Protein AF-A0A0F3NAL7-F1 (afdb_monomer)

Nearest PDB structures (foldseek):
  7xug-assembly1_I  TM=9.329E-01  e=1.693E-39  Escherichia coli K-12
  6vjs-assembly2_H  TM=9.136E-01  e=1.919E-34  Escherichia coli
  7xl3-assembly1_C  TM=8.396E-01  e=5.148E-30  Pseudomonas aeruginosa PAO1
  7ye1-assembly1_C  TM=8.470E-01  e=1.249E-29  Caulobacter vibrioides NA1000
  7xl4-assembly1_C  TM=8.533E-01  e=8.692E-29  Pseudomonas aeruginosa PAO1

Organism: NCBI:txid1359152

Sequence (429 aa):
MSSAGDSGPGYVLNDFDAVPRLSYARSIDIRDSLSDLIRIQRDSYDAFIGIDEGSSGGIQSIFQSMFPIRDPLGRAVLEFVSCNIGEPQYDEYECIKRGITFSVPMRITLRFVVWKVQEVSFKEVKYVVDEGTLERSVKYMKEQEVSIGDLPMMTSYGTFIINGIERVIVSQMHRSPGVFFDSDKGKTYSSGKLIYSARIIPYRGSWLDFEFDIKDIIYFRIDKKRKLPVTYLLKALGMSNNDILDTFYDKVLYVRSDKGWKVPFVVDRFKGVRLSYDLMDVDGNVLIKANTRITLRIAKKLYADGLREYLVPFAGISGLFVATDLVDPASGAVIVSAGEAIASEHIVKLELFDISEIAFLNIDFLTVGPYVLNTLFLDRHITQEDALFEIYRVLRSGESPNLEAVKSFFKGSFLSQIDMICQLLEELS

Solvent-accessible surface area (backbone atoms only — not comparable to full-atom values): 25205 Å² total; per-residue (Å²): 134,85,79,87,88,88,87,73,89,72,81,73,74,74,89,62,82,78,77,82,80,86,74,89,72,88,65,86,78,69,59,83,79,64,78,62,90,51,46,71,55,45,58,55,48,46,48,33,67,32,78,54,94,88,54,83,14,44,56,51,47,54,51,56,73,64,38,66,45,63,42,96,79,67,47,34,37,39,36,74,76,51,74,47,76,54,69,58,88,61,55,71,68,57,17,39,76,70,43,34,57,30,36,20,49,31,34,36,33,35,35,40,39,29,50,33,67,73,47,82,54,102,88,52,68,43,61,39,57,39,95,87,72,78,42,74,34,71,67,43,76,48,75,47,78,41,79,79,50,69,46,75,44,73,46,99,81,51,32,33,36,55,56,28,38,79,42,71,86,76,88,80,89,73,85,72,60,46,80,47,78,49,62,56,80,21,68,87,42,95,83,51,61,72,36,50,33,40,36,39,37,55,89,76,74,70,36,44,36,36,36,48,47,96,85,48,33,40,30,29,26,51,70,86,44,70,74,41,53,44,57,39,59,46,18,50,75,68,44,49,77,60,53,50,48,62,73,77,36,59,75,43,60,32,35,62,51,99,83,22,28,40,30,75,56,55,51,78,80,36,57,70,39,61,44,92,50,54,43,18,37,83,88,65,53,75,78,42,64,47,67,46,74,33,39,54,69,55,34,49,47,45,45,72,76,65,51,52,46,29,36,39,52,76,76,67,52,54,69,43,26,28,54,50,68,40,56,40,89,86,80,65,48,76,77,45,53,53,66,41,59,36,48,76,73,50,54,58,50,46,63,74,66,66,63,54,68,48,47,26,43,62,63,71,75,78,87,34,63,62,34,68,58,58,32,38,68,77,48,70,87,61,48,42,66,56,26,39,51,53,55,44,46,64,76,46,76,89,68,88,76,55,71,68,58,44,53,50,50,51,39,63,68,68,36,60,71,46,54,56,50,51,51,53,52,62,76,74,105

Mean predicted aligned error: 12.28 Å

Secondary structure (DSSP, 8-state):
--------------------------S--GGGG---SSHHHHHHHHHHHT-STTS--HHHHHHHHHPPEE-TTSSEEEEEEEEEE---SS-HHHHHHHT---EEEEEEEEEEEEE-EEEE-SS-EEEPBPTTT-SBPEEEEEEEEEEEEEEEPBPTTS-EEETTEEE-PPPPP-PPSEEEEEE-TT-SSTT----EEEEEE-SSS--EEEEE-TTS-EEEEETT---EEHHHHHHHTT--HHHHHHHH--EEEEEEETTEEEEE--GGGGTT-B-SS-EE-TT--EEE-TTPBPPHHHHHHHHHTT--EEEE-GGGGTTPBBSS-EE-TTT--EEE-TT-B--HHHHHHHHHTT--EEEEE---SSSS-SHHHHHHHHSTT--HHHHHHHHHHHHSTT----HHHHHHHHIIIIITTHHHHHHHHHH--

Foldseek 3Di:
DDDDDDDDDDPPPPPDPPDDDDDPDPDDDPCVVVPDPLCVLVVVVCQQVVPDDPDCGVVNVVQVVVDFDADPQRFKTKGWDDKDWADFPDDLVVQLVQQAWGWTWIKTKIKIWGFAFPDGDPVDTHADADPPPRDTHTPDIDIDIDTPGIGFDADPRSWTQHSSDTHHDDDDDDDDFDKDKDWPCQPPDPVSDIKIKIWGGHPDAWIKIWIADPVLFIWIDINPFDIDGVVLVVQLVPDAPLNLLVVQFDKWKWFDDPFATKTFQDLVLLAQDFAQQFWAAPVRHGPGGGRDGRHSVNSVVCVVVPGGITGDHLCRQAQFFFSAFDAQPPPRHGLDHGLDGDHPVSSVVCVVSVDGMTMTTSADCPPHHCNSSVSCVVCVPQHSQNSLVVNCCRVDPDDDDDSVVSSVVCCVRPVVVVVVVVVVVVVVD

Structure (mmCIF, N/CA/C/O backbone):
data_AF-A0A0F3NAL7-F1
#
_entry.id   AF-A0A0F3NAL7-F1
#
loop_
_atom_site.group_PDB
_atom_site.id
_atom_site.type_symbol
_atom_site.label_atom_id
_atom_site.label_alt_id
_atom_site.label_comp_id
_atom_site.label_asym_id
_atom_site.label_entity_id
_atom_site.label_seq_id
_atom_site.pdbx_PDB_ins_code
_atom_site.Cartn_x
_atom_site.Cartn_y
_atom_site.Cartn_z
_atom_site.occupancy
_atom_site.B_iso_or_equiv
_atom_site.auth_seq_id
_atom_site.auth_comp_id
_atom_site.auth_asym_id
_atom_site.auth_atom_id
_atom_site.pdbx_PDB_model_num
ATOM 1 N N . MET A 1 1 ? -71.965 -10.209 25.941 1.00 35.44 1 MET A N 1
ATOM 2 C CA . MET A 1 1 ? -71.185 -10.615 27.128 1.00 35.44 1 MET A CA 1
ATOM 3 C C . MET A 1 1 ? -69.907 -9.786 27.081 1.00 35.44 1 MET A C 1
ATOM 5 O O . MET A 1 1 ? -69.049 -10.102 26.278 1.00 35.44 1 MET A O 1
ATOM 9 N N . SER A 1 2 ? -69.888 -8.533 27.556 1.00 32.56 2 SER A N 1
ATOM 10 C CA . SER A 1 2 ? -69.683 -8.109 28.964 1.00 32.56 2 SER A CA 1
ATOM 11 C C . SER A 1 2 ? -68.588 -8.944 29.646 1.00 32.56 2 SER A C 1
ATOM 13 O O . SER A 1 2 ? -68.749 -10.156 29.720 1.00 32.56 2 SER A O 1
ATOM 15 N N . SER A 1 3 ? -67.486 -8.398 30.159 1.00 33.50 3 SER A N 1
ATOM 16 C CA . SER A 1 3 ? -67.299 -7.088 30.801 1.00 33.50 3 SER A CA 1
ATOM 17 C C . SER A 1 3 ? -65.809 -6.803 31.064 1.00 33.50 3 SER A C 1
ATOM 19 O O . SER A 1 3 ? -65.103 -7.751 31.382 1.00 33.50 3 SER A O 1
ATOM 21 N N . ALA A 1 4 ? -65.444 -5.508 31.015 1.00 35.88 4 ALA A N 1
ATOM 22 C CA . ALA A 1 4 ? -64.529 -4.738 31.895 1.00 35.88 4 ALA A CA 1
ATOM 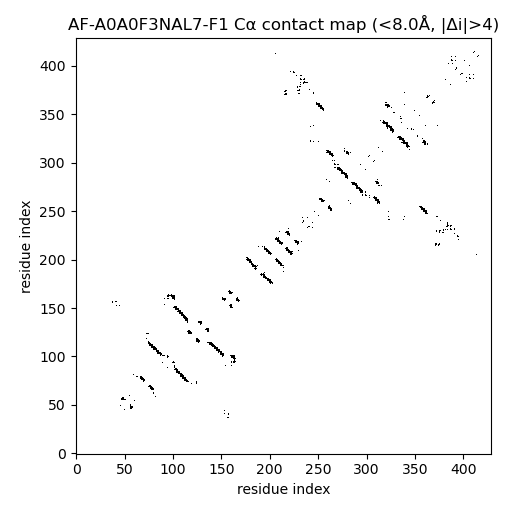23 C C . ALA A 1 4 ? -63.114 -5.294 32.207 1.00 35.88 4 ALA A C 1
ATOM 25 O O . ALA A 1 4 ? -62.968 -6.453 32.553 1.00 35.88 4 ALA A O 1
ATOM 26 N N . GLY A 1 5 ? -62.009 -4.542 32.184 1.00 31.39 5 GLY A N 1
ATOM 27 C CA . GLY A 1 5 ? -61.785 -3.094 32.258 1.00 31.39 5 GLY A CA 1
ATOM 28 C C . GLY A 1 5 ? -60.848 -2.785 33.438 1.00 31.39 5 GLY A C 1
ATOM 29 O O . GLY A 1 5 ? -61.205 -3.164 34.544 1.00 31.39 5 GLY A O 1
ATOM 30 N N . ASP A 1 6 ? -59.680 -2.175 33.174 1.00 37.03 6 ASP A N 1
ATOM 31 C CA . ASP A 1 6 ? -58.911 -1.183 33.978 1.00 37.03 6 ASP A CA 1
ATOM 32 C C . ASP A 1 6 ? -57.444 -1.138 33.486 1.00 37.03 6 ASP A C 1
ATOM 34 O O . ASP A 1 6 ? -56.920 -2.151 33.036 1.00 37.03 6 ASP A O 1
ATOM 38 N N . SER A 1 7 ? -56.647 -0.091 33.681 1.00 41.38 7 SER A N 1
ATOM 39 C CA . SER A 1 7 ? -56.703 1.314 33.261 1.00 41.38 7 SER A CA 1
ATOM 40 C C . SER A 1 7 ? -55.266 1.843 33.435 1.00 41.38 7 SER A C 1
ATOM 42 O O . SER A 1 7 ? -54.687 1.780 34.515 1.00 41.38 7 SER A O 1
ATOM 44 N N . GLY A 1 8 ? -54.645 2.317 32.356 1.00 35.06 8 GLY A N 1
ATOM 45 C CA . GLY A 1 8 ? -53.426 3.136 32.396 1.00 35.06 8 GLY A CA 1
ATOM 46 C C . GLY A 1 8 ? -53.751 4.463 31.715 1.00 35.06 8 GLY A C 1
ATOM 47 O O . GLY A 1 8 ? -54.592 4.447 30.812 1.00 35.06 8 GLY A O 1
ATOM 48 N N . PRO A 1 9 ? -53.195 5.610 32.146 1.00 38.44 9 PRO A N 1
ATOM 49 C CA . PRO A 1 9 ? -53.689 6.914 31.727 1.00 38.44 9 PRO A CA 1
ATOM 50 C C . PRO A 1 9 ? -53.477 7.069 30.223 1.00 38.44 9 PRO A C 1
ATOM 52 O O . PRO A 1 9 ? -52.369 7.300 29.745 1.00 38.44 9 PRO A O 1
ATOM 55 N N . GLY A 1 10 ? -54.565 6.906 29.471 1.00 38.06 10 GLY A N 1
ATOM 56 C CA . GLY A 1 10 ? -54.614 7.280 28.075 1.00 38.06 10 GLY A CA 1
ATOM 57 C C . GLY A 1 10 ? -54.334 8.769 28.011 1.00 38.06 10 GLY A C 1
ATOM 58 O O . GLY A 1 10 ? -55.076 9.568 28.585 1.00 38.06 10 GLY A O 1
ATOM 59 N N . TYR A 1 11 ? -53.247 9.138 27.345 1.00 42.75 11 TYR A N 1
ATOM 60 C CA . TYR A 1 11 ? -53.042 10.514 26.940 1.00 42.75 11 TYR A CA 1
ATOM 61 C C . TYR A 1 11 ? -54.185 10.868 25.990 1.00 42.75 11 TYR A C 1
ATOM 63 O O . TYR A 1 11 ? -54.159 10.536 24.807 1.00 42.75 11 TYR A O 1
ATOM 71 N N . VAL A 1 12 ? -55.221 11.506 26.531 1.00 43.75 12 VAL A N 1
ATOM 72 C CA . VAL A 1 12 ? -56.192 12.246 25.737 1.00 43.75 12 VAL A CA 1
ATOM 73 C C . VAL A 1 12 ? -55.399 13.399 25.139 1.00 43.75 12 VAL A C 1
ATOM 75 O O . VAL A 1 12 ? -55.133 14.403 25.802 1.00 43.75 12 VAL A O 1
ATOM 78 N N . LEU A 1 13 ? -54.937 13.220 23.902 1.00 48.69 13 LEU A N 1
ATOM 79 C CA . LEU A 1 13 ? -54.584 14.349 23.060 1.00 48.69 13 LEU A CA 1
ATOM 80 C C . LEU A 1 13 ? -55.853 15.191 22.990 1.00 48.69 13 LEU A C 1
ATOM 82 O O . LEU A 1 13 ? -56.856 14.742 22.447 1.00 48.69 13 LEU A O 1
ATOM 86 N N . ASN A 1 14 ? -55.831 16.350 23.649 1.00 45.44 14 ASN A N 1
ATOM 87 C CA . ASN A 1 14 ? -56.914 17.319 23.586 1.00 45.44 14 ASN A CA 1
ATOM 88 C C . ASN A 1 14 ? -57.364 17.463 22.125 1.00 45.44 14 ASN A C 1
ATOM 90 O O . ASN A 1 14 ? -56.528 17.755 21.266 1.00 45.44 14 ASN A O 1
ATOM 94 N N . ASP A 1 15 ? -58.662 17.268 21.880 1.00 45.88 15 ASP A N 1
ATOM 95 C CA . ASP A 1 15 ? -59.359 17.575 20.628 1.00 45.88 15 ASP A CA 1
ATOM 96 C C . ASP A 1 15 ? -59.280 19.088 20.354 1.00 45.88 15 ASP A C 1
ATOM 98 O O . ASP A 1 15 ? -60.239 19.841 20.517 1.00 45.88 15 ASP A O 1
ATOM 102 N N . PHE A 1 16 ? -58.099 19.574 19.981 1.00 56.09 16 PHE A N 1
ATOM 103 C CA . PHE A 1 16 ? -57.979 20.823 19.254 1.00 56.09 16 PHE A CA 1
ATOM 104 C C . PHE A 1 16 ? -58.320 20.509 17.802 1.00 56.09 16 PHE A C 1
ATOM 106 O O . PHE A 1 16 ? -57.648 19.679 17.188 1.00 56.09 16 PHE A O 1
ATOM 113 N N . ASP A 1 17 ? -59.342 21.177 17.258 1.00 57.91 17 ASP A N 1
ATOM 114 C CA . ASP A 1 17 ? -59.612 21.203 15.820 1.00 57.91 17 ASP A CA 1
ATOM 115 C C . ASP A 1 17 ? -58.285 21.398 15.077 1.00 57.91 17 ASP A C 1
ATOM 117 O O . ASP A 1 17 ? -57.631 22.440 15.198 1.00 57.91 17 ASP A O 1
ATOM 121 N N . ALA A 1 18 ? -57.840 20.362 14.365 1.00 64.44 18 ALA A N 1
ATOM 122 C CA . ALA A 1 18 ? -56.570 20.386 13.664 1.00 64.44 18 ALA A CA 1
ATOM 123 C C . ALA A 1 18 ? -56.617 21.511 12.627 1.00 64.44 18 ALA A C 1
ATOM 125 O O . ALA A 1 18 ? -57.304 21.400 11.613 1.00 64.44 18 ALA A O 1
ATOM 126 N N . VAL A 1 19 ? -55.910 22.614 12.885 1.00 77.94 19 VAL A N 1
ATOM 127 C CA . VAL A 1 19 ? -55.862 23.751 11.961 1.00 77.94 19 VAL A CA 1
ATOM 128 C C . VAL A 1 19 ? -55.214 23.270 10.658 1.00 77.94 19 VAL A C 1
ATOM 130 O O . VAL A 1 19 ? -54.024 22.933 10.663 1.00 77.94 19 VAL A O 1
ATOM 133 N N . PRO A 1 20 ? -55.950 23.217 9.530 1.00 75.75 20 PRO A N 1
ATOM 134 C CA . PRO A 1 20 ? -55.404 22.684 8.295 1.00 75.75 20 PRO A CA 1
ATOM 135 C C . PRO A 1 20 ? -54.324 23.631 7.768 1.00 75.75 20 PRO A C 1
ATOM 137 O O . PRO A 1 20 ? -54.569 24.805 7.479 1.00 75.75 20 PRO A O 1
ATOM 140 N N . ARG A 1 21 ? -53.099 23.120 7.627 1.00 75.69 21 ARG A N 1
ATOM 141 C CA . ARG A 1 21 ? -51.988 23.873 7.043 1.00 75.69 21 ARG A CA 1
ATOM 142 C C . ARG A 1 21 ? -52.154 23.931 5.526 1.00 75.69 21 ARG A C 1
ATOM 144 O O . ARG A 1 21 ? -51.938 22.935 4.840 1.00 75.69 21 ARG A O 1
ATOM 151 N N . LEU A 1 22 ? -52.468 25.109 4.989 1.00 81.81 22 LEU A N 1
ATOM 152 C CA . LEU A 1 22 ? -52.494 25.316 3.541 1.00 81.81 22 LEU A CA 1
ATOM 153 C C . LEU A 1 22 ? -51.056 25.354 2.988 1.00 81.81 22 LEU A C 1
ATOM 155 O O . LEU A 1 22 ? -50.251 26.198 3.387 1.00 81.81 22 LEU A O 1
ATOM 159 N N . SER A 1 23 ? -50.722 24.443 2.071 1.00 75.25 23 SER A N 1
ATOM 160 C CA . SER A 1 23 ? -49.445 24.434 1.345 1.00 75.25 23 SER A CA 1
ATOM 161 C C . SER A 1 23 ? -49.660 24.923 -0.086 1.00 75.25 23 SER A C 1
ATOM 163 O O . SER A 1 23 ? -50.504 24.395 -0.802 1.00 75.25 23 SER A O 1
ATOM 165 N N . TYR A 1 24 ? -48.883 25.917 -0.520 1.00 84.50 24 TYR A N 1
ATOM 166 C CA . TYR A 1 24 ? -48.918 26.446 -1.894 1.00 84.50 24 TYR A CA 1
ATOM 167 C C . TYR A 1 24 ? -47.908 25.750 -2.829 1.00 84.50 24 TYR A C 1
ATOM 169 O O . TYR A 1 24 ? -47.708 26.185 -3.966 1.00 84.50 24 TYR A O 1
ATOM 177 N N . ALA A 1 25 ? -47.230 24.699 -2.352 1.00 79.62 25 ALA A N 1
ATOM 178 C CA . ALA A 1 25 ? -46.260 23.948 -3.140 1.00 79.62 25 ALA A CA 1
ATOM 179 C C . ALA A 1 25 ? -46.965 23.162 -4.257 1.00 79.62 25 ALA A C 1
ATOM 181 O O . ALA A 1 25 ? -47.962 22.487 -4.023 1.00 79.62 25 ALA A O 1
ATOM 182 N N . ARG A 1 26 ? -46.440 23.257 -5.484 1.00 78.19 26 ARG A N 1
ATOM 183 C CA . ARG A 1 26 ? -46.984 22.560 -6.666 1.00 78.19 26 ARG A CA 1
ATOM 184 C C . ARG A 1 26 ? -46.339 21.193 -6.924 1.00 78.19 26 ARG A C 1
ATOM 186 O O . ARG A 1 26 ? -46.851 20.429 -7.732 1.00 78.19 26 ARG A O 1
ATOM 193 N N . SER A 1 27 ? -45.202 20.909 -6.291 1.00 77.69 27 SER A N 1
ATOM 194 C CA . SER A 1 27 ? -44.501 19.624 -6.362 1.00 77.69 27 SER A CA 1
ATOM 195 C C . SER A 1 27 ? -45.077 18.639 -5.346 1.00 77.69 27 SER A C 1
ATOM 197 O O . SER A 1 27 ? -45.415 19.048 -4.236 1.00 77.69 27 SER A O 1
ATOM 199 N N . ILE A 1 28 ? -45.135 17.352 -5.706 1.00 68.38 28 ILE A N 1
ATOM 200 C CA . ILE A 1 28 ? -45.500 16.267 -4.785 1.00 68.38 28 ILE A CA 1
ATOM 201 C C . ILE A 1 28 ? -44.546 16.309 -3.589 1.00 68.38 28 ILE A C 1
ATOM 203 O O . ILE A 1 28 ? -43.325 16.288 -3.755 1.00 68.38 28 ILE A O 1
ATOM 207 N N . ASP A 1 29 ? -45.114 16.415 -2.393 1.00 61.81 29 ASP A N 1
ATOM 208 C CA . ASP A 1 29 ? -44.366 16.454 -1.146 1.00 61.81 29 ASP A CA 1
ATOM 209 C C . ASP A 1 29 ? -43.948 15.013 -0.812 1.00 61.81 29 ASP A C 1
ATOM 211 O O . ASP A 1 29 ? -44.735 14.236 -0.290 1.00 61.81 29 ASP A O 1
ATOM 215 N N . ILE A 1 30 ? -42.710 14.623 -1.137 1.00 60.84 30 ILE A N 1
ATOM 216 C CA . ILE A 1 30 ? -42.153 13.292 -0.794 1.00 60.84 30 ILE A CA 1
ATOM 217 C C . ILE A 1 30 ? -41.869 13.194 0.729 1.00 60.84 30 ILE A C 1
ATOM 219 O O . ILE A 1 30 ? -41.269 12.242 1.210 1.00 60.84 30 ILE A O 1
ATOM 223 N N . ARG A 1 31 ? -42.302 14.182 1.529 1.00 56.06 31 ARG A N 1
ATOM 224 C CA . ARG A 1 31 ? -42.031 14.306 2.972 1.00 56.06 31 ARG A CA 1
ATOM 225 C C . ARG A 1 31 ? -42.422 13.093 3.809 1.00 56.06 31 ARG A C 1
ATOM 227 O O . ARG A 1 31 ? -41.792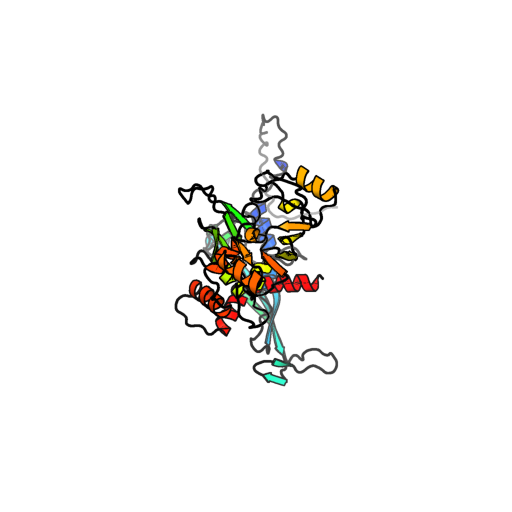 12.892 4.843 1.00 56.06 31 ARG A O 1
ATOM 234 N N . ASP A 1 32 ? -43.357 12.263 3.356 1.00 54.09 32 ASP A N 1
ATOM 235 C CA . ASP A 1 32 ? -43.712 11.022 4.056 1.00 54.09 32 ASP A CA 1
ATOM 236 C C . ASP A 1 32 ? -42.543 10.018 4.124 1.00 54.09 32 ASP A C 1
ATOM 238 O O . ASP A 1 32 ? -42.555 9.118 4.959 1.00 54.09 32 ASP A O 1
ATOM 242 N N . SER A 1 33 ? -41.481 10.196 3.323 1.00 55.25 33 SER A N 1
ATOM 243 C CA . SER A 1 33 ? -40.247 9.404 3.426 1.00 55.25 33 SER A CA 1
ATOM 244 C C . SER A 1 33 ? -39.227 9.940 4.448 1.00 55.25 33 SER A C 1
ATOM 246 O O . SER A 1 33 ? -38.177 9.328 4.627 1.00 55.25 33 SER A O 1
ATOM 248 N N . LEU A 1 34 ? -39.486 11.090 5.083 1.00 61.44 34 LEU A N 1
ATOM 249 C CA . LEU A 1 34 ? -38.613 11.774 6.057 1.00 61.44 34 LEU A CA 1
ATOM 250 C C . LEU A 1 34 ? -39.229 11.770 7.469 1.00 61.44 34 LEU A C 1
ATOM 252 O O . LEU A 1 34 ? -39.093 12.730 8.224 1.00 61.44 34 LEU A O 1
ATOM 256 N N . SER A 1 35 ? -39.938 10.697 7.823 1.00 67.69 35 SER A N 1
ATOM 257 C CA . SER A 1 35 ? -40.723 10.622 9.061 1.00 67.69 35 SER A CA 1
ATOM 258 C C . SER A 1 35 ? -39.883 10.501 10.337 1.00 67.69 35 SER A C 1
ATOM 260 O O . SER A 1 35 ? -40.364 10.858 11.408 1.00 67.69 35 SER A O 1
ATOM 262 N N . ASP A 1 36 ? -38.639 10.023 10.246 1.00 81.62 36 ASP A N 1
ATOM 263 C CA . ASP A 1 36 ? -37.782 9.807 11.411 1.00 81.62 36 ASP A CA 1
ATOM 264 C C . ASP A 1 36 ? -36.391 10.434 11.234 1.00 81.62 36 ASP A C 1
ATOM 266 O O . ASP A 1 36 ? -35.505 9.888 10.575 1.00 81.62 36 ASP A O 1
ATOM 270 N N . LEU A 1 37 ? -36.213 11.606 11.849 1.00 85.94 37 LEU A N 1
ATOM 271 C CA . LEU A 1 37 ? -34.971 12.384 11.811 1.00 85.94 37 LEU A CA 1
ATOM 272 C C . LEU A 1 37 ? -33.893 11.851 12.766 1.00 85.94 37 LEU A C 1
ATOM 274 O O . LEU A 1 37 ? -32.723 12.199 12.606 1.00 85.94 37 LEU A O 1
ATOM 278 N N . ILE A 1 38 ? -34.271 11.030 13.751 1.00 88.81 38 ILE A N 1
ATOM 279 C CA . ILE A 1 38 ? -33.350 10.448 14.742 1.00 88.81 38 ILE A CA 1
ATOM 280 C C . ILE A 1 38 ? -32.975 9.003 14.410 1.00 88.81 38 ILE A C 1
ATOM 282 O O . ILE A 1 38 ? -32.093 8.436 15.055 1.00 88.81 38 ILE A O 1
ATOM 286 N N . ARG A 1 39 ? -33.586 8.434 13.364 1.00 87.69 39 ARG A N 1
ATOM 287 C CA . ARG A 1 39 ? -33.345 7.077 12.872 1.00 87.69 39 ARG A CA 1
ATOM 288 C C . ARG A 1 39 ? -31.870 6.710 12.796 1.00 87.69 39 ARG A C 1
ATOM 290 O O . ARG A 1 39 ? -31.471 5.675 13.297 1.00 87.69 39 ARG A O 1
ATOM 297 N N . ILE A 1 40 ? -31.048 7.587 12.217 1.00 89.06 40 ILE A N 1
ATOM 298 C CA . ILE A 1 40 ? -29.612 7.338 12.020 1.00 89.06 40 ILE A CA 1
ATOM 299 C C . ILE A 1 40 ? -28.902 7.046 13.351 1.00 89.06 40 ILE A C 1
ATOM 301 O O . ILE A 1 40 ? -28.021 6.194 13.397 1.00 89.06 40 ILE A O 1
ATOM 305 N N . GLN A 1 41 ? -29.276 7.747 14.426 1.00 91.31 41 GLN A N 1
ATOM 306 C CA . GLN A 1 41 ? -28.679 7.543 15.747 1.00 91.31 41 GLN A CA 1
ATOM 307 C C . GLN A 1 41 ? -29.155 6.231 16.369 1.00 91.31 41 GLN A C 1
ATOM 309 O O . GLN A 1 41 ? -28.325 5.460 16.845 1.00 91.31 41 GLN A O 1
ATOM 314 N N . ARG A 1 42 ? -30.466 5.964 16.309 1.00 89.44 42 ARG A N 1
ATOM 315 C CA . ARG A 1 42 ? -31.071 4.746 16.866 1.00 89.44 42 ARG A CA 1
ATOM 316 C C . ARG A 1 42 ? -30.574 3.497 16.148 1.00 89.44 42 ARG A C 1
ATOM 318 O O . ARG A 1 42 ? -29.927 2.675 16.780 1.00 89.44 42 ARG A O 1
ATOM 325 N N . ASP A 1 43 ? -30.714 3.445 14.823 1.00 89.50 43 ASP A N 1
ATOM 326 C CA . ASP A 1 43 ? -30.264 2.322 13.994 1.00 89.50 43 ASP A CA 1
ATOM 327 C C . ASP A 1 43 ? -28.763 2.035 14.214 1.00 89.50 43 ASP A C 1
ATOM 329 O O . ASP A 1 43 ? -28.348 0.881 14.308 1.00 89.50 43 ASP A O 1
ATOM 333 N N . SER A 1 44 ? -27.927 3.077 14.342 1.00 91.06 44 SER A N 1
ATOM 334 C CA . SER A 1 44 ? -26.491 2.908 14.609 1.00 91.06 44 SER A CA 1
ATOM 335 C C . SER A 1 44 ? -26.201 2.334 15.998 1.00 91.06 44 SER A C 1
ATOM 337 O O . SER A 1 44 ? -25.213 1.614 16.154 1.00 91.06 44 SER A O 1
ATOM 339 N N . TYR A 1 45 ? -26.987 2.697 17.009 1.00 92.12 45 TYR A N 1
ATOM 340 C CA . TYR A 1 45 ? -26.795 2.237 18.381 1.00 92.12 45 TYR A CA 1
ATOM 341 C C . TYR A 1 45 ? -27.378 0.836 18.595 1.00 92.12 45 TYR A C 1
ATOM 343 O O . TYR A 1 45 ? -26.724 -0.010 19.204 1.00 92.12 45 TYR A O 1
ATOM 351 N N . ASP A 1 46 ? -28.530 0.551 17.993 1.00 89.38 46 ASP A N 1
ATOM 352 C CA . ASP A 1 46 ? -29.153 -0.773 17.978 1.00 89.38 46 ASP A CA 1
ATOM 353 C C . ASP A 1 46 ? -28.242 -1.794 17.283 1.00 89.38 46 ASP A C 1
ATOM 355 O O . ASP A 1 46 ? -28.024 -2.890 17.804 1.00 89.38 46 ASP A O 1
ATOM 359 N N . ALA A 1 47 ? -27.606 -1.408 16.168 1.00 88.75 47 ALA A N 1
ATOM 360 C CA . ALA A 1 47 ? -26.591 -2.224 15.500 1.00 88.75 47 ALA A CA 1
ATOM 361 C C . ALA A 1 47 ? -25.329 -2.434 16.361 1.00 88.75 47 ALA A C 1
ATOM 363 O O . ALA A 1 47 ? -24.686 -3.486 16.295 1.00 88.75 47 ALA A O 1
ATOM 364 N N . PHE A 1 48 ? -24.953 -1.444 17.178 1.00 89.81 48 PHE A N 1
ATOM 365 C CA . PHE A 1 48 ? -23.817 -1.559 18.091 1.00 89.81 48 PHE A CA 1
ATOM 366 C C . PHE A 1 48 ? -24.101 -2.544 19.235 1.00 89.81 48 PHE A C 1
ATOM 368 O O . PHE A 1 48 ? -23.255 -3.397 19.512 1.00 89.81 48 PHE A O 1
ATOM 375 N N . ILE A 1 49 ? -25.284 -2.465 19.853 1.00 87.88 49 ILE A N 1
ATOM 376 C CA . ILE A 1 49 ? -25.720 -3.376 20.922 1.00 87.88 49 ILE A CA 1
ATOM 377 C C . ILE A 1 49 ? -25.988 -4.787 20.384 1.00 87.88 49 ILE A C 1
ATOM 379 O O . ILE A 1 49 ? -25.561 -5.759 21.005 1.00 87.88 49 ILE A O 1
ATOM 383 N N . GLY A 1 50 ? -26.632 -4.901 19.220 1.00 77.44 50 GLY A N 1
ATOM 384 C CA . GLY A 1 50 ? -27.067 -6.177 18.649 1.00 77.44 50 GLY A CA 1
ATOM 385 C C . GLY A 1 50 ? -28.359 -6.688 19.275 1.00 77.44 50 GLY A C 1
ATOM 386 O O . GLY A 1 50 ? -28.371 -7.775 19.841 1.00 77.44 50 GLY A O 1
ATOM 387 N N . ILE A 1 51 ? -29.427 -5.891 19.203 1.00 61.12 51 ILE A N 1
ATOM 388 C CA . ILE A 1 51 ? -30.742 -6.231 19.780 1.00 61.12 51 ILE A CA 1
ATOM 389 C C . ILE A 1 51 ? -31.468 -7.317 18.953 1.00 61.12 51 ILE A C 1
ATOM 391 O O . ILE A 1 51 ? -32.291 -8.052 19.493 1.00 61.12 51 ILE A O 1
ATOM 395 N N . ASP A 1 52 ? -31.129 -7.477 17.669 1.00 57.81 52 ASP A N 1
ATOM 396 C CA . ASP A 1 52 ? -31.766 -8.460 16.787 1.00 57.81 52 ASP A CA 1
ATOM 397 C C . ASP A 1 52 ? -31.192 -9.877 16.963 1.00 57.81 52 ASP A C 1
ATOM 399 O O . ASP A 1 52 ? -30.030 -10.149 16.626 1.00 57.81 52 ASP A O 1
ATOM 403 N N . GLU A 1 53 ? -32.045 -10.802 17.420 1.00 49.31 53 GLU A N 1
ATOM 404 C CA . GLU A 1 53 ? -31.769 -12.239 17.515 1.00 49.31 53 GLU A CA 1
ATOM 405 C C . GLU A 1 53 ? -31.355 -12.811 16.145 1.00 49.31 53 GLU A C 1
ATOM 407 O O . GLU A 1 53 ? -32.180 -13.074 15.271 1.00 49.31 53 GLU A O 1
ATOM 412 N N . GLY A 1 54 ? -30.048 -13.002 15.946 1.00 52.97 54 GLY A N 1
ATOM 413 C CA . GLY A 1 54 ? -29.478 -13.626 14.746 1.00 52.97 54 GLY A CA 1
ATOM 414 C C . GLY A 1 54 ? -28.375 -12.819 14.064 1.00 52.97 54 GLY A C 1
ATOM 415 O O . GLY A 1 54 ? -27.637 -13.379 13.254 1.00 52.97 54 GLY A O 1
ATOM 416 N N . SER A 1 55 ? -28.205 -11.542 14.418 1.00 53.41 55 SER A N 1
ATOM 417 C CA . SER A 1 55 ? -27.056 -10.744 13.984 1.00 53.41 55 SER A CA 1
ATOM 418 C C . SER A 1 55 ? -26.019 -10.661 15.107 1.00 53.41 55 SER A C 1
ATOM 420 O O . SER A 1 55 ? -26.335 -10.334 16.247 1.00 53.41 55 SER A O 1
ATOM 422 N N . SER A 1 56 ? -24.759 -10.988 14.814 1.00 61.19 56 SER A N 1
ATOM 423 C CA . SER A 1 56 ? -23.655 -10.748 15.746 1.00 61.19 56 SER A CA 1
ATOM 424 C C . SER A 1 56 ? -23.472 -9.235 15.894 1.00 61.19 56 SER A C 1
ATOM 426 O O . SER A 1 56 ? -22.880 -8.604 15.017 1.00 61.19 56 SER A O 1
ATOM 428 N N . GLY A 1 57 ? -24.021 -8.660 16.967 1.00 74.94 57 GLY A N 1
ATOM 429 C CA . GLY A 1 57 ? -23.980 -7.223 17.249 1.00 74.94 57 GLY A CA 1
ATOM 430 C C . GLY A 1 57 ? -22.571 -6.631 17.239 1.00 74.94 57 GLY A C 1
ATOM 431 O O . GLY A 1 57 ? -21.574 -7.344 17.394 1.00 74.94 57 GLY A O 1
ATOM 432 N N . GLY A 1 58 ? -22.477 -5.305 17.110 1.00 85.19 58 GLY A N 1
ATOM 433 C CA . GLY A 1 58 ? -21.202 -4.582 17.090 1.00 85.19 58 GLY A CA 1
ATOM 434 C C . GLY A 1 58 ? -20.279 -4.959 18.254 1.00 85.19 58 GLY A C 1
ATOM 435 O O . GLY A 1 58 ? -19.135 -5.353 18.027 1.00 85.19 58 GLY A O 1
ATOM 436 N N . ILE A 1 59 ? -20.783 -4.937 19.491 1.00 88.38 59 ILE A N 1
ATOM 437 C CA . ILE A 1 59 ? -20.027 -5.321 20.697 1.00 88.38 59 ILE A CA 1
ATOM 438 C C . ILE A 1 59 ? -19.514 -6.766 20.610 1.00 88.38 59 ILE A C 1
ATOM 440 O O . ILE A 1 59 ? -18.348 -7.036 20.909 1.00 88.38 59 ILE A O 1
ATOM 444 N N . GLN A 1 60 ? -20.360 -7.697 20.170 1.00 87.00 60 GLN A N 1
ATOM 445 C CA . GLN A 1 60 ? -19.983 -9.101 20.038 1.00 87.00 60 GLN A CA 1
ATOM 446 C C . GLN A 1 60 ? -18.886 -9.290 18.985 1.00 87.00 60 GLN A C 1
ATOM 448 O O . GLN A 1 60 ? -17.907 -9.986 19.253 1.00 87.00 60 GLN A O 1
ATOM 453 N N . SER A 1 61 ? -19.002 -8.624 17.832 1.00 86.56 61 SER A N 1
ATOM 454 C CA . SER A 1 61 ? -17.990 -8.679 16.770 1.00 86.56 61 SER A CA 1
ATOM 455 C C . SER A 1 61 ? -16.642 -8.104 17.226 1.00 86.56 61 SER A C 1
ATOM 457 O O . SER A 1 61 ? -15.586 -8.654 16.911 1.00 86.56 61 SER A O 1
ATOM 459 N N . ILE A 1 62 ? -16.661 -7.052 18.055 1.00 88.88 62 ILE A N 1
ATOM 460 C CA . ILE A 1 62 ? -15.458 -6.473 18.662 1.00 88.88 62 ILE A CA 1
ATOM 461 C C . ILE A 1 62 ? -14.778 -7.497 19.575 1.00 88.88 62 ILE A C 1
ATOM 463 O O . ILE A 1 62 ? -13.573 -7.715 19.438 1.00 88.88 62 ILE A O 1
ATOM 467 N N . PHE A 1 63 ? -15.512 -8.167 20.469 1.00 89.50 63 PHE A N 1
ATOM 468 C CA . PHE A 1 63 ? -14.912 -9.199 21.318 1.00 89.50 63 PHE A CA 1
ATOM 469 C C . PHE A 1 63 ? -14.409 -10.394 20.507 1.00 89.50 63 PHE A C 1
ATOM 471 O O . PHE A 1 63 ? -13.278 -10.827 20.711 1.00 89.50 63 PHE A O 1
ATOM 478 N N . GLN A 1 64 ? -15.176 -10.870 19.528 1.00 88.19 64 GLN A N 1
ATOM 479 C CA . GLN A 1 64 ? -14.738 -11.943 18.631 1.00 88.19 64 GLN A CA 1
ATOM 480 C C . GLN A 1 64 ? -13.470 -11.583 17.843 1.00 88.19 64 GLN A C 1
ATOM 482 O O . GLN A 1 64 ? -12.673 -12.465 17.559 1.00 88.19 64 GLN A O 1
ATOM 487 N N . SER A 1 65 ? -13.246 -10.303 17.527 1.00 85.44 65 SER A N 1
ATOM 488 C CA . SER A 1 65 ? -12.019 -9.856 16.848 1.00 85.44 65 SER A CA 1
ATOM 489 C C . SER A 1 65 ? -10.781 -9.850 17.756 1.00 85.44 65 SER A C 1
ATOM 491 O O . SER A 1 65 ? -9.655 -9.915 17.267 1.00 85.44 65 SER A O 1
ATOM 493 N N . MET A 1 66 ? -10.971 -9.749 19.077 1.00 87.38 66 MET A N 1
ATOM 494 C CA . MET A 1 66 ? -9.878 -9.710 20.059 1.00 87.38 66 MET A CA 1
ATOM 495 C C . MET A 1 66 ? -9.549 -11.085 20.645 1.00 87.38 66 MET A C 1
ATOM 497 O O . MET A 1 66 ? -8.412 -11.324 21.050 1.00 87.38 66 MET A O 1
ATOM 501 N N . PHE A 1 67 ? -10.538 -11.971 20.723 1.00 89.06 67 PHE A N 1
ATOM 502 C CA . PHE A 1 67 ? -10.396 -13.322 21.248 1.00 89.06 67 PHE A CA 1
ATOM 503 C C . PHE A 1 67 ? -10.249 -14.338 20.103 1.00 89.06 67 PHE A C 1
ATOM 505 O O . PHE A 1 67 ? -10.780 -14.122 19.021 1.00 89.06 67 PHE A O 1
ATOM 512 N N . PRO A 1 68 ? -9.562 -15.473 20.313 1.00 90.19 68 PRO A N 1
ATOM 513 C CA . PRO A 1 68 ? -9.006 -15.948 21.577 1.00 90.19 68 PRO A CA 1
ATOM 514 C C . PRO A 1 68 ? -7.632 -15.349 21.912 1.00 90.19 68 PRO A C 1
ATOM 516 O O . PRO A 1 68 ? -6.747 -15.256 21.062 1.00 90.19 68 PRO A O 1
ATOM 519 N N . ILE A 1 69 ? -7.418 -15.032 23.191 1.00 90.12 69 ILE A N 1
ATOM 520 C CA . ILE A 1 69 ? -6.115 -14.588 23.700 1.00 90.12 69 ILE A CA 1
ATOM 521 C C . ILE A 1 69 ? -5.322 -15.826 24.115 1.00 90.12 69 ILE A C 1
ATOM 523 O O . ILE A 1 69 ? -5.771 -16.617 24.945 1.00 90.12 69 ILE A O 1
ATOM 527 N N . ARG A 1 70 ? -4.134 -16.002 23.537 1.00 87.25 70 ARG A N 1
ATOM 528 C CA . ARG A 1 70 ? -3.280 -17.174 23.768 1.00 87.25 70 ARG A CA 1
ATOM 529 C C . ARG A 1 70 ? -2.085 -16.806 24.645 1.00 87.25 70 ARG A C 1
ATOM 531 O O . ARG A 1 70 ? -1.476 -15.757 24.451 1.00 87.25 70 ARG A O 1
ATOM 538 N N . ASP A 1 71 ? -1.733 -17.687 25.582 1.00 86.56 71 ASP A N 1
ATOM 539 C CA . ASP A 1 71 ? -0.447 -17.630 26.289 1.00 86.56 71 ASP A CA 1
ATOM 540 C C . ASP A 1 71 ? 0.691 -17.684 25.250 1.00 86.56 71 ASP A C 1
ATOM 542 O O . ASP A 1 71 ? 0.621 -18.532 24.355 1.00 86.56 71 ASP A O 1
ATOM 546 N N . PRO A 1 72 ? 1.749 -16.852 25.339 1.00 79.31 72 PRO A N 1
ATOM 547 C CA . PRO A 1 72 ? 2.886 -16.916 24.415 1.00 79.31 72 PRO A CA 1
ATOM 548 C C . PRO A 1 72 ? 3.526 -18.306 24.311 1.00 79.31 72 PRO A C 1
ATOM 550 O O . PRO A 1 72 ? 4.060 -18.669 23.269 1.00 79.31 72 PRO A O 1
ATOM 553 N N . LEU A 1 73 ? 3.437 -19.101 25.383 1.00 79.00 73 LEU A N 1
ATOM 554 C CA . LEU A 1 73 ? 3.911 -20.485 25.430 1.00 79.00 73 LEU A CA 1
ATOM 555 C C . LEU A 1 73 ? 2.838 -21.516 25.040 1.00 79.00 73 LEU A C 1
ATOM 557 O O . LEU A 1 73 ? 3.040 -22.705 25.250 1.00 79.00 73 LEU A O 1
ATOM 561 N N . GLY A 1 74 ? 1.670 -21.099 24.545 1.00 78.19 74 GLY A N 1
ATOM 562 C CA . GLY A 1 74 ? 0.600 -21.979 24.060 1.00 78.19 74 GLY A CA 1
ATOM 563 C C . GLY A 1 74 ? -0.084 -22.856 25.118 1.00 78.19 74 GLY A C 1
ATOM 564 O O . GLY A 1 74 ? -0.896 -23.711 24.775 1.00 78.19 74 GLY A O 1
ATOM 565 N N . ARG A 1 75 ? 0.210 -22.675 26.410 1.00 83.31 75 ARG A N 1
ATOM 566 C CA . ARG A 1 75 ? -0.285 -23.567 27.478 1.00 83.31 75 ARG A CA 1
ATOM 567 C C . ARG A 1 75 ? -1.743 -23.315 27.840 1.00 83.31 75 ARG A C 1
ATOM 569 O O . ARG A 1 75 ? -2.425 -24.224 28.309 1.00 83.31 75 ARG A O 1
ATOM 576 N N . ALA A 1 76 ? -2.200 -22.084 27.657 1.00 87.50 76 ALA A N 1
ATOM 577 C CA . ALA A 1 76 ? -3.547 -21.669 27.993 1.00 87.50 76 ALA A CA 1
ATOM 578 C C . ALA A 1 76 ? -4.119 -20.732 26.931 1.00 87.50 76 ALA A C 1
ATOM 580 O O . ALA A 1 76 ? -3.386 -20.015 26.243 1.00 87.50 76 ALA A O 1
ATOM 581 N N . VAL A 1 77 ? -5.440 -20.754 26.817 1.00 91.31 77 VAL A N 1
ATOM 582 C CA . VAL A 1 77 ? -6.218 -19.921 25.909 1.00 91.31 77 VAL A CA 1
ATOM 583 C C . VAL A 1 77 ? -7.404 -19.359 26.679 1.00 91.31 77 VAL A C 1
ATOM 585 O O . VAL A 1 77 ? -8.058 -20.068 27.442 1.00 91.31 77 VAL A O 1
ATOM 588 N N . LEU A 1 78 ? -7.661 -18.072 26.491 1.00 93.12 78 LEU A N 1
ATOM 589 C CA . LEU A 1 78 ? -8.866 -17.404 26.950 1.00 93.12 78 LEU A CA 1
ATOM 590 C C . LEU A 1 78 ? -9.762 -17.172 25.733 1.00 93.12 78 LEU A C 1
ATOM 592 O O . LEU A 1 78 ? -9.346 -16.522 24.775 1.00 93.12 78 LEU A O 1
ATOM 596 N N . GLU A 1 79 ? -10.967 -17.724 25.764 1.00 92.19 79 GLU A N 1
ATOM 597 C CA . GLU A 1 79 ? -11.956 -17.656 24.690 1.00 92.19 79 GLU A CA 1
ATOM 598 C C . GLU A 1 79 ? -13.146 -16.800 25.124 1.00 92.19 79 GLU A C 1
ATOM 600 O O . GLU A 1 79 ? -13.543 -16.801 26.292 1.00 92.19 79 GLU A O 1
ATOM 605 N N . PHE A 1 80 ? -13.727 -16.082 24.168 1.00 93.06 80 PHE A N 1
ATOM 606 C CA . PHE A 1 80 ? -14.976 -15.359 24.358 1.00 93.06 80 PHE A CA 1
ATOM 607 C C . PHE A 1 80 ? -16.153 -16.254 23.968 1.00 93.06 80 PHE A C 1
ATOM 609 O O .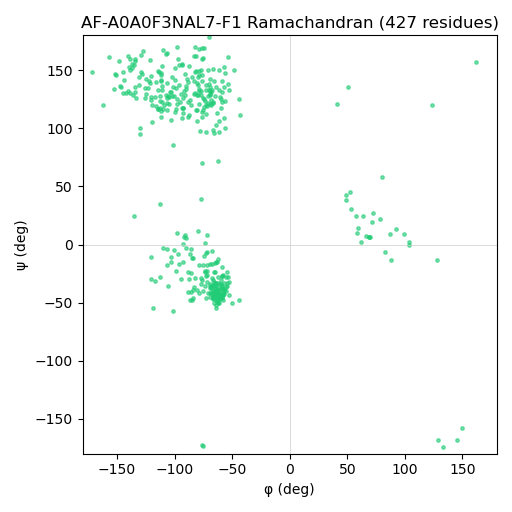 PHE A 1 80 ? -16.159 -16.813 22.873 1.00 93.06 80 PHE A O 1
ATOM 616 N N . VAL A 1 81 ? -17.136 -16.381 24.861 1.00 90.56 81 VAL A N 1
ATOM 617 C CA . VAL A 1 81 ? -18.337 -17.199 24.636 1.00 90.56 81 VAL A CA 1
ATOM 618 C C . VAL A 1 81 ? -19.515 -16.312 24.245 1.00 90.56 81 VAL A C 1
ATOM 620 O O . VAL A 1 81 ? -20.103 -16.495 23.182 1.00 90.56 81 VAL A O 1
ATOM 623 N N . SER A 1 82 ? -19.860 -15.341 25.090 1.00 89.12 82 SER A N 1
ATOM 624 C CA . SER A 1 82 ? -21.009 -14.461 24.870 1.00 89.12 82 SER A CA 1
ATOM 625 C C . SER A 1 82 ? -20.879 -13.137 25.622 1.00 89.12 82 SER A C 1
ATOM 627 O O . SER A 1 82 ? -20.104 -13.012 26.573 1.00 89.12 82 SER A O 1
ATOM 629 N N . CYS A 1 83 ? -21.651 -12.143 25.184 1.00 89.06 83 CYS A N 1
ATOM 630 C CA . CYS A 1 83 ? -21.837 -10.865 25.864 1.00 89.06 83 CYS A CA 1
ATOM 631 C C . CYS A 1 83 ? -23.296 -10.778 26.322 1.00 89.06 83 CYS A C 1
ATOM 633 O O . CYS A 1 83 ? -24.194 -11.083 25.541 1.00 89.06 83 CYS A O 1
ATOM 635 N N . ASN A 1 84 ? -23.519 -10.384 27.571 1.00 87.50 84 ASN A N 1
ATOM 636 C CA . ASN A 1 84 ? -24.835 -10.144 28.141 1.00 87.50 84 ASN A CA 1
ATOM 637 C C . ASN A 1 84 ? -24.915 -8.687 28.610 1.00 87.50 84 ASN A C 1
ATOM 639 O O . ASN A 1 84 ? -24.052 -8.201 29.349 1.00 87.50 84 ASN A O 1
ATOM 643 N N . ILE A 1 85 ? -25.949 -7.992 28.150 1.00 88.38 85 ILE A N 1
ATOM 644 C CA . ILE A 1 85 ? -26.231 -6.606 28.496 1.00 88.38 85 ILE A CA 1
ATOM 645 C C . ILE A 1 85 ? -27.433 -6.635 29.434 1.00 88.38 85 ILE A C 1
ATOM 647 O O . ILE A 1 85 ? -28.510 -7.088 29.055 1.00 88.38 85 ILE A O 1
ATOM 651 N N . GLY A 1 86 ? -27.216 -6.210 30.678 1.00 88.06 86 GLY A N 1
ATOM 652 C CA . GLY A 1 86 ? -28.261 -6.193 31.693 1.00 88.06 86 GLY A CA 1
ATOM 653 C C . GLY A 1 86 ? -29.253 -5.046 31.510 1.00 88.06 86 GLY A C 1
ATOM 654 O O . GLY A 1 86 ? -29.212 -4.292 30.542 1.00 88.06 86 GLY A O 1
ATOM 655 N N . GLU A 1 87 ? -30.128 -4.885 32.496 1.00 90.25 87 GLU A N 1
ATOM 656 C CA . GLU A 1 87 ? -31.125 -3.815 32.518 1.00 90.25 87 GLU A CA 1
ATOM 657 C C . GLU A 1 87 ? -30.628 -2.578 33.289 1.00 90.25 87 GLU A C 1
ATOM 659 O O . GLU A 1 87 ? -29.746 -2.696 34.154 1.00 90.25 87 GLU A O 1
ATOM 664 N N . PRO A 1 88 ? -31.164 -1.376 32.995 1.00 91.75 88 PRO A N 1
ATOM 665 C CA . PRO A 1 88 ? -30.788 -0.159 33.701 1.00 91.75 88 PRO A CA 1
ATOM 666 C C . PRO A 1 88 ? -31.190 -0.255 35.175 1.00 91.75 88 PRO A C 1
ATOM 668 O O . PRO A 1 88 ? -32.308 -0.647 35.498 1.00 91.75 88 PRO A O 1
ATOM 671 N N . GLN A 1 89 ? -30.296 0.139 36.084 1.00 90.56 89 GLN A N 1
ATOM 672 C CA . GLN A 1 89 ? -30.603 0.134 37.524 1.00 90.56 89 GLN A CA 1
ATOM 673 C C . GLN A 1 89 ? -31.578 1.247 37.936 1.00 90.56 89 GLN A C 1
ATOM 675 O O . GLN A 1 89 ? -32.265 1.116 38.946 1.00 90.56 89 GLN A O 1
ATOM 680 N N . TYR A 1 90 ? -31.592 2.345 37.181 1.00 93.44 90 TYR A N 1
ATOM 681 C CA . TYR A 1 90 ? -32.379 3.549 37.434 1.00 93.44 90 TYR A CA 1
ATOM 682 C C . TYR A 1 90 ? -33.023 4.008 36.130 1.00 93.44 90 TYR A C 1
ATOM 684 O O . TYR A 1 90 ? -32.493 3.735 35.050 1.00 93.44 90 TYR A O 1
ATOM 692 N N . ASP A 1 91 ? -34.142 4.720 36.232 1.00 94.19 91 ASP A N 1
ATOM 693 C CA . ASP A 1 91 ? -34.783 5.340 35.078 1.00 94.19 91 ASP A CA 1
ATOM 694 C C . ASP A 1 91 ? -34.084 6.651 34.659 1.00 94.19 91 ASP A C 1
ATOM 696 O O . ASP A 1 91 ? -33.231 7.203 35.363 1.00 94.19 91 ASP A O 1
ATOM 700 N N . GLU A 1 92 ? -34.444 7.158 33.479 1.00 94.75 92 GLU A N 1
ATOM 701 C CA . GLU A 1 92 ? -33.868 8.382 32.909 1.00 94.75 92 GLU A CA 1
ATOM 702 C C . GLU A 1 92 ? -34.035 9.598 33.848 1.00 94.75 92 GLU A C 1
ATOM 704 O O . GLU A 1 92 ? -33.098 10.376 34.057 1.00 94.75 92 GLU A O 1
ATOM 709 N N . TYR A 1 93 ? -35.210 9.747 34.468 1.00 94.56 93 TYR A N 1
ATOM 710 C CA . TYR A 1 93 ? -35.537 10.886 35.331 1.00 94.56 93 TYR A CA 1
ATOM 711 C C . TYR A 1 93 ? -34.728 10.882 36.634 1.00 94.56 93 TYR A C 1
ATOM 713 O O . TYR A 1 93 ? -34.228 11.920 37.086 1.00 94.56 93 TYR A O 1
ATOM 721 N N . GLU A 1 94 ? -34.570 9.714 37.244 1.00 94.88 94 GLU A N 1
ATOM 722 C CA . GLU A 1 94 ? -33.793 9.532 38.455 1.00 94.88 94 GLU A CA 1
ATOM 723 C C . GLU A 1 94 ? -32.300 9.737 38.192 1.00 94.88 94 GLU A C 1
ATOM 725 O O . GLU A 1 94 ? -31.629 10.382 39.005 1.00 94.88 94 GLU A O 1
ATOM 730 N N . CYS A 1 95 ? -31.796 9.303 37.030 1.00 96.19 95 CYS A N 1
ATOM 731 C CA . CYS A 1 95 ? -30.430 9.589 36.597 1.00 96.19 95 CYS A CA 1
ATOM 732 C C . CYS A 1 95 ? -30.149 11.096 36.506 1.00 96.19 95 CYS A C 1
ATOM 734 O O . CYS A 1 95 ? -29.138 11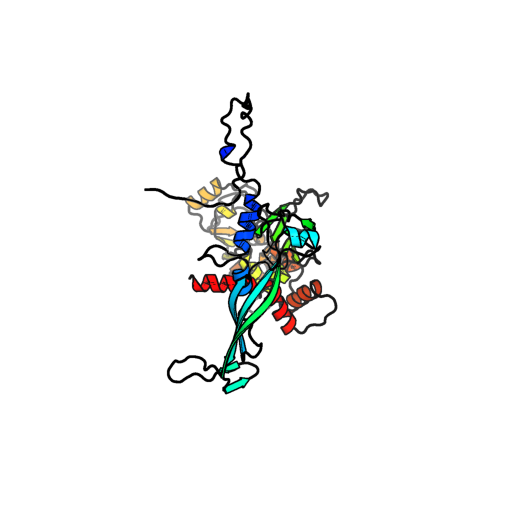.566 37.039 1.00 96.19 95 CYS A O 1
ATOM 736 N N . ILE A 1 96 ? -31.066 11.869 35.913 1.00 95.75 96 ILE A N 1
ATOM 737 C CA . ILE A 1 96 ? -30.967 13.335 35.824 1.00 95.75 96 ILE A CA 1
ATOM 738 C C . ILE A 1 96 ? -30.977 13.967 37.218 1.00 95.75 96 ILE A C 1
ATOM 740 O O . ILE A 1 96 ? -30.088 14.749 37.559 1.00 95.75 96 ILE A O 1
ATOM 744 N N . LYS A 1 97 ? -31.944 13.595 38.065 1.00 96.50 97 LYS A N 1
ATOM 745 C CA . LYS A 1 97 ? -32.099 14.183 39.404 1.00 96.50 97 LYS A CA 1
ATOM 746 C C . LYS A 1 97 ? -30.921 13.873 40.330 1.00 96.50 97 LYS A C 1
ATOM 748 O O . LYS A 1 97 ? -30.543 14.720 41.139 1.00 96.50 97 LYS A O 1
ATOM 753 N N . ARG A 1 98 ? -30.365 12.661 40.246 1.00 95.56 98 ARG A N 1
ATOM 754 C CA . ARG A 1 98 ? -29.231 12.213 41.071 1.00 95.56 98 ARG A CA 1
ATOM 755 C C . ARG A 1 98 ? -27.871 12.628 40.505 1.00 95.56 98 ARG A C 1
ATOM 757 O O . ARG A 1 98 ? -26.877 12.491 41.212 1.00 95.56 98 ARG A O 1
ATOM 764 N N . GLY A 1 99 ? -27.803 13.122 39.268 1.00 95.62 99 GLY A N 1
ATOM 765 C CA . GLY A 1 99 ? -26.531 13.479 38.641 1.00 95.62 99 GLY A CA 1
ATOM 766 C C . GLY A 1 99 ? -25.687 12.266 38.233 1.00 95.62 99 GLY A C 1
ATOM 767 O O . GLY A 1 99 ? -24.463 12.366 38.199 1.00 95.62 99 GLY A O 1
ATOM 768 N N . ILE A 1 100 ? -26.312 11.117 37.952 1.00 96.12 100 ILE A N 1
ATOM 769 C CA . ILE A 1 100 ? -25.628 9.870 37.567 1.00 96.12 100 ILE A CA 1
ATOM 770 C C . ILE A 1 100 ? -25.827 9.568 36.075 1.00 96.12 100 ILE A C 1
ATOM 772 O O . ILE A 1 100 ? -26.679 10.157 35.412 1.00 96.12 100 ILE A O 1
ATOM 776 N N . THR A 1 101 ? -25.008 8.679 35.522 1.00 97.12 101 THR A N 1
ATOM 777 C CA . THR A 1 101 ? -25.111 8.248 34.119 1.00 97.12 101 THR A CA 1
ATOM 778 C C . THR A 1 101 ? -26.214 7.202 33.963 1.00 97.12 101 THR A C 1
ATOM 780 O O . THR A 1 101 ? -26.330 6.306 34.796 1.00 97.12 101 THR A O 1
ATOM 783 N N . PHE A 1 102 ? -27.019 7.315 32.905 1.00 96.75 102 PHE A N 1
ATOM 784 C CA . PHE A 1 102 ? -27.990 6.288 32.528 1.00 96.75 102 PHE A CA 1
ATOM 785 C C . PHE A 1 102 ? -27.263 5.178 31.768 1.00 96.75 102 PHE A C 1
ATOM 787 O O . PHE A 1 102 ? -26.814 5.373 30.637 1.00 96.75 102 PHE A O 1
ATOM 794 N N . SER A 1 103 ? -27.069 4.034 32.421 1.00 95.62 103 SER A N 1
ATOM 795 C CA . SER A 1 103 ? -26.250 2.940 31.903 1.00 95.62 103 SER A CA 1
ATOM 796 C C . SER A 1 103 ? -26.747 1.569 32.343 1.00 95.62 103 SER A C 1
ATOM 798 O O . SER A 1 103 ? -27.416 1.430 33.368 1.00 95.62 103 SER A O 1
ATOM 800 N N . VAL A 1 104 ? -26.361 0.555 31.577 1.00 94.12 104 VAL A N 1
ATOM 801 C CA . VAL A 1 104 ? -26.632 -0.863 31.830 1.00 94.12 104 VAL A CA 1
ATOM 802 C C . VAL A 1 104 ? -25.340 -1.601 32.175 1.00 94.12 104 VAL A C 1
ATOM 804 O O . VAL A 1 104 ? -24.306 -1.320 31.565 1.00 94.12 104 VAL A O 1
ATOM 807 N N . PRO A 1 105 ? -25.356 -2.556 33.118 1.00 93.44 105 PRO A N 1
ATOM 808 C CA . PRO A 1 105 ? -24.180 -3.360 33.412 1.00 93.44 105 PRO A CA 1
ATOM 809 C C . PRO A 1 105 ? -23.897 -4.325 32.257 1.00 93.44 105 PRO A C 1
ATOM 811 O O . PRO A 1 105 ? -24.769 -5.094 31.849 1.00 93.44 105 PRO A O 1
ATOM 814 N N . MET A 1 106 ? -22.663 -4.320 31.757 1.00 91.50 106 MET A N 1
ATOM 815 C CA . MET A 1 106 ? -22.205 -5.227 30.708 1.00 91.50 106 MET A CA 1
ATOM 816 C C . MET A 1 106 ? -21.359 -6.349 31.308 1.00 91.50 106 MET A C 1
ATOM 818 O O . MET A 1 106 ? -20.376 -6.121 32.026 1.00 91.50 106 MET A O 1
ATOM 822 N N . ARG A 1 107 ? -21.729 -7.587 30.986 1.00 92.25 107 ARG A N 1
ATOM 823 C CA . ARG A 1 107 ? -21.037 -8.795 31.432 1.00 92.25 107 ARG A CA 1
ATOM 824 C C . ARG A 1 107 ? -20.641 -9.639 30.237 1.00 92.25 107 ARG A C 1
ATOM 826 O O . ARG A 1 107 ? -21.377 -9.746 29.263 1.00 92.25 107 ARG A O 1
ATOM 833 N N . ILE A 1 108 ? -19.470 -10.252 30.312 1.00 92.50 108 ILE A N 1
ATOM 834 C CA . ILE A 1 108 ? -18.984 -11.167 29.283 1.00 92.50 108 ILE A CA 1
ATOM 835 C C . ILE A 1 108 ? -18.710 -12.534 29.891 1.00 92.50 108 ILE A C 1
ATOM 837 O O . ILE A 1 108 ? -18.158 -12.642 30.987 1.00 92.50 108 ILE A O 1
ATOM 841 N N . THR A 1 109 ? -19.074 -13.583 29.165 1.00 93.50 109 THR A N 1
ATOM 842 C CA . THR A 1 109 ? -18.752 -14.960 29.532 1.00 93.50 109 THR A CA 1
ATOM 843 C C . THR A 1 109 ? -17.459 -15.349 28.842 1.00 93.50 109 THR A C 1
ATOM 845 O O . THR A 1 109 ? -17.376 -15.379 27.611 1.00 93.50 109 THR A O 1
ATOM 848 N N . LEU A 1 110 ? -16.440 -15.641 29.642 1.00 94.25 110 LEU A N 1
ATOM 849 C CA . LEU A 1 110 ? -15.134 -16.069 29.166 1.00 94.25 110 LEU A CA 1
ATOM 850 C C . LEU A 1 110 ? -14.897 -17.527 29.542 1.00 94.25 110 LEU A C 1
ATOM 852 O O . LEU A 1 110 ? -15.222 -17.957 30.651 1.00 94.25 110 LEU A O 1
ATOM 856 N N . ARG A 1 111 ? -14.278 -18.275 28.632 1.00 94.69 111 ARG A N 1
ATOM 857 C CA . ARG A 1 111 ? -13.819 -19.642 28.872 1.00 94.69 111 ARG A CA 1
ATOM 858 C C . ARG A 1 111 ? -12.302 -19.657 28.940 1.00 94.69 111 ARG A C 1
ATOM 860 O O . ARG A 1 111 ? -11.624 -19.303 27.983 1.00 94.69 111 ARG A O 1
ATOM 867 N N . PHE A 1 112 ? -11.762 -20.085 30.072 1.00 93.88 112 PHE A N 1
ATOM 868 C CA . PHE A 1 112 ? -10.332 -20.300 30.240 1.00 93.88 112 PHE A CA 1
ATOM 869 C C . PHE A 1 112 ? -10.010 -21.784 30.077 1.00 93.88 112 PHE A C 1
ATOM 871 O O . PHE A 1 112 ? -10.470 -22.613 30.867 1.00 93.88 112 PHE A O 1
ATOM 878 N N . VAL A 1 113 ? -9.219 -22.109 29.055 1.00 91.44 113 VAL A N 1
ATOM 879 C CA . VAL A 1 113 ? -8.805 -23.470 28.703 1.00 91.44 113 VAL A CA 1
ATOM 880 C C . VAL A 1 113 ? -7.306 -23.609 28.937 1.00 91.44 113 VAL A C 1
ATOM 882 O O . VAL A 1 113 ? -6.507 -22.866 28.372 1.00 91.44 113 VAL A O 1
ATOM 885 N N . VAL A 1 114 ? -6.906 -24.575 29.760 1.00 87.81 114 VAL A N 1
ATOM 886 C CA . VAL A 1 114 ? -5.506 -24.956 29.974 1.00 87.81 114 VAL A CA 1
ATOM 887 C C . VAL A 1 114 ? -5.289 -26.330 29.368 1.00 87.81 114 VAL A C 1
ATOM 889 O O . VAL A 1 114 ? -5.938 -27.302 29.760 1.00 87.81 114 VAL A O 1
ATOM 892 N N . TRP A 1 115 ? -4.341 -26.422 28.446 1.00 85.62 115 TRP A N 1
ATOM 893 C CA . TRP A 1 115 ? -3.997 -27.669 27.777 1.00 85.62 115 TRP A CA 1
ATOM 894 C C . TRP A 1 115 ? -3.048 -28.506 28.631 1.00 85.62 115 TRP A C 1
ATOM 896 O O . TRP A 1 115 ? -2.216 -27.982 29.381 1.00 85.62 115 TRP A O 1
ATOM 906 N N . LYS A 1 116 ? -3.148 -29.831 28.521 1.00 79.38 116 LYS A N 1
ATOM 907 C CA . LYS A 1 116 ? -2.165 -30.732 29.120 1.00 79.38 116 LYS A CA 1
ATOM 908 C C . LYS A 1 116 ? -0.952 -30.806 28.196 1.00 79.38 116 LYS A C 1
ATOM 910 O O . LYS A 1 116 ? -1.037 -31.268 27.061 1.00 79.38 116 LYS A O 1
ATOM 915 N N . VAL A 1 117 ? 0.182 -30.327 28.692 1.00 78.19 117 VAL A N 1
ATOM 916 C CA . VAL A 1 117 ? 1.433 -30.269 27.933 1.00 78.19 117 VAL A CA 1
ATOM 917 C C . VAL A 1 117 ? 2.369 -31.374 28.408 1.00 78.19 117 VAL A C 1
ATOM 919 O O . VAL A 1 117 ? 2.544 -31.562 29.611 1.00 78.19 117 VAL A O 1
ATOM 922 N N . GLN A 1 118 ? 2.929 -32.113 27.455 1.00 72.12 118 GLN A N 1
ATOM 923 C CA . GLN A 1 118 ? 3.881 -33.202 27.665 1.00 72.12 118 GLN A CA 1
ATOM 924 C C . GLN A 1 118 ? 5.306 -32.644 27.797 1.00 72.12 118 GLN A C 1
ATOM 926 O O . GLN A 1 118 ? 6.022 -32.985 28.733 1.00 72.12 118 GLN A O 1
ATOM 931 N N . GLU A 1 119 ? 5.682 -31.725 26.903 1.00 67.44 119 GLU A N 1
ATOM 932 C CA . GLU A 1 119 ? 6.993 -31.073 26.881 1.00 67.44 119 GLU A CA 1
ATOM 933 C C . GLU A 1 119 ? 6.852 -29.630 26.363 1.00 67.44 119 GLU A C 1
ATOM 935 O O . GLU A 1 119 ? 6.121 -29.375 25.401 1.00 67.44 119 GLU A O 1
ATOM 940 N N . VAL A 1 120 ? 7.531 -28.679 27.016 1.00 60.25 120 VAL A N 1
ATOM 941 C CA . VAL A 1 120 ? 7.603 -27.269 26.594 1.00 60.25 120 VAL A CA 1
ATOM 942 C C . VAL A 1 120 ? 9.037 -26.990 26.160 1.00 60.25 120 VAL A C 1
ATOM 944 O O . VAL A 1 120 ? 9.930 -26.923 27.003 1.00 60.25 120 VAL A O 1
ATOM 947 N N . SER A 1 121 ? 9.262 -26.801 24.862 1.00 61.78 121 SER A N 1
ATOM 948 C CA . SER A 1 121 ? 10.523 -26.267 24.344 1.00 61.78 121 SER A CA 1
ATOM 949 C C . SER A 1 121 ? 10.329 -24.821 23.875 1.00 61.78 121 SER A C 1
ATOM 951 O O . SER A 1 121 ? 9.205 -24.371 23.662 1.00 61.78 121 SER A O 1
ATOM 953 N N . PHE A 1 122 ? 11.421 -24.081 23.670 1.00 56.22 122 PHE A N 1
ATOM 954 C CA . PHE A 1 122 ? 11.366 -22.712 23.134 1.00 56.22 122 PHE A CA 1
ATOM 955 C C . PHE A 1 122 ? 10.818 -22.621 21.695 1.00 56.22 122 PHE A C 1
ATOM 957 O O . PHE A 1 122 ? 10.496 -21.524 21.250 1.00 56.22 122 PHE A O 1
ATOM 964 N N . LYS A 1 123 ? 10.734 -23.739 20.956 1.00 56.72 123 LYS A N 1
ATOM 965 C CA . LYS A 1 123 ? 10.300 -23.771 19.547 1.00 56.72 123 LYS A CA 1
ATOM 966 C C . LYS A 1 123 ? 8.964 -24.478 19.326 1.00 56.72 123 LYS A C 1
ATOM 968 O O . LYS A 1 123 ? 8.260 -24.142 18.383 1.00 56.72 123 LYS A O 1
ATOM 973 N N . GLU A 1 124 ? 8.611 -25.434 20.179 1.00 59.56 124 GLU A N 1
ATOM 974 C CA . GLU A 1 124 ? 7.397 -26.235 20.036 1.00 59.56 124 GLU A CA 1
ATOM 975 C C . GLU A 1 124 ? 6.849 -26.713 21.388 1.00 59.56 124 GLU A C 1
ATOM 977 O O . GLU A 1 124 ? 7.596 -27.012 22.326 1.00 59.56 124 GLU A O 1
ATOM 982 N N . VAL A 1 125 ? 5.521 -26.798 21.462 1.00 63.00 125 VAL A N 1
ATOM 983 C CA . VAL A 1 125 ? 4.763 -27.290 22.615 1.00 63.00 125 VAL A CA 1
ATOM 984 C C . VAL A 1 125 ? 4.128 -28.608 22.206 1.00 63.00 125 VAL A C 1
ATOM 986 O O . VAL A 1 125 ? 3.269 -28.633 21.323 1.00 63.00 125 VAL A O 1
ATOM 989 N N . LYS A 1 126 ? 4.540 -29.706 22.841 1.00 67.81 126 LYS A N 1
ATOM 990 C CA . LYS A 1 126 ? 3.930 -31.017 22.605 1.00 67.81 126 LYS A CA 1
ATOM 991 C C . LYS A 1 126 ? 2.752 -31.188 23.546 1.00 67.81 126 LYS A C 1
ATOM 993 O O . LYS A 1 126 ? 2.920 -31.312 24.760 1.00 67.81 126 LYS A O 1
ATOM 998 N N . TYR A 1 127 ? 1.553 -31.164 22.984 1.00 75.94 127 TYR A N 1
ATOM 999 C CA . TYR A 1 127 ? 0.324 -31.415 23.726 1.00 75.94 127 TYR A CA 1
ATOM 1000 C C . TYR A 1 127 ? 0.145 -32.916 23.941 1.00 75.94 127 TYR A C 1
ATOM 1002 O O . TYR A 1 127 ? 0.498 -33.719 23.080 1.00 75.94 127 TYR A O 1
ATOM 1010 N N . VAL A 1 128 ? -0.430 -33.295 25.080 1.00 73.25 128 VAL A N 1
ATOM 1011 C CA . VAL A 1 128 ? -0.942 -34.655 25.256 1.00 73.25 128 VAL A CA 1
ATOM 1012 C C . VAL A 1 128 ? -2.199 -34.763 24.402 1.00 73.25 128 VAL A C 1
ATOM 1014 O O . VAL A 1 128 ? -3.145 -34.001 24.608 1.00 73.25 128 VAL A O 1
ATOM 1017 N N . VAL A 1 129 ? -2.193 -35.670 23.435 1.00 71.31 129 VAL A N 1
ATOM 1018 C CA . VAL A 1 129 ? -3.338 -35.957 22.566 1.00 71.31 129 VAL A CA 1
ATOM 1019 C C . VAL A 1 129 ? -4.037 -37.196 23.110 1.00 71.31 129 VAL A C 1
ATOM 1021 O O . VAL A 1 129 ? -3.360 -38.157 23.476 1.00 71.31 129 VAL A O 1
ATOM 1024 N N . ASP A 1 130 ? -5.365 -37.169 23.197 1.00 70.69 130 ASP A N 1
ATOM 1025 C CA . ASP A 1 130 ? -6.125 -38.351 23.603 1.00 70.69 130 ASP A CA 1
ATOM 1026 C C . ASP A 1 130 ? -6.137 -39.370 22.453 1.00 70.69 130 ASP A C 1
ATOM 1028 O O . ASP A 1 130 ? -6.567 -39.072 21.335 1.00 70.69 130 ASP A O 1
ATOM 1032 N N . GLU A 1 131 ? -5.662 -40.590 22.727 1.00 63.91 131 GLU A N 1
ATOM 1033 C CA . GLU A 1 131 ? -5.428 -41.647 21.725 1.00 63.91 131 GLU A CA 1
ATOM 1034 C C . GLU A 1 131 ? -6.706 -42.105 20.988 1.00 63.91 131 GLU A C 1
ATOM 1036 O O . GLU A 1 131 ? -6.615 -42.782 19.967 1.00 63.91 131 GLU A O 1
ATOM 1041 N N . GLY A 1 132 ? -7.896 -41.717 21.469 1.00 63.72 132 GLY A N 1
ATOM 1042 C CA . GLY A 1 132 ? -9.192 -42.055 20.867 1.00 63.72 132 GLY A CA 1
ATOM 1043 C C . GLY A 1 132 ? -9.830 -40.976 19.980 1.00 63.72 132 GLY A C 1
ATOM 1044 O O . GLY A 1 132 ? -10.652 -41.320 19.136 1.00 63.72 132 GLY A O 1
ATOM 1045 N N . THR A 1 133 ? -9.485 -39.695 20.149 1.00 63.59 133 THR A N 1
ATOM 1046 C CA . THR A 1 133 ? -10.135 -38.569 19.437 1.00 63.59 133 THR A CA 1
ATOM 1047 C C . THR A 1 133 ? -9.176 -37.745 18.586 1.00 63.59 133 THR A C 1
ATOM 1049 O O . THR A 1 133 ? -9.639 -36.938 17.788 1.00 63.59 133 THR A O 1
ATOM 1052 N N . LEU A 1 134 ? -7.856 -37.946 18.723 1.00 62.44 134 LEU A N 1
ATOM 1053 C CA . LEU A 1 134 ? -6.819 -37.122 18.079 1.00 62.44 134 LEU A CA 1
ATOM 1054 C C . LEU A 1 134 ? -6.895 -35.625 18.466 1.00 62.44 134 LEU A C 1
ATOM 1056 O O . LEU A 1 134 ? -6.227 -34.789 17.855 1.00 62.44 134 LEU A O 1
ATOM 1060 N N . GLU A 1 135 ? -7.651 -35.280 19.513 1.00 68.31 135 GLU A N 1
ATOM 1061 C CA . GLU A 1 135 ? -7.808 -33.914 20.017 1.00 68.31 135 GLU A CA 1
ATOM 1062 C C . GLU A 1 135 ? -6.859 -33.621 21.191 1.00 68.31 135 GLU A C 1
ATOM 1064 O O . GLU A 1 135 ? -6.405 -34.513 21.915 1.00 68.31 135 GLU A O 1
ATOM 1069 N N . ARG A 1 136 ? -6.528 -32.335 21.381 1.00 76.00 136 ARG A N 1
ATOM 1070 C CA . ARG A 1 136 ? -5.662 -31.882 22.481 1.00 76.00 136 ARG A CA 1
ATOM 1071 C C . ARG A 1 136 ? -6.372 -32.112 23.814 1.00 76.00 136 ARG A C 1
ATOM 1073 O O . ARG A 1 136 ? -7.428 -31.535 24.054 1.00 76.00 136 ARG A O 1
ATOM 1080 N N . SER A 1 137 ? -5.755 -32.874 24.713 1.00 75.88 137 SER A N 1
ATOM 1081 C CA . SER A 1 137 ? -6.341 -33.126 26.030 1.00 75.88 137 SER A CA 1
ATOM 1082 C C . SER A 1 137 ? -6.330 -31.858 26.893 1.00 75.88 137 SER A C 1
ATOM 1084 O O . SER A 1 137 ? -5.317 -31.159 27.062 1.00 75.88 137 SER A O 1
ATOM 1086 N N . VAL A 1 138 ? -7.495 -31.543 27.450 1.00 80.38 138 VAL A N 1
ATOM 1087 C CA . VAL A 1 138 ? -7.705 -30.373 28.303 1.00 80.38 138 VAL A CA 1
ATOM 1088 C C . VAL A 1 138 ? -7.359 -30.740 29.743 1.00 80.38 138 VAL A C 1
ATOM 1090 O O . VAL A 1 138 ? -7.903 -31.682 30.312 1.00 80.38 138 VAL A O 1
ATOM 1093 N N . LYS A 1 139 ? -6.449 -29.984 30.365 1.00 83.75 139 LYS A N 1
ATOM 1094 C CA . LYS A 1 139 ? -6.111 -30.143 31.786 1.00 83.75 139 LYS A CA 1
ATOM 1095 C C . LYS A 1 139 ? -7.159 -29.489 32.681 1.00 83.75 139 LYS A C 1
ATOM 1097 O O . LYS A 1 139 ? -7.485 -30.017 33.740 1.00 83.75 139 LYS A O 1
ATOM 1102 N N . TYR A 1 140 ? -7.617 -28.303 32.294 1.00 83.75 140 TYR A N 1
ATOM 1103 C CA . TYR A 1 140 ? -8.559 -27.508 33.068 1.00 83.75 140 TYR A CA 1
ATOM 1104 C C . TYR A 1 140 ? -9.376 -26.627 32.134 1.00 83.75 140 TYR A C 1
ATOM 1106 O O . TYR A 1 140 ? -8.813 -25.963 31.267 1.00 83.75 140 TYR A O 1
ATOM 1114 N N . MET A 1 141 ? -10.687 -26.605 32.338 1.00 89.62 141 MET A N 1
ATOM 1115 C CA . MET A 1 141 ? -11.599 -25.716 31.636 1.00 89.62 141 MET A CA 1
ATOM 1116 C C . MET A 1 141 ? -12.536 -25.091 32.654 1.00 89.62 141 MET A C 1
ATOM 1118 O O . MET A 1 141 ? -13.175 -25.805 33.428 1.00 89.62 141 MET A O 1
ATOM 1122 N N . LYS A 1 142 ? -12.606 -23.762 32.664 1.00 92.75 142 LYS A N 1
ATOM 1123 C CA . LYS A 1 142 ? -13.561 -23.028 33.490 1.00 92.75 142 LYS A CA 1
ATOM 1124 C C . LYS A 1 142 ? -14.186 -21.906 32.686 1.00 92.75 142 LYS A C 1
ATOM 1126 O O . LYS A 1 142 ? -13.480 -21.087 32.104 1.00 92.75 142 LYS A O 1
ATOM 1131 N N . GLU A 1 143 ? -15.507 -21.865 32.712 1.00 94.94 143 GLU A N 1
ATOM 1132 C CA . GLU A 1 143 ? -16.288 -20.737 32.225 1.00 94.94 143 GLU A CA 1
ATOM 1133 C C . GLU A 1 143 ? -16.643 -19.829 33.396 1.00 94.94 143 GLU A C 1
ATOM 1135 O O . GLU A 1 143 ? -16.960 -20.297 34.495 1.00 94.94 143 GLU A O 1
ATOM 1140 N N . GLN A 1 144 ? -16.533 -18.525 33.180 1.00 94.25 144 GLN A N 1
ATOM 1141 C CA . GLN A 1 144 ? -16.885 -17.535 34.179 1.00 94.25 144 GLN A CA 1
ATOM 1142 C C . GLN A 1 144 ? -17.443 -16.281 33.515 1.00 94.25 144 GLN A C 1
ATOM 1144 O O . GLN A 1 144 ? -16.882 -15.762 32.551 1.00 94.25 144 GLN A O 1
ATOM 1149 N N . GLU A 1 145 ? -18.534 -15.782 34.085 1.00 93.62 145 GLU A N 1
ATOM 1150 C CA . GLU A 1 145 ? -19.083 -14.476 33.758 1.00 93.62 145 GLU A CA 1
ATOM 1151 C C . GLU A 1 145 ? -18.305 -13.387 34.513 1.00 93.62 145 GLU A C 1
ATOM 1153 O O . GLU A 1 145 ? -18.090 -13.472 35.728 1.00 93.62 145 GLU A O 1
ATOM 1158 N N . VAL A 1 146 ? -17.847 -12.374 33.781 1.00 93.38 146 VAL A N 1
ATOM 1159 C CA . VAL A 1 146 ? -17.041 -11.263 34.290 1.00 93.38 146 VAL A CA 1
ATOM 1160 C C . VAL A 1 146 ? -17.727 -9.949 33.929 1.00 93.38 146 VAL A C 1
ATOM 1162 O O . VAL A 1 146 ? -18.077 -9.722 32.773 1.00 93.38 146 VAL A O 1
ATOM 1165 N N . SER A 1 147 ? -17.899 -9.065 34.915 1.00 91.69 147 SER A N 1
ATOM 1166 C CA . SER A 1 147 ? -18.372 -7.697 34.674 1.00 91.69 147 SER A CA 1
ATOM 1167 C C . SER A 1 147 ? -17.243 -6.854 34.085 1.00 91.69 147 SER A C 1
ATOM 1169 O O . SER A 1 147 ? -16.161 -6.792 34.671 1.00 91.69 147 SER A O 1
ATOM 1171 N N . ILE A 1 148 ? -17.485 -6.217 32.938 1.00 90.44 148 ILE A N 1
ATOM 1172 C CA . ILE A 1 148 ? -16.482 -5.395 32.240 1.00 90.44 148 ILE A CA 1
ATOM 1173 C C . ILE A 1 148 ? -16.712 -3.887 32.438 1.00 90.44 148 ILE A C 1
ATOM 1175 O O . ILE A 1 148 ? -15.841 -3.080 32.115 1.00 90.44 148 ILE A O 1
ATOM 1179 N N . GLY A 1 149 ? -17.861 -3.509 33.003 1.00 91.19 149 GLY A N 1
ATOM 1180 C CA . GLY A 1 149 ? -18.246 -2.129 33.281 1.00 91.19 149 GLY A CA 1
ATOM 1181 C C . GLY A 1 149 ? -19.672 -1.831 32.833 1.00 91.19 149 GLY A C 1
ATOM 1182 O O . GLY A 1 149 ? -20.393 -2.724 32.391 1.00 91.19 149 GLY A O 1
ATOM 1183 N N . ASP A 1 150 ? -20.056 -0.563 32.934 1.00 93.12 150 ASP A N 1
ATOM 1184 C CA . ASP A 1 150 ? -21.390 -0.101 32.563 1.00 93.12 150 ASP A CA 1
ATOM 1185 C C . ASP A 1 150 ? -21.366 0.574 31.184 1.00 93.12 150 ASP A C 1
ATOM 1187 O O . ASP A 1 150 ? -20.486 1.386 30.883 1.00 93.12 150 ASP A O 1
ATOM 1191 N N . LEU A 1 151 ? -22.343 0.243 30.341 1.00 92.94 151 LEU A N 1
ATOM 1192 C CA . LEU A 1 151 ? -22.544 0.819 29.017 1.00 92.94 151 LEU A CA 1
ATOM 1193 C C . LEU A 1 151 ? -23.616 1.920 29.094 1.00 92.94 151 LEU A C 1
ATOM 1195 O O . LEU A 1 151 ? -24.745 1.620 29.482 1.00 92.94 151 LEU A O 1
ATOM 1199 N N . PRO A 1 152 ? -23.322 3.183 28.731 1.00 95.19 152 PRO A N 1
ATOM 1200 C CA . PRO A 1 152 ? -24.340 4.231 28.668 1.00 95.19 152 PRO A CA 1
ATOM 1201 C C . PRO A 1 152 ? -25.434 3.876 27.664 1.00 95.19 152 PRO A C 1
ATOM 1203 O O . PRO A 1 152 ? -25.106 3.600 26.510 1.00 95.19 152 PRO A O 1
ATOM 1206 N N . MET A 1 153 ? -26.698 3.917 28.093 1.00 93.44 153 MET A N 1
ATOM 1207 C CA . MET A 1 153 ? -27.860 3.605 27.257 1.00 93.44 153 MET A CA 1
ATOM 1208 C C . MET A 1 153 ? -28.386 4.836 26.528 1.00 93.44 153 MET A C 1
ATOM 1210 O O . MET A 1 153 ? -28.403 5.941 27.078 1.00 93.44 153 MET A O 1
ATOM 1214 N N . MET A 1 154 ? -28.823 4.628 25.286 1.00 94.88 154 MET A N 1
ATOM 1215 C CA . MET A 1 154 ? -29.518 5.644 24.503 1.00 94.88 154 MET A CA 1
ATOM 1216 C C . MET A 1 154 ? -30.983 5.736 24.953 1.00 94.88 154 MET A C 1
ATOM 1218 O O . MET A 1 154 ? -31.650 4.716 25.118 1.00 94.88 154 MET A O 1
ATOM 1222 N N . THR A 1 155 ? -31.478 6.957 25.145 1.00 93.06 155 THR A N 1
ATOM 1223 C CA . THR A 1 155 ? -32.893 7.237 25.441 1.00 93.06 155 THR A CA 1
ATOM 1224 C C . THR A 1 155 ? -33.755 7.083 24.186 1.00 93.06 155 THR A C 1
ATOM 1226 O O . THR A 1 155 ? -33.253 7.066 23.056 1.00 93.06 155 THR A O 1
ATOM 1229 N N . SER A 1 156 ? -35.082 7.087 24.338 1.00 89.00 156 SER A N 1
ATOM 1230 C CA . SER A 1 156 ? -36.012 7.051 23.194 1.00 89.00 156 SER A CA 1
ATOM 1231 C C . SER A 1 156 ? -35.844 8.217 22.206 1.00 89.00 156 SER A C 1
ATOM 1233 O O . SER A 1 156 ? -36.286 8.125 21.060 1.00 89.00 156 SER A O 1
ATOM 1235 N N . TYR A 1 157 ? -35.212 9.312 22.638 1.00 89.69 157 TYR A N 1
ATOM 1236 C CA . TYR A 1 157 ? -34.991 10.522 21.843 1.00 89.69 157 TYR A CA 1
ATOM 1237 C C . TYR A 1 157 ? -33.649 10.533 21.094 1.00 89.69 157 TYR A C 1
ATOM 1239 O O . TYR A 1 157 ? -33.347 11.505 20.402 1.00 89.69 157 TYR A O 1
ATOM 1247 N N . GLY A 1 158 ? -32.830 9.482 21.219 1.00 91.50 158 GLY A N 1
ATOM 1248 C CA . GLY A 1 158 ? -31.498 9.436 20.612 1.00 91.50 158 GLY A CA 1
ATOM 1249 C C . GLY A 1 158 ? -30.432 10.220 21.389 1.00 91.50 158 GLY A C 1
ATOM 1250 O O . GLY A 1 158 ? -29.422 10.630 20.812 1.00 91.50 158 GLY A O 1
ATOM 1251 N N . THR A 1 159 ? -30.661 10.467 22.682 1.00 95.25 159 THR A N 1
ATOM 1252 C CA . THR A 1 159 ? -29.736 11.175 23.582 1.00 95.25 159 THR A CA 1
ATOM 1253 C C . THR A 1 159 ? -29.128 10.211 24.606 1.00 95.25 159 THR A C 1
ATOM 1255 O O . THR A 1 159 ? -29.573 9.077 24.755 1.00 95.25 159 THR A O 1
ATOM 1258 N N . PHE A 1 160 ? -28.090 10.652 25.314 1.00 96.94 160 PHE A N 1
ATOM 1259 C CA . PHE A 1 160 ? -27.445 9.923 26.407 1.00 96.94 160 PHE A CA 1
ATOM 1260 C C . PHE A 1 160 ? -27.401 10.797 27.653 1.00 96.94 160 PHE A C 1
ATOM 1262 O O . PHE A 1 160 ? -26.987 11.952 27.575 1.00 96.94 160 PHE A O 1
ATOM 1269 N N . ILE A 1 161 ? -27.743 10.248 28.814 1.00 97.50 161 ILE A N 1
ATOM 1270 C CA . ILE A 1 161 ? -27.619 10.962 30.090 1.00 97.50 161 ILE A CA 1
ATOM 1271 C C . ILE A 1 161 ? -26.268 10.608 30.706 1.00 97.50 161 ILE A C 1
ATOM 1273 O O . ILE A 1 161 ? -26.070 9.492 31.178 1.00 97.50 161 ILE A O 1
ATOM 1277 N N . ILE A 1 162 ? -25.335 11.561 30.715 1.00 97.44 162 ILE A N 1
ATOM 1278 C CA . ILE A 1 162 ? -23.997 11.405 31.296 1.00 97.44 162 ILE A CA 1
ATOM 1279 C C . ILE A 1 162 ? -23.874 12.348 32.490 1.00 97.44 162 ILE A C 1
ATOM 1281 O O . ILE A 1 162 ? -23.917 13.568 32.320 1.00 97.44 162 ILE A O 1
ATOM 1285 N N . ASN A 1 163 ? -23.691 11.792 33.690 1.00 96.12 163 ASN A N 1
ATOM 1286 C CA . ASN A 1 163 ? -23.650 12.547 34.950 1.00 96.12 163 ASN A CA 1
ATOM 1287 C C . ASN A 1 163 ? -24.872 13.474 35.128 1.00 96.12 163 ASN A C 1
ATOM 1289 O O . ASN A 1 163 ? -24.734 14.656 35.442 1.00 96.12 163 ASN A O 1
ATOM 1293 N N . GLY A 1 164 ? -26.068 12.948 34.849 1.00 94.38 164 GLY A N 1
ATOM 1294 C CA . GLY A 1 164 ? -27.346 13.661 34.914 1.00 94.38 164 GLY A CA 1
ATOM 1295 C C . GLY A 1 164 ? -27.579 14.731 33.845 1.00 94.38 164 GLY A C 1
ATOM 1296 O O . GLY A 1 164 ? -28.576 15.444 33.915 1.00 94.38 164 GLY A O 1
ATOM 1297 N N . ILE A 1 165 ? -26.686 14.861 32.860 1.00 96.44 165 ILE A N 1
ATOM 1298 C CA . ILE A 1 165 ? -26.805 15.832 31.769 1.00 96.44 165 ILE A CA 1
ATOM 1299 C C . ILE A 1 165 ? -27.042 15.087 30.460 1.00 96.44 165 ILE A C 1
ATOM 1301 O O . ILE A 1 165 ? -26.256 14.211 30.092 1.00 96.44 165 ILE A O 1
ATOM 1305 N N . GLU A 1 166 ? -28.082 15.475 29.727 1.00 96.25 166 GLU A N 1
ATOM 1306 C CA . GLU A 1 166 ? -28.338 14.953 28.387 1.00 96.25 166 GLU A CA 1
ATOM 1307 C C . GLU A 1 166 ? -27.293 15.427 27.372 1.00 96.25 166 GLU A C 1
ATOM 1309 O O . GLU A 1 166 ? -26.908 16.598 27.311 1.00 96.25 166 GLU A O 1
ATOM 1314 N N . ARG A 1 167 ? -26.828 14.489 26.551 1.00 96.44 167 ARG A N 1
ATOM 1315 C CA . ARG A 1 167 ? -25.817 14.678 25.515 1.00 96.44 167 ARG A CA 1
ATOM 1316 C C . ARG A 1 167 ? -26.224 13.959 24.240 1.00 96.44 167 ARG A C 1
ATOM 1318 O O . ARG A 1 167 ? -26.938 12.964 24.270 1.00 96.44 167 ARG A O 1
ATOM 1325 N N . VAL A 1 168 ? -25.704 14.437 23.117 1.00 95.12 168 VAL A N 1
ATOM 1326 C CA . VAL A 1 168 ? -25.885 13.816 21.800 1.00 95.12 168 VAL A CA 1
ATOM 1327 C C . VAL A 1 168 ? -24.518 13.496 21.217 1.00 95.12 168 VAL A C 1
ATOM 1329 O O . VAL A 1 168 ? -23.580 14.287 21.347 1.00 95.12 168 VAL A O 1
ATOM 1332 N N . ILE A 1 169 ? -24.405 12.341 20.564 1.00 94.19 169 ILE A N 1
ATOM 1333 C CA . ILE A 1 169 ? -23.211 11.960 19.811 1.00 94.19 169 ILE A CA 1
ATOM 1334 C C . ILE A 1 169 ? -23.404 12.395 18.358 1.00 94.19 169 ILE A C 1
ATOM 1336 O O . ILE A 1 169 ? -24.313 11.949 17.665 1.00 94.19 169 ILE A O 1
ATOM 1340 N N . VAL A 1 170 ? -22.543 13.295 17.884 1.00 93.12 170 VAL A N 1
ATOM 1341 C CA . VAL A 1 170 ? -22.605 13.789 16.503 1.00 93.12 170 VAL A CA 1
ATOM 1342 C C . VAL A 1 170 ? -21.883 12.815 15.578 1.00 93.12 170 VAL A C 1
ATOM 1344 O O . VAL A 1 170 ? -20.725 12.465 15.821 1.00 93.12 170 VAL A O 1
ATOM 1347 N N . SER A 1 171 ? -22.546 12.411 14.495 1.00 91.06 171 SER A N 1
ATOM 1348 C CA . SER A 1 171 ? -21.942 11.574 13.458 1.00 91.06 171 SER A CA 1
ATOM 1349 C C . SER A 1 171 ? -20.737 12.283 12.838 1.00 91.06 171 SER A C 1
ATOM 1351 O O . SER A 1 171 ? -20.839 13.411 12.353 1.00 91.06 171 SER A O 1
ATOM 1353 N N . GLN A 1 172 ? -19.581 11.622 12.849 1.00 91.19 172 GLN A N 1
ATOM 1354 C CA . GLN A 1 172 ? -18.356 12.174 12.279 1.00 91.19 172 GLN A CA 1
ATOM 1355 C C . GLN A 1 172 ? -18.216 11.806 10.804 1.00 91.19 172 GLN A C 1
ATOM 1357 O O . GLN A 1 172 ? -18.332 10.640 10.426 1.00 91.19 172 GLN A O 1
ATOM 1362 N N . MET A 1 173 ? -17.873 12.792 9.975 1.00 90.56 173 MET A N 1
ATOM 1363 C CA . MET A 1 173 ? -17.462 12.554 8.596 1.00 90.56 173 MET A CA 1
ATOM 1364 C C . MET A 1 173 ? -15.941 12.422 8.538 1.00 90.56 173 MET A C 1
ATOM 1366 O O . MET A 1 173 ? -15.209 13.365 8.839 1.00 90.56 173 MET A O 1
ATOM 1370 N N . HIS A 1 174 ? -15.467 11.251 8.134 1.00 88.69 174 HIS A N 1
ATOM 1371 C CA . HIS A 1 174 ? -14.051 10.963 7.942 1.00 88.69 174 HIS A CA 1
ATOM 1372 C C . HIS A 1 174 ? -13.830 10.342 6.561 1.00 88.69 174 HIS A C 1
ATOM 1374 O O . HIS A 1 174 ? -14.774 9.916 5.894 1.00 88.69 174 HIS A O 1
ATOM 1380 N N . ARG A 1 175 ? -12.576 10.336 6.098 1.00 87.62 175 ARG A N 1
ATOM 1381 C CA . ARG A 1 175 ? -12.230 9.673 4.836 1.00 87.62 175 ARG A CA 1
ATOM 1382 C C . ARG A 1 175 ? -12.392 8.170 5.011 1.00 87.62 175 ARG A C 1
ATOM 1384 O O . ARG A 1 175 ? -11.897 7.625 5.994 1.00 87.62 175 ARG A O 1
ATOM 1391 N N . SER A 1 176 ? -13.047 7.529 4.049 1.00 91.81 176 SER A N 1
ATOM 1392 C CA . SER A 1 176 ? -13.146 6.076 4.023 1.00 91.81 176 SER A CA 1
ATOM 1393 C C . SER A 1 176 ? -11.750 5.451 3.914 1.00 91.81 176 SER A C 1
ATOM 1395 O O . SER A 1 176 ? -10.859 6.043 3.295 1.00 91.81 176 SER A O 1
ATOM 1397 N N . PRO A 1 177 ? -11.547 4.250 4.468 1.00 92.56 177 PRO A N 1
ATOM 1398 C CA . PRO A 1 177 ? -10.366 3.458 4.165 1.00 92.56 177 PRO A CA 1
ATOM 1399 C C . PRO A 1 177 ? -10.239 3.211 2.659 1.00 92.56 177 PRO A C 1
ATOM 1401 O O . PRO A 1 177 ? -11.246 3.099 1.956 1.00 92.56 177 PRO A O 1
ATOM 1404 N N . GLY A 1 178 ? -9.009 3.128 2.161 1.00 90.69 178 GLY A N 1
ATOM 1405 C CA . GLY A 1 178 ? -8.729 2.874 0.751 1.00 90.69 178 GLY A CA 1
ATOM 1406 C C . GLY A 1 178 ? -7.491 3.595 0.232 1.00 90.69 178 GLY A C 1
ATOM 1407 O O . GLY A 1 178 ? -6.691 4.139 0.998 1.00 90.69 178 GLY A O 1
ATOM 1408 N N . VAL A 1 179 ? -7.345 3.588 -1.094 1.00 93.44 179 VAL A N 1
ATOM 1409 C CA . VAL A 1 179 ? -6.230 4.222 -1.806 1.00 93.44 179 VAL A CA 1
ATOM 1410 C C . VAL A 1 179 ? -6.717 5.493 -2.491 1.00 93.44 179 VAL A C 1
ATOM 1412 O O . VAL A 1 179 ? -7.674 5.475 -3.262 1.00 93.44 179 VAL A O 1
ATOM 1415 N N . PHE A 1 180 ? -6.039 6.602 -2.217 1.00 94.19 180 PHE A N 1
ATOM 1416 C CA . PHE A 1 180 ? -6.349 7.917 -2.762 1.00 94.19 180 PHE A CA 1
ATOM 1417 C C . PHE A 1 180 ? -5.192 8.406 -3.616 1.00 94.19 180 PHE A C 1
ATOM 1419 O O . PHE A 1 180 ? -4.069 8.484 -3.127 1.00 94.19 180 PHE A O 1
ATOM 1426 N N . PHE A 1 181 ? -5.475 8.796 -4.854 1.00 96.00 181 PHE A N 1
ATOM 1427 C CA . PHE A 1 181 ? -4.512 9.449 -5.734 1.00 96.00 181 PHE A CA 1
ATOM 1428 C C . PHE A 1 181 ? -4.818 10.941 -5.791 1.00 96.00 181 PHE A C 1
ATOM 1430 O O . PHE A 1 181 ? -5.970 11.331 -5.986 1.00 96.00 181 PHE A O 1
ATOM 1437 N N . ASP A 1 182 ? -3.797 11.771 -5.613 1.00 94.25 182 ASP A N 1
ATOM 1438 C CA . ASP A 1 182 ? -3.931 13.226 -5.654 1.00 94.25 182 ASP A CA 1
ATOM 1439 C C . ASP A 1 182 ? -2.757 13.857 -6.404 1.00 94.25 182 ASP A C 1
ATOM 1441 O O . ASP A 1 182 ? -1.692 13.249 -6.548 1.00 94.25 182 ASP A O 1
ATOM 1445 N N . SER A 1 183 ? -2.949 15.088 -6.872 1.00 93.38 183 SER A N 1
ATOM 1446 C CA . SER A 1 183 ? -1.882 15.898 -7.449 1.00 93.38 183 SER A CA 1
ATOM 1447 C C . SER A 1 183 ? -1.825 17.275 -6.806 1.00 93.38 183 SER A C 1
ATOM 1449 O O . SER A 1 183 ? -2.843 17.877 -6.460 1.00 93.38 183 SER A O 1
ATOM 1451 N N . ASP A 1 184 ? -0.619 17.823 -6.692 1.00 90.56 184 ASP A N 1
ATOM 1452 C CA . ASP A 1 184 ? -0.403 19.172 -6.158 1.00 90.56 184 ASP A CA 1
ATOM 1453 C C . ASP A 1 184 ? -0.957 20.285 -7.074 1.00 90.56 184 ASP A C 1
ATOM 1455 O O . ASP A 1 184 ? -0.938 21.467 -6.717 1.00 90.56 184 ASP A O 1
ATOM 1459 N N . LYS A 1 185 ? -1.449 19.914 -8.266 1.00 88.69 185 LYS A N 1
ATOM 1460 C CA . LYS A 1 185 ? -1.907 20.811 -9.337 1.00 88.69 185 LYS A CA 1
ATOM 1461 C C . LYS A 1 185 ? -0.843 21.849 -9.725 1.00 88.69 185 LYS A C 1
ATOM 1463 O O . LYS A 1 185 ? -1.195 22.961 -10.114 1.00 88.69 185 LYS A O 1
ATOM 1468 N N . GLY A 1 186 ? 0.439 21.494 -9.589 1.00 84.75 186 GLY A N 1
ATOM 1469 C CA . GLY A 1 186 ? 1.592 22.331 -9.921 1.00 84.75 186 GLY A CA 1
ATOM 1470 C C . GLY A 1 186 ? 1.806 23.498 -8.958 1.00 84.75 186 GLY A C 1
ATOM 1471 O O . GLY A 1 186 ? 2.441 24.483 -9.327 1.00 84.75 186 GLY A 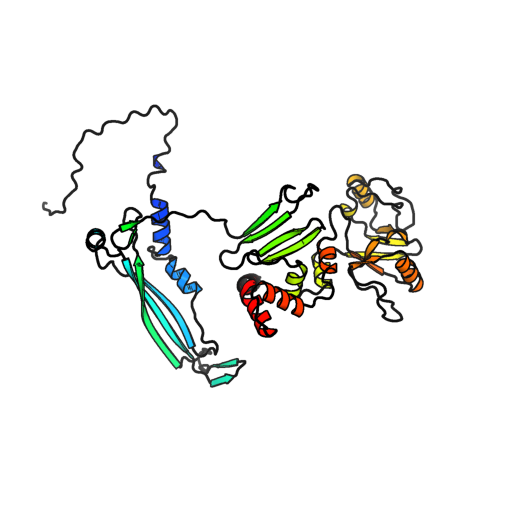O 1
ATOM 1472 N N . LYS A 1 187 ? 1.233 23.438 -7.749 1.00 84.25 187 LYS A N 1
ATOM 1473 C CA . LYS A 1 187 ? 1.321 24.522 -6.760 1.00 84.25 187 LYS A CA 1
ATOM 1474 C C . LYS A 1 187 ? 2.578 24.454 -5.905 1.00 84.25 187 LYS A C 1
ATOM 1476 O O . LYS A 1 187 ? 2.971 25.479 -5.354 1.00 84.25 187 LYS A O 1
ATOM 1481 N N . THR A 1 188 ? 3.178 23.276 -5.738 1.00 82.31 188 THR A N 1
ATOM 1482 C CA . THR A 1 188 ? 4.276 23.101 -4.782 1.00 82.31 188 THR A CA 1
ATOM 1483 C C . THR A 1 188 ? 5.591 23.672 -5.310 1.00 82.31 188 THR A C 1
ATOM 1485 O O . THR A 1 188 ? 6.394 24.164 -4.520 1.00 82.31 188 THR A O 1
ATOM 1488 N N . TYR A 1 189 ? 5.802 23.672 -6.629 1.00 81.38 189 TYR A N 1
ATOM 1489 C CA . TYR A 1 189 ? 7.053 24.126 -7.236 1.00 81.38 189 TYR A CA 1
ATOM 1490 C C . TYR A 1 189 ? 6.830 25.114 -8.379 1.00 81.38 189 TYR A C 1
ATOM 1492 O O . TYR A 1 189 ? 5.911 24.978 -9.182 1.00 81.38 189 TYR A O 1
ATOM 1500 N N . SER A 1 190 ? 7.737 26.087 -8.494 1.00 82.88 190 SER A N 1
ATOM 1501 C CA . SER A 1 190 ? 7.696 27.143 -9.517 1.00 82.88 190 SER A CA 1
ATOM 1502 C C . SER A 1 190 ? 7.852 26.633 -10.952 1.00 82.88 190 SER A C 1
ATOM 1504 O O . SER A 1 190 ? 7.524 27.356 -11.888 1.00 82.88 190 SER A O 1
ATOM 1506 N N . SER A 1 191 ? 8.321 25.394 -11.140 1.00 85.00 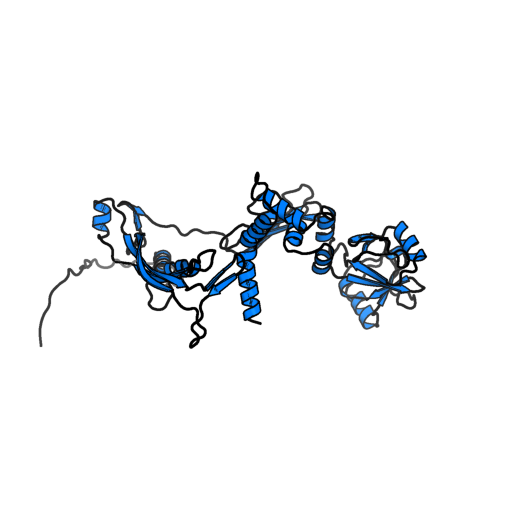191 SER A N 1
ATOM 1507 C CA . SER A 1 191 ? 8.392 24.745 -12.453 1.00 85.00 191 SER A CA 1
ATOM 1508 C C . SER A 1 191 ? 7.014 24.433 -13.044 1.00 85.00 191 SER A C 1
ATOM 1510 O O . SER A 1 191 ? 6.925 24.140 -14.233 1.00 85.00 191 SER A O 1
ATOM 1512 N N . GLY A 1 192 ? 5.950 24.447 -12.227 1.00 84.19 192 GLY A N 1
ATOM 1513 C CA . GLY A 1 192 ? 4.599 24.061 -12.638 1.00 84.19 192 GLY A CA 1
ATOM 1514 C C . GLY A 1 192 ? 4.444 22.565 -12.933 1.00 84.19 192 GLY A C 1
ATOM 1515 O O . GLY A 1 192 ? 3.389 22.139 -13.403 1.00 84.19 192 GLY A O 1
ATOM 1516 N N . LYS A 1 193 ? 5.481 21.757 -12.669 1.00 88.38 193 LYS A N 1
ATOM 1517 C CA . LYS A 1 193 ? 5.429 20.303 -12.819 1.00 88.38 193 LYS A CA 1
ATOM 1518 C C . LYS A 1 193 ? 4.436 19.726 -11.814 1.00 88.38 193 LYS A C 1
ATOM 1520 O O . LYS A 1 193 ? 4.538 19.998 -10.622 1.00 88.38 193 LYS A O 1
ATOM 1525 N N . LEU A 1 194 ? 3.506 18.914 -12.311 1.00 90.25 194 LEU A N 1
ATOM 1526 C CA . LEU A 1 194 ? 2.545 18.202 -11.477 1.00 90.25 194 LEU A CA 1
ATOM 1527 C C . LEU A 1 194 ? 3.261 17.121 -10.672 1.00 90.25 194 LEU A C 1
ATOM 1529 O O . LEU A 1 194 ? 3.966 16.287 -11.241 1.00 90.25 194 LEU A O 1
ATOM 1533 N N . ILE A 1 195 ? 3.035 17.119 -9.366 1.00 92.25 195 ILE A N 1
ATOM 1534 C CA . ILE A 1 195 ? 3.505 16.069 -8.474 1.00 92.25 195 ILE A CA 1
ATOM 1535 C C . ILE A 1 195 ? 2.325 15.222 -8.060 1.00 92.25 195 ILE A C 1
ATOM 1537 O O . ILE A 1 195 ? 1.354 15.717 -7.486 1.00 92.25 195 ILE A O 1
ATOM 1541 N N . TYR A 1 196 ? 2.438 13.934 -8.354 1.00 94.19 196 TYR A N 1
ATOM 1542 C CA . TYR A 1 196 ? 1.457 12.938 -7.975 1.00 94.19 196 TYR A CA 1
ATOM 1543 C C . TYR A 1 196 ? 1.809 12.332 -6.621 1.00 94.19 196 TYR A C 1
ATOM 1545 O O . TYR A 1 196 ? 2.978 12.165 -6.263 1.00 94.19 196 TYR A O 1
ATOM 1553 N N . SER A 1 197 ? 0.772 11.983 -5.875 1.00 95.12 197 SER A N 1
ATOM 1554 C CA . SER A 1 197 ? 0.879 11.261 -4.618 1.00 95.12 197 SER A CA 1
ATOM 1555 C C . SER A 1 197 ? -0.203 10.195 -4.528 1.00 95.12 197 SER A C 1
ATOM 1557 O O . SER A 1 197 ? -1.288 10.347 -5.093 1.00 95.12 197 SER A O 1
ATOM 1559 N N . ALA A 1 198 ? 0.101 9.116 -3.819 1.00 95.56 198 ALA A N 1
ATOM 1560 C CA . ALA A 1 198 ? -0.845 8.074 -3.464 1.00 95.56 198 ALA A CA 1
ATOM 1561 C C . ALA A 1 198 ? -0.859 7.923 -1.942 1.00 95.56 198 ALA A C 1
ATOM 1563 O O . ALA A 1 198 ? 0.190 7.898 -1.310 1.00 95.56 198 ALA A O 1
ATOM 1564 N N . ARG A 1 199 ? -2.037 7.828 -1.334 1.00 94.50 199 ARG A N 1
ATOM 1565 C CA . ARG A 1 199 ? -2.204 7.648 0.110 1.00 94.50 199 ARG A CA 1
ATOM 1566 C C . ARG A 1 199 ? -3.062 6.429 0.376 1.00 94.50 199 ARG A C 1
ATOM 1568 O O . ARG A 1 199 ? -4.193 6.363 -0.095 1.00 94.50 199 ARG A O 1
ATOM 1575 N N . ILE A 1 200 ? -2.543 5.518 1.183 1.00 92.81 200 ILE A N 1
ATOM 1576 C CA . ILE A 1 200 ? -3.253 4.349 1.684 1.00 92.81 200 ILE A CA 1
ATOM 1577 C C . ILE A 1 200 ? -3.721 4.662 3.105 1.00 92.81 200 ILE A C 1
ATOM 1579 O O . ILE A 1 200 ? -2.909 4.861 4.012 1.00 92.81 200 ILE A O 1
ATOM 1583 N N . ILE A 1 201 ? -5.040 4.735 3.277 1.00 90.81 201 ILE A N 1
ATOM 1584 C CA . ILE A 1 201 ? -5.703 4.935 4.568 1.00 90.81 201 ILE A CA 1
ATOM 1585 C C . ILE A 1 201 ? -6.256 3.578 5.011 1.00 90.81 201 ILE A C 1
ATOM 1587 O O . ILE A 1 201 ? -7.231 3.113 4.416 1.00 90.81 201 ILE A O 1
ATOM 1591 N N . PRO A 1 202 ? -5.664 2.917 6.019 1.00 89.00 202 PRO A N 1
ATOM 1592 C CA . PRO A 1 202 ? -6.239 1.698 6.568 1.00 89.00 202 PRO A CA 1
ATOM 1593 C C . PRO A 1 202 ? -7.453 2.022 7.446 1.00 89.00 202 PRO A C 1
ATOM 1595 O O . PRO A 1 202 ? -7.594 3.136 7.952 1.00 89.00 202 PRO A O 1
ATOM 1598 N N . TYR A 1 203 ? -8.301 1.022 7.690 1.00 83.62 203 TYR A N 1
ATOM 1599 C CA . TYR A 1 203 ? -9.360 1.131 8.701 1.00 83.62 203 TYR A CA 1
ATOM 1600 C C . TYR A 1 203 ? -8.775 1.288 10.112 1.00 83.62 203 TYR A C 1
ATOM 1602 O O . TYR A 1 203 ? -9.252 2.087 10.914 1.00 83.62 203 TYR A O 1
ATOM 1610 N N . ARG A 1 204 ? -7.685 0.566 10.396 1.00 81.50 204 ARG A N 1
ATOM 1611 C CA . ARG A 1 204 ? -6.913 0.676 11.634 1.00 81.50 204 ARG A CA 1
ATOM 1612 C C . ARG A 1 204 ? -5.437 0.460 11.332 1.00 81.50 204 ARG A C 1
ATOM 1614 O O . ARG A 1 204 ? -5.093 -0.545 10.722 1.00 81.50 204 ARG A O 1
ATOM 1621 N N . GLY A 1 205 ? -4.580 1.358 11.806 1.00 83.19 205 GLY A N 1
ATOM 1622 C CA . GLY A 1 205 ? -3.129 1.240 11.662 1.00 83.19 205 GLY A CA 1
ATOM 1623 C C . GLY A 1 205 ? -2.486 2.500 11.095 1.00 83.19 205 GLY A C 1
ATOM 1624 O O . GLY A 1 205 ? -3.116 3.557 11.020 1.00 83.19 205 GLY A O 1
ATOM 1625 N N . SER A 1 206 ? -1.218 2.364 10.718 1.00 84.12 206 SER A N 1
ATOM 1626 C CA . SER A 1 206 ? -0.405 3.457 10.191 1.00 84.12 206 SER A CA 1
ATOM 1627 C C . SER A 1 206 ? -0.753 3.792 8.745 1.00 84.12 206 SER A C 1
ATOM 1629 O O . SER A 1 206 ? -0.986 2.911 7.920 1.00 84.12 206 SER A O 1
ATOM 1631 N N . TRP A 1 207 ? -0.758 5.081 8.422 1.00 90.00 207 TRP A N 1
ATOM 1632 C CA . TRP A 1 207 ? -1.009 5.554 7.062 1.00 90.00 207 TRP A CA 1
ATOM 1633 C C . TRP A 1 207 ? 0.262 5.447 6.229 1.00 90.00 207 TRP A C 1
ATOM 1635 O O . TRP A 1 207 ? 1.343 5.810 6.705 1.00 90.00 207 TRP A O 1
ATOM 1645 N N . LEU A 1 208 ? 0.121 5.018 4.975 1.00 92.19 208 LEU A N 1
ATOM 1646 C CA . LEU A 1 208 ? 1.229 4.914 4.031 1.00 92.19 208 LEU A CA 1
ATOM 1647 C C . LEU A 1 208 ? 1.023 5.898 2.882 1.00 92.19 208 LEU A C 1
ATOM 1649 O O . LEU A 1 208 ? 0.065 5.794 2.120 1.00 92.19 208 LEU A O 1
ATOM 1653 N N . ASP A 1 209 ? 1.929 6.859 2.763 1.00 94.31 209 ASP A N 1
ATOM 1654 C CA . ASP A 1 209 ? 1.905 7.865 1.707 1.00 94.31 209 ASP A CA 1
ATOM 1655 C C . ASP A 1 209 ? 3.076 7.631 0.753 1.00 94.31 209 ASP A C 1
ATOM 1657 O O . ASP A 1 209 ? 4.208 7.472 1.204 1.00 94.31 209 ASP A O 1
ATOM 1661 N N . PHE A 1 210 ? 2.812 7.717 -0.544 1.00 96.06 210 PHE A N 1
ATOM 1662 C CA . PHE A 1 210 ? 3.781 7.741 -1.630 1.00 96.06 210 PHE A CA 1
ATOM 1663 C C . PHE A 1 210 ? 3.691 9.077 -2.354 1.00 96.06 210 PHE A C 1
ATOM 1665 O O . PHE A 1 210 ? 2.598 9.596 -2.580 1.00 96.06 210 PHE A O 1
ATOM 1672 N N . GLU A 1 211 ? 4.823 9.643 -2.742 1.00 94.69 211 GLU A N 1
ATOM 1673 C CA . GLU A 1 211 ? 4.854 10.900 -3.482 1.00 94.69 211 GLU A CA 1
ATOM 1674 C C . GLU A 1 211 ? 6.085 10.995 -4.373 1.00 94.69 211 GLU A C 1
ATOM 1676 O O . GLU A 1 211 ? 7.163 10.500 -4.036 1.00 94.69 211 GLU A O 1
ATOM 1681 N N . PHE A 1 212 ? 5.910 11.658 -5.510 1.00 94.44 212 PHE A N 1
ATOM 1682 C CA . PHE A 1 212 ? 7.013 12.027 -6.384 1.00 94.44 212 PHE A CA 1
ATOM 1683 C C . PHE A 1 212 ? 7.701 13.302 -5.888 1.00 94.44 212 PHE A C 1
ATOM 1685 O O . PHE A 1 212 ? 7.077 14.190 -5.308 1.00 94.44 212 PHE A O 1
ATOM 1692 N N . ASP A 1 213 ? 8.996 13.412 -6.152 1.00 91.44 213 ASP A N 1
ATOM 1693 C CA . ASP A 1 213 ? 9.730 14.675 -6.085 1.00 91.44 213 ASP A CA 1
ATOM 1694 C C . ASP A 1 213 ? 9.873 15.309 -7.483 1.00 91.44 213 ASP A C 1
ATOM 1696 O O . ASP A 1 213 ? 9.624 14.673 -8.508 1.00 91.44 213 ASP A O 1
ATOM 1700 N N . ILE A 1 214 ? 10.332 16.563 -7.554 1.00 90.44 214 ILE A N 1
ATOM 1701 C CA . ILE A 1 214 ? 10.601 17.273 -8.818 1.00 90.44 214 ILE A CA 1
ATOM 1702 C C . ILE A 1 214 ? 11.551 16.471 -9.716 1.00 90.44 214 ILE A C 1
ATOM 1704 O O . ILE A 1 214 ? 11.413 16.490 -10.941 1.00 90.44 214 ILE A O 1
ATOM 1708 N N . LYS A 1 215 ? 12.508 15.769 -9.100 1.00 90.69 215 LYS A N 1
ATOM 1709 C CA . LYS A 1 215 ? 13.515 14.939 -9.767 1.00 90.69 215 LYS A CA 1
ATOM 1710 C C . LYS A 1 215 ? 13.004 13.559 -10.190 1.00 90.69 215 LYS A C 1
ATOM 1712 O O . LYS A 1 215 ? 13.821 12.718 -10.544 1.00 90.69 215 LYS A O 1
ATOM 1717 N N . ASP A 1 216 ? 11.691 13.315 -10.143 1.00 91.31 216 ASP A N 1
ATOM 1718 C CA . ASP A 1 216 ? 11.094 12.034 -10.545 1.00 91.31 216 ASP A CA 1
ATOM 1719 C C . ASP A 1 216 ? 11.536 10.840 -9.681 1.00 91.31 216 ASP A C 1
ATOM 1721 O O . ASP A 1 216 ? 11.478 9.686 -10.103 1.00 91.31 216 ASP A O 1
ATOM 1725 N N . ILE A 1 217 ? 11.949 11.128 -8.444 1.00 94.75 217 ILE A N 1
ATOM 1726 C CA . ILE A 1 217 ? 12.264 10.136 -7.415 1.00 94.75 217 ILE A CA 1
ATOM 1727 C C . ILE A 1 217 ? 10.994 9.850 -6.616 1.00 94.75 217 ILE A C 1
ATOM 1729 O O . ILE A 1 217 ? 10.273 10.779 -6.240 1.00 94.75 217 ILE A O 1
ATOM 1733 N N . ILE A 1 218 ? 10.743 8.573 -6.336 1.00 95.81 218 ILE A N 1
ATOM 1734 C CA . ILE A 1 218 ? 9.575 8.128 -5.580 1.00 95.81 218 ILE A CA 1
ATOM 1735 C C . ILE A 1 218 ? 9.961 7.960 -4.115 1.00 95.81 218 ILE A C 1
ATOM 1737 O O . ILE A 1 218 ? 10.840 7.169 -3.762 1.00 95.81 218 ILE A O 1
ATOM 1741 N N . TYR A 1 219 ? 9.255 8.671 -3.247 1.00 96.12 219 TYR A N 1
ATOM 1742 C CA . TYR A 1 219 ? 9.389 8.553 -1.805 1.00 96.12 219 TYR A CA 1
ATOM 1743 C C . TYR A 1 219 ? 8.148 7.914 -1.199 1.00 96.12 219 TYR A C 1
ATOM 1745 O O . TYR A 1 219 ? 7.042 8.064 -1.714 1.00 96.12 219 TYR A O 1
ATOM 1753 N N . PHE A 1 220 ? 8.331 7.263 -0.055 1.00 95.19 220 PHE A N 1
ATOM 1754 C CA . PHE A 1 220 ? 7.251 6.909 0.848 1.00 95.19 220 PHE A CA 1
ATOM 1755 C C . PHE A 1 220 ? 7.472 7.522 2.232 1.00 95.19 220 PHE A C 1
ATOM 1757 O O . PHE A 1 220 ? 8.590 7.881 2.619 1.00 95.19 220 PHE A O 1
ATOM 1764 N N . ARG A 1 221 ? 6.390 7.648 2.994 1.00 93.75 221 ARG A N 1
ATOM 1765 C CA . ARG A 1 221 ? 6.406 8.029 4.408 1.00 93.75 221 ARG A CA 1
ATOM 1766 C C . ARG A 1 221 ? 5.300 7.294 5.150 1.00 93.75 221 ARG A C 1
ATOM 1768 O O . ARG A 1 221 ? 4.228 7.047 4.602 1.00 93.75 221 ARG A O 1
ATOM 1775 N N . ILE A 1 222 ? 5.560 7.007 6.416 1.00 91.19 222 ILE A N 1
ATOM 1776 C CA . ILE A 1 222 ? 4.604 6.367 7.318 1.00 91.19 222 ILE A CA 1
ATOM 1777 C C . ILE A 1 222 ? 4.183 7.396 8.365 1.00 91.19 222 ILE A C 1
ATOM 1779 O O . ILE A 1 222 ? 5.042 8.099 8.895 1.00 91.19 222 ILE A O 1
ATOM 1783 N N . ASP A 1 223 ? 2.883 7.538 8.630 1.00 89.00 223 ASP A N 1
ATOM 1784 C CA . ASP A 1 223 ? 2.327 8.447 9.653 1.00 89.00 223 ASP A CA 1
ATOM 1785 C C . ASP A 1 223 ? 2.882 9.883 9.598 1.00 89.00 223 ASP A C 1
ATOM 1787 O O . ASP A 1 223 ? 3.146 10.525 10.618 1.00 89.00 223 ASP A O 1
ATOM 1791 N N . LYS A 1 224 ? 3.088 10.400 8.378 1.00 88.56 224 LYS A N 1
ATOM 1792 C CA . LYS A 1 224 ? 3.673 11.731 8.113 1.00 88.56 224 LYS A CA 1
ATOM 1793 C C . LYS A 1 224 ? 5.071 11.942 8.731 1.00 88.56 224 LYS A C 1
ATOM 1795 O O . LYS A 1 224 ? 5.475 13.081 8.965 1.00 88.56 224 LYS A O 1
ATOM 1800 N N . LYS A 1 225 ? 5.818 10.865 8.987 1.00 91.50 225 LYS A N 1
ATOM 1801 C CA . LYS A 1 225 ? 7.225 10.901 9.414 1.00 91.50 225 LYS A CA 1
ATOM 1802 C C . LYS A 1 225 ? 8.157 11.233 8.236 1.00 91.50 225 LYS A C 1
ATOM 1804 O O . LYS A 1 225 ? 7.714 11.588 7.142 1.00 91.50 225 LYS A O 1
ATOM 1809 N N . ARG A 1 226 ? 9.471 11.149 8.480 1.00 93.62 226 ARG A N 1
ATOM 1810 C CA . ARG A 1 226 ? 10.530 11.411 7.491 1.00 93.62 226 ARG A CA 1
ATOM 1811 C C . ARG A 1 226 ? 10.322 10.561 6.230 1.00 93.62 226 ARG A C 1
ATOM 1813 O O . ARG A 1 226 ? 10.022 9.375 6.332 1.00 93.62 226 ARG A O 1
ATOM 1820 N N . LYS A 1 227 ? 10.532 11.170 5.061 1.00 94.81 227 LYS A N 1
ATOM 1821 C CA . LYS A 1 227 ? 10.485 10.490 3.760 1.00 94.81 227 LYS A CA 1
ATOM 1822 C C . LYS A 1 227 ? 11.666 9.527 3.603 1.00 94.81 227 LYS A C 1
ATOM 1824 O O . LYS A 1 227 ? 12.784 9.859 4.002 1.00 94.81 227 LYS A O 1
ATOM 1829 N N . LEU A 1 228 ? 11.420 8.381 2.984 1.00 94.69 228 LEU A N 1
ATOM 1830 C CA . LEU A 1 228 ? 12.420 7.398 2.565 1.00 94.69 228 LEU A CA 1
ATOM 1831 C C . LEU A 1 228 ? 12.183 7.036 1.087 1.00 94.69 228 LEU A C 1
ATOM 1833 O O . LEU A 1 228 ? 11.037 7.098 0.644 1.00 94.69 228 LEU A O 1
ATOM 1837 N N . PRO A 1 229 ? 13.216 6.698 0.297 1.00 96.31 229 PRO A N 1
ATOM 1838 C CA . PRO A 1 229 ? 13.027 6.211 -1.073 1.00 96.31 229 PRO A CA 1
ATOM 1839 C C . PRO A 1 229 ? 12.165 4.943 -1.101 1.00 96.31 229 PRO A C 1
ATOM 1841 O O . PRO A 1 229 ? 12.324 4.084 -0.237 1.00 96.31 229 PRO A O 1
ATOM 1844 N N . VAL A 1 230 ? 11.267 4.796 -2.082 1.00 95.12 230 VAL A N 1
ATOM 1845 C CA . VAL A 1 230 ? 10.321 3.656 -2.140 1.00 95.12 230 VAL A CA 1
ATOM 1846 C C . VAL A 1 230 ? 11.012 2.289 -2.160 1.00 95.12 230 VAL A C 1
ATOM 1848 O O . VAL A 1 230 ? 10.475 1.301 -1.666 1.00 95.12 230 VAL A O 1
ATOM 1851 N N . THR A 1 231 ? 12.242 2.243 -2.659 1.00 94.19 231 THR A N 1
ATOM 1852 C CA . THR A 1 231 ? 13.097 1.057 -2.723 1.00 94.19 231 THR A CA 1
ATOM 1853 C C . THR A 1 231 ? 13.439 0.480 -1.351 1.00 94.19 231 THR A C 1
ATOM 1855 O O . THR A 1 231 ? 13.546 -0.737 -1.234 1.00 94.19 231 THR A O 1
ATOM 1858 N N . TYR A 1 232 ? 13.479 1.290 -0.288 1.00 94.12 232 TYR A N 1
ATOM 1859 C CA . TYR A 1 232 ? 13.620 0.785 1.084 1.00 94.12 232 TYR A CA 1
ATOM 1860 C C . TYR A 1 232 ? 12.432 -0.093 1.486 1.00 94.12 232 TYR A C 1
ATOM 1862 O O . TYR A 1 232 ? 12.618 -1.137 2.106 1.00 94.12 232 TYR A O 1
ATOM 1870 N N . LEU A 1 233 ? 11.209 0.304 1.123 1.00 92.06 233 LEU A N 1
ATOM 1871 C CA . LEU A 1 233 ? 10.020 -0.491 1.422 1.00 92.06 233 LEU A CA 1
ATOM 1872 C C . LEU A 1 233 ? 10.043 -1.815 0.646 1.00 92.06 233 LEU A C 1
ATOM 1874 O O . LEU A 1 233 ? 9.820 -2.867 1.234 1.00 92.06 233 LEU A O 1
ATOM 1878 N N . LEU A 1 234 ? 10.369 -1.770 -0.650 1.00 91.69 234 LEU A N 1
ATOM 1879 C CA . LEU A 1 234 ? 10.444 -2.960 -1.509 1.00 91.69 234 LEU A CA 1
ATOM 1880 C C . LEU A 1 234 ? 11.518 -3.949 -1.031 1.00 91.69 234 LEU A C 1
ATOM 1882 O O . LEU A 1 234 ? 11.270 -5.150 -0.941 1.00 91.69 234 LEU A O 1
ATOM 1886 N N . LYS A 1 235 ? 12.690 -3.445 -0.634 1.00 91.69 235 LYS A N 1
ATOM 1887 C CA . LYS A 1 235 ? 13.759 -4.266 -0.053 1.00 91.69 235 LYS A CA 1
ATOM 1888 C C . LYS A 1 235 ? 13.376 -4.835 1.304 1.00 91.69 235 LYS A C 1
ATOM 1890 O O . LYS A 1 235 ? 13.652 -6.001 1.562 1.00 91.69 235 LYS A O 1
ATOM 1895 N N . ALA A 1 236 ? 12.705 -4.059 2.158 1.00 90.69 236 ALA A N 1
ATOM 1896 C CA . ALA A 1 236 ? 12.198 -4.553 3.438 1.00 90.69 236 ALA A CA 1
ATOM 1897 C C . ALA A 1 236 ? 11.202 -5.714 3.254 1.00 90.69 236 ALA A C 1
ATOM 1899 O O . ALA A 1 236 ? 11.229 -6.661 4.042 1.00 90.69 236 ALA A O 1
ATOM 1900 N N . LEU A 1 237 ? 10.405 -5.687 2.177 1.00 89.69 237 LEU A N 1
ATOM 1901 C CA . LEU A 1 237 ? 9.521 -6.783 1.753 1.00 89.69 237 LEU A CA 1
ATOM 1902 C C . LEU A 1 237 ? 10.264 -8.002 1.171 1.00 89.69 237 LEU A C 1
ATOM 1904 O O . LEU A 1 237 ? 9.639 -9.031 0.944 1.00 89.69 237 LEU A O 1
ATOM 1908 N N . GLY A 1 238 ? 11.583 -7.921 0.977 1.00 88.69 238 GLY A N 1
ATOM 1909 C CA . GLY A 1 238 ? 12.421 -9.030 0.515 1.00 88.69 238 GLY A CA 1
ATOM 1910 C C . GLY A 1 238 ? 12.756 -9.016 -0.973 1.00 88.69 238 GLY A C 1
ATOM 1911 O O . GLY A 1 238 ? 13.329 -9.987 -1.454 1.00 88.69 238 GLY A O 1
ATOM 1912 N N . MET A 1 239 ? 12.440 -7.941 -1.700 1.00 89.75 239 MET A N 1
ATOM 1913 C CA . MET A 1 239 ? 12.802 -7.828 -3.115 1.00 89.75 239 MET A CA 1
ATOM 1914 C C . MET A 1 239 ? 14.275 -7.437 -3.278 1.00 89.75 239 MET A C 1
ATOM 1916 O O . MET A 1 239 ? 14.744 -6.473 -2.663 1.00 89.75 239 MET A O 1
ATOM 1920 N N . SER A 1 240 ? 15.002 -8.147 -4.142 1.00 90.44 240 SER A N 1
ATOM 1921 C CA . SER A 1 240 ? 16.336 -7.740 -4.587 1.00 90.44 240 SER A CA 1
ATOM 1922 C C . SER A 1 240 ? 16.262 -6.605 -5.618 1.00 90.44 240 SER A C 1
ATOM 1924 O O . SER A 1 240 ? 15.200 -6.291 -6.155 1.00 90.44 240 SER A O 1
ATOM 1926 N N . ASN A 1 241 ? 17.403 -5.989 -5.940 1.00 89.81 241 ASN A N 1
ATOM 1927 C CA . ASN A 1 241 ? 17.464 -4.949 -6.974 1.00 89.81 241 ASN A CA 1
ATOM 1928 C C . ASN A 1 241 ? 16.944 -5.457 -8.333 1.00 89.81 241 ASN A C 1
ATOM 1930 O O . ASN A 1 241 ? 16.244 -4.719 -9.022 1.00 89.81 241 ASN A O 1
ATOM 1934 N N . ASN A 1 242 ? 17.243 -6.710 -8.691 1.00 87.69 242 ASN A N 1
ATOM 1935 C CA . ASN A 1 242 ? 16.775 -7.314 -9.939 1.00 87.69 242 ASN A CA 1
ATOM 1936 C C . ASN A 1 242 ? 15.269 -7.590 -9.890 1.00 87.69 242 ASN A C 1
ATOM 1938 O O . ASN A 1 242 ? 14.573 -7.245 -10.836 1.00 87.69 242 ASN A O 1
ATOM 1942 N N . ASP A 1 243 ? 14.746 -8.096 -8.767 1.00 89.56 243 ASP A N 1
ATOM 1943 C CA . ASP A 1 243 ? 13.301 -8.335 -8.615 1.00 89.56 243 ASP A CA 1
ATOM 1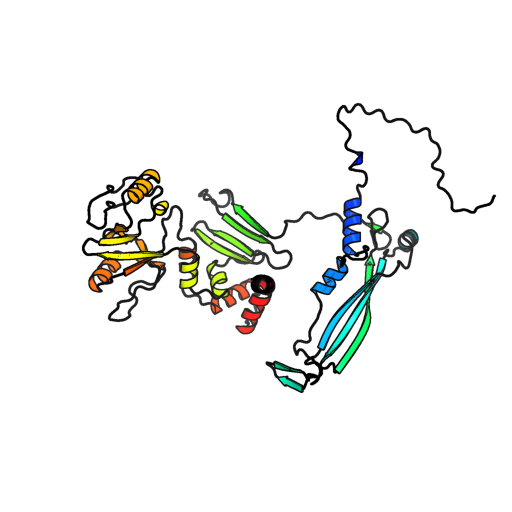944 C C . ASP A 1 243 ? 12.503 -7.035 -8.746 1.00 89.56 243 ASP A C 1
ATOM 1946 O O . ASP A 1 243 ? 11.433 -7.007 -9.352 1.00 89.56 243 ASP A O 1
ATOM 1950 N N . ILE A 1 244 ? 13.034 -5.932 -8.203 1.00 91.25 244 ILE A N 1
ATOM 1951 C CA . ILE A 1 244 ? 12.433 -4.604 -8.350 1.00 91.25 244 ILE A CA 1
ATOM 1952 C C . ILE A 1 244 ? 12.398 -4.211 -9.830 1.00 91.25 244 ILE A C 1
ATOM 1954 O O . ILE A 1 244 ? 11.344 -3.822 -10.327 1.00 91.25 244 ILE A O 1
ATOM 1958 N N . LEU A 1 245 ? 13.514 -4.316 -10.554 1.00 91.38 245 LEU A N 1
ATOM 1959 C CA . LEU A 1 245 ? 13.540 -3.958 -11.975 1.00 91.38 245 LEU A CA 1
ATOM 1960 C C . LEU A 1 245 ? 12.585 -4.828 -12.801 1.00 91.38 245 LEU A C 1
ATOM 1962 O O . LEU A 1 245 ? 11.830 -4.286 -13.604 1.00 91.38 245 LEU A O 1
ATOM 1966 N N . ASP A 1 246 ? 12.552 -6.131 -12.538 1.00 90.75 246 ASP A N 1
ATOM 1967 C CA . ASP A 1 246 ? 11.712 -7.105 -13.240 1.00 90.75 246 ASP A CA 1
ATOM 1968 C C . ASP A 1 246 ? 10.217 -6.897 -12.976 1.00 90.75 246 ASP A C 1
ATOM 1970 O O . ASP A 1 246 ? 9.389 -7.157 -13.843 1.00 90.75 246 ASP A O 1
ATOM 1974 N N . THR A 1 247 ? 9.866 -6.393 -11.791 1.00 92.06 247 THR A N 1
ATOM 1975 C CA . THR A 1 247 ? 8.473 -6.097 -11.427 1.00 92.06 247 THR A CA 1
ATOM 1976 C C . THR A 1 247 ? 7.948 -4.844 -12.130 1.00 92.06 247 THR A C 1
ATOM 1978 O O . THR A 1 247 ? 6.765 -4.773 -12.462 1.00 92.06 247 THR A O 1
ATOM 1981 N N . PHE A 1 248 ? 8.799 -3.831 -12.328 1.00 91.94 248 PHE A N 1
ATOM 1982 C CA . PHE A 1 248 ? 8.371 -2.514 -12.817 1.00 91.94 248 PHE A CA 1
ATOM 1983 C C . PHE A 1 248 ? 8.683 -2.248 -14.293 1.00 91.94 248 PHE A C 1
ATOM 1985 O O . PHE A 1 248 ? 8.118 -1.307 -14.854 1.00 91.94 248 PHE A O 1
ATOM 1992 N N . TYR A 1 249 ? 9.556 -3.036 -14.925 1.00 93.62 249 TYR A N 1
ATOM 1993 C CA . TYR A 1 249 ? 9.964 -2.826 -16.311 1.00 93.62 249 TYR A CA 1
ATOM 1994 C C . TYR A 1 249 ? 9.966 -4.124 -17.112 1.00 93.62 249 TYR A C 1
ATOM 1996 O O . TYR A 1 249 ? 10.603 -5.109 -16.742 1.00 93.62 249 TYR A O 1
ATOM 2004 N N . ASP A 1 250 ? 9.349 -4.073 -18.291 1.00 92.25 250 ASP A N 1
ATOM 2005 C CA . ASP A 1 250 ? 9.526 -5.116 -19.293 1.00 92.25 250 ASP A CA 1
ATOM 2006 C C . ASP A 1 250 ? 10.963 -5.118 -19.823 1.00 92.25 250 ASP A C 1
ATOM 2008 O O . ASP A 1 250 ? 11.623 -4.075 -19.918 1.00 92.25 250 ASP A O 1
ATOM 2012 N N . LYS A 1 251 ? 11.431 -6.292 -20.246 1.00 93.06 251 LYS A N 1
ATOM 2013 C CA . LYS A 1 251 ? 12.745 -6.467 -20.868 1.00 93.06 251 LYS A CA 1
ATOM 2014 C C . LYS A 1 251 ? 12.612 -6.610 -22.375 1.00 93.06 251 LYS A C 1
ATOM 2016 O O . LYS A 1 251 ? 11.694 -7.253 -22.881 1.00 93.06 251 LYS A O 1
ATOM 2021 N N . VAL A 1 252 ? 13.573 -6.055 -23.098 1.00 93.12 252 VAL A N 1
ATOM 2022 C CA . VAL A 1 252 ? 13.695 -6.208 -24.546 1.00 93.12 252 VAL A CA 1
ATOM 2023 C C . VAL A 1 252 ? 15.026 -6.873 -24.844 1.00 93.12 252 VAL A C 1
ATOM 2025 O O . VAL A 1 252 ? 16.076 -6.333 -24.500 1.00 93.12 252 VAL A O 1
ATOM 2028 N N . LEU A 1 253 ? 14.976 -8.036 -25.489 1.00 94.56 253 LEU A N 1
ATOM 2029 C CA . LEU A 1 253 ? 16.167 -8.759 -25.918 1.00 94.56 253 LEU A CA 1
ATOM 2030 C C . LEU A 1 253 ? 16.682 -8.196 -27.246 1.00 94.56 253 LEU A C 1
ATOM 2032 O O . LEU A 1 253 ? 15.919 -8.031 -28.199 1.00 94.56 253 LEU A O 1
ATOM 2036 N N . TYR A 1 254 ? 17.976 -7.910 -27.285 1.00 94.38 254 TYR A N 1
ATOM 2037 C CA . TYR A 1 254 ? 18.717 -7.475 -28.459 1.00 94.38 254 TYR A CA 1
ATOM 2038 C C . TYR A 1 254 ? 19.690 -8.592 -28.818 1.00 94.38 254 TYR A C 1
ATOM 2040 O O . TYR A 1 254 ? 20.575 -8.914 -28.029 1.00 94.38 254 TYR A O 1
ATOM 2048 N N . VAL A 1 255 ? 19.528 -9.178 -30.003 1.00 94.19 255 VAL A N 1
ATOM 2049 C CA . VAL A 1 255 ? 20.365 -10.287 -30.485 1.00 94.19 255 VAL A CA 1
ATOM 2050 C C . VAL A 1 255 ? 21.325 -9.770 -31.547 1.00 94.19 255 VAL A C 1
ATOM 2052 O O . VAL A 1 255 ? 20.912 -9.115 -32.504 1.00 94.19 255 VAL A O 1
ATOM 2055 N N . ARG A 1 256 ? 22.617 -10.042 -31.391 1.00 91.62 256 ARG A N 1
ATOM 2056 C CA . ARG A 1 256 ? 23.661 -9.584 -32.306 1.00 91.62 256 ARG A CA 1
ATOM 2057 C C . ARG A 1 256 ? 23.513 -10.233 -33.683 1.00 91.62 256 ARG A C 1
ATOM 2059 O O . ARG A 1 256 ? 23.203 -11.413 -33.818 1.00 91.62 256 ARG A O 1
ATOM 2066 N N . SER A 1 257 ? 23.756 -9.440 -34.719 1.00 90.25 257 SER A N 1
ATOM 2067 C CA . SER A 1 257 ? 23.775 -9.827 -36.129 1.00 90.25 257 SER A CA 1
ATOM 2068 C C . SER A 1 257 ? 24.911 -9.097 -36.839 1.00 90.25 257 SER A C 1
ATOM 2070 O O . SER A 1 257 ? 25.352 -8.047 -36.384 1.00 90.25 257 SER A O 1
ATOM 2072 N N . ASP A 1 258 ? 25.311 -9.575 -38.018 1.00 86.25 258 ASP A N 1
ATOM 2073 C CA . ASP A 1 258 ? 26.382 -8.962 -38.824 1.00 86.25 258 ASP A CA 1
ATOM 2074 C C . ASP A 1 258 ? 26.162 -7.472 -39.151 1.00 86.25 258 ASP A C 1
ATOM 2076 O O . ASP A 1 258 ? 27.114 -6.724 -39.357 1.00 86.25 258 ASP A O 1
ATOM 2080 N N . LYS A 1 259 ? 24.898 -7.032 -39.213 1.00 85.81 259 LYS A N 1
ATOM 2081 C CA . LYS A 1 259 ? 24.497 -5.672 -39.611 1.00 85.81 259 LYS A CA 1
ATOM 2082 C C . LYS A 1 259 ? 24.023 -4.793 -38.442 1.00 85.81 259 LYS A C 1
ATOM 2084 O O . LYS A 1 259 ? 23.716 -3.623 -38.661 1.00 85.81 259 LYS A O 1
ATOM 2089 N N . GLY A 1 260 ? 23.932 -5.331 -37.224 1.00 90.06 260 GLY A N 1
ATOM 2090 C CA . GLY A 1 260 ? 23.413 -4.621 -36.051 1.00 90.06 260 GLY A CA 1
ATOM 2091 C C . GLY A 1 260 ? 22.733 -5.546 -35.043 1.00 90.06 260 GLY A C 1
ATOM 2092 O O . GLY A 1 260 ? 22.968 -6.750 -35.026 1.00 90.06 260 GLY A O 1
ATOM 2093 N N . TRP A 1 261 ? 21.860 -4.990 -34.212 1.00 92.75 261 TRP A N 1
ATOM 2094 C CA . TRP A 1 261 ? 21.075 -5.728 -33.224 1.00 92.75 261 TRP A CA 1
ATOM 2095 C C . TRP A 1 261 ? 19.673 -6.020 -33.752 1.00 92.75 261 TRP A C 1
ATOM 2097 O O . TRP A 1 261 ? 18.950 -5.099 -34.130 1.00 92.75 261 TRP A O 1
ATOM 2107 N N . LYS A 1 262 ? 19.268 -7.288 -33.750 1.00 94.38 262 LYS A N 1
ATOM 2108 C CA . LYS A 1 262 ? 17.893 -7.714 -34.018 1.00 94.38 262 LYS A CA 1
ATOM 2109 C C . LYS A 1 262 ? 17.053 -7.513 -32.767 1.00 94.38 262 LYS A C 1
ATOM 2111 O O . LYS A 1 262 ? 17.427 -7.969 -31.686 1.00 94.38 262 LYS A O 1
ATOM 2116 N N . VAL A 1 263 ? 15.922 -6.836 -32.927 1.00 94.12 263 VAL A N 1
ATOM 2117 C CA . VAL A 1 263 ? 15.013 -6.495 -31.831 1.00 94.12 263 VAL A CA 1
ATOM 2118 C C . VAL A 1 263 ? 13.582 -6.869 -32.216 1.00 94.12 263 VAL A C 1
ATOM 2120 O O . VAL A 1 263 ? 13.160 -6.560 -33.335 1.00 94.12 263 VAL A O 1
ATOM 2123 N N . PRO A 1 264 ? 12.789 -7.472 -31.310 1.00 92.94 264 PRO A N 1
ATOM 2124 C CA . PRO A 1 264 ? 11.378 -7.738 -31.562 1.00 92.94 264 PRO A CA 1
ATOM 2125 C C . PRO A 1 264 ? 10.602 -6.451 -31.857 1.00 92.94 264 PRO A C 1
ATOM 2127 O O . PRO A 1 264 ? 10.676 -5.477 -31.104 1.00 92.94 264 PRO A O 1
ATOM 2130 N N . PHE A 1 265 ? 9.808 -6.450 -32.923 1.00 91.75 265 PHE A N 1
ATOM 2131 C CA . PHE A 1 265 ? 8.941 -5.344 -33.312 1.00 91.75 265 PHE A CA 1
ATOM 2132 C C . PHE A 1 265 ? 7.578 -5.467 -32.620 1.00 91.75 265 PHE A C 1
ATOM 2134 O O . PHE A 1 265 ? 6.776 -6.348 -32.932 1.00 91.75 265 PHE A O 1
ATOM 2141 N N . VAL A 1 266 ? 7.291 -4.555 -31.689 1.00 89.94 266 VAL A N 1
ATOM 2142 C CA . VAL A 1 266 ? 5.998 -4.483 -30.987 1.00 89.94 266 VAL A CA 1
ATOM 2143 C C . VAL A 1 266 ? 5.325 -3.166 -31.331 1.00 89.94 266 VAL A C 1
ATOM 2145 O O . VAL A 1 266 ? 5.850 -2.100 -31.024 1.00 89.94 266 VAL A O 1
ATOM 2148 N N . VAL A 1 267 ? 4.145 -3.246 -31.945 1.00 88.62 267 VAL A N 1
ATOM 2149 C CA . VAL A 1 267 ? 3.417 -2.098 -32.511 1.00 88.62 267 VAL A CA 1
ATOM 2150 C C . VAL A 1 267 ? 3.234 -0.956 -31.508 1.00 88.62 267 VAL A C 1
ATOM 2152 O O . VAL A 1 267 ? 3.445 0.206 -31.863 1.00 88.62 267 VAL A O 1
ATOM 2155 N N . ASP A 1 268 ? 2.873 -1.273 -30.264 1.00 85.62 268 ASP A N 1
ATOM 2156 C CA . ASP A 1 268 ? 2.566 -0.264 -29.247 1.00 85.62 268 ASP A CA 1
ATOM 2157 C C . ASP A 1 268 ? 3.793 0.558 -28.827 1.00 85.62 268 ASP A C 1
ATOM 2159 O O . ASP A 1 268 ? 3.656 1.753 -28.562 1.00 85.62 268 ASP A O 1
ATOM 2163 N N . ARG A 1 269 ? 5.002 -0.021 -28.903 1.00 84.38 269 ARG A N 1
ATOM 2164 C CA . ARG A 1 269 ? 6.267 0.679 -28.607 1.00 84.38 269 ARG A CA 1
ATOM 2165 C C . ARG A 1 269 ? 6.627 1.743 -29.645 1.00 84.38 269 ARG A C 1
ATOM 2167 O O . ARG A 1 269 ? 7.425 2.626 -29.369 1.00 84.38 269 ARG A O 1
ATOM 2174 N N . PHE A 1 270 ? 6.019 1.709 -30.831 1.00 85.00 270 PHE A N 1
ATOM 2175 C CA . PHE A 1 270 ? 6.284 2.674 -31.905 1.00 85.00 270 PHE A CA 1
ATOM 2176 C C . PHE A 1 270 ? 5.251 3.807 -31.978 1.00 85.00 270 PHE A C 1
ATOM 2178 O O . PHE A 1 270 ? 5.241 4.595 -32.931 1.00 85.00 270 PHE A O 1
ATOM 2185 N N . LYS A 1 271 ? 4.361 3.930 -30.986 1.00 83.06 271 LYS A N 1
ATOM 2186 C CA . LYS A 1 271 ? 3.310 4.951 -30.974 1.00 83.06 271 LYS A CA 1
ATOM 2187 C C . LYS A 1 271 ? 3.884 6.345 -30.692 1.00 83.06 271 LYS A C 1
ATOM 2189 O O . LYS A 1 271 ? 4.011 6.769 -29.552 1.00 83.06 271 LYS A O 1
ATOM 2194 N N . GLY A 1 272 ? 4.129 7.116 -31.752 1.00 79.94 272 GLY A N 1
ATOM 2195 C CA . GLY A 1 272 ? 4.548 8.518 -31.648 1.00 79.94 272 GLY A CA 1
ATOM 2196 C C . GLY A 1 272 ? 6.057 8.721 -31.505 1.00 79.94 272 GLY A C 1
ATOM 2197 O O . GLY A 1 272 ? 6.479 9.860 -31.301 1.00 79.94 272 GLY A O 1
ATOM 2198 N N . VAL A 1 273 ? 6.840 7.655 -31.668 1.00 84.81 273 VAL A N 1
ATOM 2199 C CA . VAL A 1 273 ? 8.301 7.648 -31.551 1.00 84.81 273 VAL A CA 1
ATOM 2200 C C . VAL A 1 273 ? 8.962 8.240 -32.801 1.00 84.81 273 VAL A C 1
ATOM 2202 O O . VAL A 1 273 ? 8.432 8.161 -33.916 1.00 84.81 273 VAL A O 1
ATOM 2205 N N . ARG A 1 274 ? 10.134 8.854 -32.609 1.00 87.50 274 ARG A N 1
ATOM 2206 C CA . ARG A 1 274 ? 11.076 9.232 -33.669 1.00 87.50 274 ARG A CA 1
ATOM 2207 C C . ARG A 1 274 ? 12.399 8.531 -33.406 1.00 87.50 274 ARG A C 1
ATOM 2209 O O . ARG A 1 274 ? 12.962 8.695 -32.331 1.00 87.50 274 ARG A O 1
ATOM 2216 N N . LEU A 1 275 ? 12.879 7.778 -34.385 1.00 86.38 275 LEU A N 1
ATOM 2217 C CA . LEU A 1 275 ? 14.185 7.133 -34.310 1.00 86.38 275 LEU A CA 1
ATOM 2218 C C . LEU A 1 275 ? 15.252 8.091 -34.839 1.00 86.38 275 LEU A C 1
ATOM 2220 O O . LEU A 1 275 ? 15.025 8.774 -35.837 1.00 86.38 275 LEU A O 1
ATOM 2224 N N . SER A 1 276 ? 16.415 8.126 -34.193 1.00 86.38 276 SER A N 1
ATOM 2225 C CA . SER A 1 276 ? 17.591 8.864 -34.677 1.00 86.38 276 SER A CA 1
ATOM 2226 C C . SER A 1 276 ? 18.289 8.168 -35.853 1.00 86.38 276 SER A C 1
ATOM 2228 O O . SER A 1 276 ? 19.153 8.763 -36.492 1.00 86.38 276 SER A O 1
ATOM 2230 N N . TYR A 1 277 ? 17.896 6.930 -36.149 1.00 89.00 277 TYR A N 1
ATOM 2231 C CA . TYR A 1 277 ? 18.417 6.077 -37.210 1.00 89.00 277 TYR A CA 1
ATOM 2232 C C . TYR A 1 277 ? 17.287 5.544 -38.101 1.00 89.00 277 TYR A C 1
ATOM 2234 O O . TYR A 1 277 ? 16.104 5.646 -37.764 1.00 89.00 277 TYR A O 1
ATOM 2242 N N . ASP A 1 278 ? 17.661 4.989 -39.252 1.00 91.62 278 ASP A N 1
ATOM 2243 C CA . ASP A 1 278 ? 16.735 4.360 -40.193 1.00 91.62 278 ASP A CA 1
ATOM 2244 C C . ASP A 1 278 ? 16.161 3.061 -39.603 1.00 91.62 278 ASP A C 1
ATOM 2246 O O . ASP A 1 278 ? 16.903 2.207 -39.121 1.00 91.62 278 ASP A O 1
ATOM 2250 N N . LEU A 1 279 ? 14.836 2.891 -39.657 1.00 91.38 279 LEU A N 1
ATOM 2251 C CA . LEU A 1 279 ? 14.186 1.630 -39.303 1.00 91.38 279 LEU A CA 1
ATOM 2252 C C . LEU A 1 279 ? 14.382 0.641 -40.452 1.00 91.38 279 LEU A C 1
ATOM 2254 O O . LEU A 1 279 ? 13.827 0.848 -41.535 1.00 91.38 279 LEU A O 1
ATOM 2258 N N . MET A 1 280 ? 15.138 -0.423 -40.204 1.00 91.75 280 MET A N 1
ATOM 2259 C CA . MET A 1 280 ? 15.467 -1.444 -41.198 1.00 91.75 280 MET A CA 1
ATOM 2260 C C . MET A 1 280 ? 14.833 -2.793 -40.853 1.00 91.75 280 MET A C 1
ATOM 2262 O O . MET A 1 280 ? 14.667 -3.119 -39.675 1.00 91.75 280 MET A O 1
ATOM 2266 N N . ASP A 1 281 ? 14.491 -3.579 -41.875 1.00 89.75 281 ASP A N 1
ATOM 2267 C CA . ASP A 1 281 ? 14.178 -5.002 -41.699 1.00 89.75 281 ASP A CA 1
ATOM 2268 C C . ASP A 1 281 ? 15.442 -5.815 -41.345 1.00 89.75 281 ASP A C 1
ATOM 2270 O O . ASP A 1 281 ? 16.548 -5.276 -41.260 1.00 89.75 281 ASP A O 1
ATOM 2274 N N . VAL A 1 282 ? 15.285 -7.123 -41.126 1.00 85.69 282 VAL A N 1
ATOM 2275 C CA . VAL A 1 282 ? 16.398 -8.031 -40.786 1.00 85.69 282 VAL A CA 1
ATOM 2276 C C . VAL A 1 282 ? 17.422 -8.161 -41.928 1.00 85.69 282 VAL A C 1
ATOM 2278 O O . VAL A 1 282 ? 18.595 -8.441 -41.677 1.00 85.69 282 VAL A O 1
ATOM 2281 N N . ASP A 1 283 ? 17.011 -7.898 -43.169 1.00 83.06 283 ASP A N 1
ATOM 2282 C CA . ASP A 1 283 ? 17.867 -7.959 -44.356 1.00 83.06 283 ASP A CA 1
ATOM 2283 C C . ASP A 1 283 ? 18.650 -6.652 -44.589 1.00 83.06 283 ASP A C 1
ATOM 2285 O O . ASP A 1 283 ? 19.628 -6.628 -45.348 1.00 83.06 283 ASP A O 1
ATOM 2289 N N . GLY A 1 284 ? 18.298 -5.577 -43.879 1.00 81.00 284 GLY A N 1
ATOM 2290 C CA . GLY A 1 284 ? 18.917 -4.256 -43.971 1.00 81.00 284 GLY A CA 1
ATOM 2291 C C . GLY A 1 284 ? 18.232 -3.310 -44.961 1.00 81.00 284 GLY A C 1
ATOM 2292 O O . GLY A 1 284 ? 18.800 -2.270 -45.295 1.00 81.00 284 GLY A O 1
ATOM 2293 N N . ASN A 1 285 ? 17.028 -3.632 -45.438 1.00 88.44 285 ASN A N 1
ATOM 2294 C CA . ASN A 1 285 ? 16.238 -2.722 -46.259 1.00 88.44 285 ASN A CA 1
ATOM 2295 C C . ASN A 1 285 ? 15.594 -1.648 -45.378 1.00 88.44 285 ASN A C 1
ATOM 2297 O O . ASN A 1 285 ? 14.967 -1.940 -44.359 1.00 88.44 285 ASN A O 1
ATOM 2301 N N . VAL A 1 286 ? 15.708 -0.386 -45.795 1.00 91.94 286 VAL A N 1
ATOM 2302 C CA . VAL A 1 286 ? 15.143 0.752 -45.060 1.00 91.94 286 VAL A CA 1
ATOM 2303 C C . VAL A 1 286 ? 13.627 0.811 -45.257 1.00 91.94 286 VAL A C 1
ATOM 2305 O O . VAL A 1 286 ? 13.141 1.075 -46.356 1.00 91.94 286 VAL A O 1
ATOM 2308 N N . LEU A 1 287 ? 12.879 0.630 -44.169 1.00 91.25 287 LEU A N 1
ATOM 2309 C CA . LEU A 1 287 ? 11.418 0.731 -44.135 1.00 91.25 287 LEU A CA 1
ATOM 2310 C C . LEU A 1 287 ? 10.959 2.165 -43.851 1.00 91.25 287 LEU A C 1
ATOM 2312 O O . LEU A 1 287 ? 9.998 2.652 -44.447 1.00 91.25 287 LEU A O 1
ATOM 2316 N N . ILE A 1 288 ? 11.640 2.851 -42.927 1.00 91.31 288 ILE A N 1
ATOM 2317 C CA . ILE A 1 288 ? 11.353 4.239 -42.543 1.00 91.31 288 ILE A CA 1
ATOM 2318 C C . ILE A 1 288 ? 12.674 4.976 -42.327 1.00 91.31 288 ILE A C 1
ATOM 2320 O O . ILE A 1 288 ? 13.542 4.498 -41.605 1.00 91.31 288 ILE A O 1
ATOM 2324 N N . LYS A 1 289 ? 12.801 6.174 -42.904 1.00 92.38 289 LYS A N 1
ATOM 2325 C CA . LYS A 1 289 ? 13.977 7.033 -42.710 1.00 92.38 289 LYS A CA 1
ATOM 2326 C C . LYS A 1 289 ? 14.040 7.625 -41.300 1.00 92.38 289 LYS A C 1
ATOM 2328 O O . LYS A 1 289 ? 13.000 7.943 -40.711 1.00 92.38 289 LYS A O 1
ATOM 2333 N N . ALA A 1 290 ? 15.250 7.870 -40.816 1.00 92.00 290 ALA A N 1
ATOM 2334 C CA . ALA A 1 290 ? 15.542 8.544 -39.559 1.00 92.00 290 ALA A CA 1
ATOM 2335 C C . ALA A 1 290 ? 14.756 9.857 -39.400 1.00 92.00 290 ALA A C 1
ATOM 2337 O O . ALA A 1 290 ? 14.428 10.545 -40.370 1.00 92.00 290 ALA A O 1
ATOM 2338 N N . ASN A 1 291 ? 14.450 10.212 -38.152 1.00 88.75 291 ASN A N 1
ATOM 2339 C CA . ASN A 1 291 ? 13.686 11.392 -37.732 1.00 88.75 291 ASN A CA 1
ATOM 2340 C C . ASN A 1 291 ? 12.232 11.470 -38.232 1.00 88.75 291 ASN A C 1
ATOM 2342 O O . ASN A 1 291 ? 11.504 12.414 -37.900 1.00 88.75 291 ASN A O 1
ATOM 2346 N N . THR A 1 292 ? 11.755 10.461 -38.962 1.00 91.00 292 THR A N 1
ATOM 2347 C CA . THR A 1 292 ? 10.344 10.354 -39.336 1.00 91.00 292 THR A CA 1
ATOM 2348 C C . THR A 1 292 ? 9.511 9.959 -38.118 1.00 91.00 292 THR A C 1
ATOM 2350 O O . THR A 1 292 ? 9.854 9.037 -37.379 1.00 91.00 292 THR A O 1
ATOM 2353 N N . ARG A 1 293 ? 8.388 10.651 -37.890 1.00 89.62 293 ARG A N 1
ATOM 2354 C CA . ARG A 1 293 ? 7.465 10.313 -36.799 1.00 89.62 293 ARG A CA 1
ATOM 2355 C C . ARG A 1 293 ? 6.670 9.063 -37.156 1.00 89.62 293 ARG A C 1
ATOM 2357 O O . ARG A 1 293 ? 5.874 9.086 -38.095 1.00 89.62 293 ARG A O 1
ATOM 2364 N N . ILE A 1 294 ? 6.821 8.012 -36.360 1.00 90.12 294 ILE A N 1
ATOM 2365 C CA . ILE A 1 294 ? 6.079 6.767 -36.541 1.00 90.12 294 ILE A CA 1
ATOM 2366 C C . ILE A 1 294 ? 4.734 6.907 -35.820 1.00 90.12 294 ILE A C 1
ATOM 2368 O O . ILE A 1 294 ? 4.655 7.196 -34.626 1.00 90.12 294 ILE A O 1
ATOM 2372 N N . THR A 1 295 ? 3.643 6.782 -36.573 1.00 90.44 295 THR A N 1
ATOM 2373 C CA . THR A 1 295 ? 2.280 6.780 -36.021 1.00 90.44 295 THR A CA 1
ATOM 2374 C C . THR A 1 295 ? 1.797 5.348 -35.843 1.00 90.44 295 THR A C 1
ATOM 2376 O O . THR A 1 295 ? 2.264 4.443 -36.534 1.00 90.44 295 THR A O 1
ATOM 2379 N N . LEU A 1 296 ? 0.790 5.141 -34.989 1.00 90.25 296 LEU A N 1
ATOM 2380 C CA . LEU A 1 296 ? 0.192 3.817 -34.786 1.00 90.25 296 LEU A CA 1
ATOM 2381 C C . LEU A 1 296 ? -0.291 3.181 -36.104 1.00 90.25 296 LEU A C 1
ATOM 2383 O O . LEU A 1 296 ? -0.198 1.972 -36.277 1.00 90.25 296 LEU A O 1
ATOM 2387 N N . ARG A 1 297 ? -0.764 3.992 -37.062 1.00 91.75 297 ARG A N 1
ATOM 2388 C CA . ARG A 1 297 ? -1.176 3.524 -38.395 1.00 91.75 297 ARG A CA 1
ATOM 2389 C C . ARG A 1 297 ? -0.004 2.946 -39.188 1.00 91.75 297 ARG A C 1
ATOM 2391 O O . ARG A 1 297 ? -0.159 1.899 -39.805 1.00 91.75 297 ARG A O 1
ATOM 2398 N N . ILE A 1 298 ? 1.142 3.625 -39.170 1.00 91.56 298 ILE A N 1
ATOM 2399 C CA . ILE A 1 298 ? 2.354 3.167 -39.860 1.00 91.56 298 ILE A CA 1
ATOM 2400 C C . ILE A 1 298 ? 2.873 1.890 -39.193 1.00 91.56 298 ILE A C 1
ATOM 2402 O O . ILE A 1 298 ? 3.122 0.912 -39.887 1.00 91.56 298 ILE A O 1
ATOM 2406 N N . ALA A 1 299 ? 2.943 1.858 -37.859 1.00 91.81 299 ALA A N 1
ATOM 2407 C CA . ALA A 1 299 ? 3.394 0.680 -37.118 1.00 91.81 299 ALA A CA 1
ATOM 2408 C C . ALA A 1 299 ? 2.498 -0.552 -37.362 1.00 91.81 299 ALA A C 1
ATOM 2410 O O . ALA A 1 299 ? 3.003 -1.641 -37.620 1.00 91.81 299 ALA A O 1
ATOM 2411 N N . LYS A 1 300 ? 1.166 -0.377 -37.367 1.00 93.75 300 LYS A N 1
ATOM 2412 C CA . LYS A 1 300 ? 0.216 -1.451 -37.713 1.00 93.75 300 LYS A CA 1
ATOM 2413 C C . LYS A 1 300 ? 0.379 -1.936 -39.149 1.00 93.75 300 LYS A C 1
ATOM 2415 O O . LYS A 1 300 ? 0.275 -3.133 -39.385 1.00 93.75 300 LYS A O 1
ATOM 2420 N N . LYS A 1 301 ? 0.635 -1.022 -40.093 1.00 93.75 301 LYS A N 1
ATOM 2421 C CA . LYS A 1 301 ? 0.898 -1.384 -41.488 1.00 93.75 301 LYS A CA 1
ATOM 2422 C C . LYS A 1 301 ? 2.162 -2.240 -41.594 1.00 93.75 301 LYS A C 1
ATOM 2424 O O . LYS A 1 301 ? 2.084 -3.323 -42.144 1.00 93.75 301 LYS A O 1
ATOM 2429 N N . LEU A 1 302 ? 3.271 -1.816 -40.986 1.00 92.19 302 LEU A N 1
ATOM 2430 C CA . LEU A 1 302 ? 4.519 -2.590 -40.985 1.00 92.19 302 LEU A CA 1
ATOM 2431 C C . LEU A 1 302 ? 4.340 -3.992 -40.390 1.00 92.19 302 LEU A C 1
ATOM 2433 O O . LEU A 1 302 ? 4.843 -4.969 -40.935 1.00 92.19 302 LEU A O 1
ATOM 2437 N N . TYR A 1 303 ? 3.580 -4.106 -39.300 1.00 93.00 303 TYR A N 1
ATOM 2438 C CA . TYR A 1 303 ? 3.272 -5.406 -38.710 1.00 93.00 303 TYR A CA 1
ATOM 2439 C C . TYR A 1 303 ? 2.407 -6.282 -39.631 1.00 93.00 303 TYR A C 1
ATOM 2441 O O . TYR A 1 303 ? 2.636 -7.490 -39.729 1.00 93.00 303 TYR A O 1
ATOM 2449 N N . ALA A 1 304 ? 1.421 -5.690 -40.313 1.00 92.31 304 ALA A N 1
ATOM 2450 C CA . ALA A 1 304 ? 0.585 -6.386 -41.292 1.00 92.31 304 ALA A CA 1
ATOM 2451 C C . ALA A 1 304 ? 1.383 -6.824 -42.531 1.00 92.31 304 ALA A C 1
ATOM 2453 O O . ALA A 1 304 ? 1.151 -7.915 -43.041 1.00 92.31 304 ALA A O 1
ATOM 2454 N N . ASP A 1 305 ? 2.369 -6.024 -42.939 1.00 91.56 305 ASP A N 1
ATOM 2455 C CA . ASP A 1 305 ? 3.303 -6.308 -44.034 1.00 91.56 305 ASP A CA 1
ATOM 2456 C C . ASP A 1 305 ? 4.349 -7.388 -43.654 1.00 91.56 305 ASP A C 1
ATOM 2458 O O . ASP A 1 305 ? 5.195 -7.747 -44.467 1.00 91.56 305 ASP A O 1
ATOM 2462 N N . GLY A 1 306 ? 4.281 -7.938 -42.432 1.00 90.94 306 GLY A N 1
ATOM 2463 C CA . GLY A 1 306 ? 5.076 -9.088 -41.990 1.00 90.94 306 GLY A CA 1
ATOM 2464 C C . GLY A 1 306 ? 6.249 -8.758 -41.066 1.00 90.94 306 GLY A C 1
ATOM 2465 O O . GLY A 1 306 ? 6.948 -9.677 -40.643 1.00 90.94 306 GLY A O 1
ATOM 2466 N N . LEU A 1 307 ? 6.456 -7.491 -40.686 1.00 91.94 307 LEU A N 1
ATOM 2467 C CA . LEU A 1 307 ? 7.552 -7.118 -39.790 1.00 91.94 307 LEU A CA 1
ATOM 2468 C C . LEU A 1 307 ? 7.335 -7.714 -38.390 1.00 91.94 307 LEU A C 1
ATOM 2470 O O . LEU A 1 307 ? 6.317 -7.463 -37.733 1.00 91.94 307 LEU A O 1
ATOM 2474 N N . ARG A 1 308 ? 8.296 -8.521 -37.938 1.00 92.44 308 ARG A N 1
ATOM 2475 C CA . ARG A 1 308 ? 8.328 -9.129 -36.595 1.00 92.44 308 ARG A CA 1
ATOM 2476 C C . ARG A 1 308 ? 9.567 -8.740 -35.809 1.00 92.44 308 ARG A C 1
ATOM 2478 O O . ARG A 1 308 ? 9.489 -8.626 -34.594 1.00 92.44 308 ARG A O 1
ATOM 2485 N N . GLU A 1 309 ? 10.663 -8.478 -36.503 1.00 93.88 309 GLU A N 1
ATOM 2486 C CA . GLU A 1 309 ? 11.931 -8.029 -35.945 1.00 93.88 309 GLU A CA 1
ATOM 2487 C C . GLU A 1 309 ? 12.485 -6.909 -36.822 1.00 93.88 309 GLU A C 1
ATOM 2489 O O . GLU A 1 309 ? 12.197 -6.853 -38.019 1.00 93.88 309 GLU A O 1
ATOM 2494 N N . TYR A 1 310 ? 13.261 -6.011 -36.228 1.00 93.12 310 TYR A N 1
ATOM 2495 C CA . TYR A 1 310 ? 13.914 -4.910 -36.930 1.00 93.12 310 TYR A CA 1
ATOM 2496 C C . TYR A 1 310 ? 15.371 -4.786 -36.488 1.00 93.12 310 TYR A C 1
ATOM 2498 O O . TYR A 1 310 ? 15.738 -5.248 -35.404 1.00 93.12 310 TYR A O 1
ATOM 2506 N N . LEU A 1 311 ? 16.196 -4.164 -37.332 1.00 93.31 311 LEU A N 1
ATOM 2507 C CA . LEU A 1 311 ? 17.600 -3.911 -37.024 1.00 93.31 311 LEU A CA 1
ATOM 2508 C C . LEU A 1 311 ? 17.797 -2.547 -36.361 1.00 93.31 311 LEU A C 1
ATOM 2510 O O . LEU A 1 311 ? 17.327 -1.516 -36.846 1.00 93.31 311 LEU A O 1
ATOM 2514 N N . VAL A 1 312 ? 18.561 -2.556 -35.272 1.00 92.06 312 VAL A N 1
ATOM 2515 C CA . VAL A 1 312 ? 19.097 -1.378 -34.591 1.00 92.06 312 VAL A CA 1
ATOM 2516 C C . VAL A 1 312 ? 20.602 -1.302 -34.864 1.00 92.06 312 VAL A C 1
ATOM 2518 O O . VAL A 1 312 ? 21.304 -2.289 -34.640 1.00 92.06 312 VAL A O 1
ATOM 2521 N N . PRO A 1 313 ? 21.145 -0.160 -35.324 1.00 91.44 313 PRO A N 1
ATOM 2522 C CA . PRO A 1 313 ? 22.589 -0.004 -35.505 1.00 91.44 313 PRO A CA 1
ATOM 2523 C C . PRO A 1 313 ? 23.362 -0.249 -34.202 1.00 91.44 313 PRO A C 1
ATOM 2525 O O . PRO A 1 313 ? 22.847 0.040 -33.124 1.00 91.44 313 PRO A O 1
ATOM 2528 N N . PHE A 1 314 ? 24.623 -0.686 -34.278 1.00 89.19 314 PHE A N 1
ATOM 2529 C CA . PHE A 1 314 ? 25.443 -0.938 -33.080 1.00 89.19 314 PHE A CA 1
ATOM 2530 C C . PHE A 1 314 ? 25.553 0.272 -32.144 1.00 89.19 314 PHE A C 1
ATOM 2532 O O . PHE A 1 314 ? 25.486 0.112 -30.934 1.00 89.19 314 PHE A O 1
ATOM 2539 N N . ALA A 1 315 ? 25.625 1.491 -32.682 1.00 88.06 315 ALA A N 1
ATOM 2540 C CA . ALA A 1 315 ? 25.630 2.718 -31.880 1.00 88.06 315 ALA A CA 1
ATOM 2541 C C . ALA A 1 315 ? 24.261 3.054 -31.246 1.00 88.06 315 ALA A C 1
ATOM 2543 O O . ALA A 1 315 ? 24.185 3.848 -30.310 1.00 88.06 315 ALA A O 1
ATOM 2544 N N . GLY A 1 316 ? 23.174 2.459 -31.746 1.00 86.62 316 GLY A N 1
ATOM 2545 C CA . GLY A 1 316 ? 21.795 2.748 -31.345 1.00 86.62 316 GLY A CA 1
ATOM 2546 C C . GLY A 1 316 ? 21.401 2.220 -29.965 1.00 86.62 316 GLY A C 1
ATOM 2547 O O . GLY A 1 316 ? 20.318 2.555 -29.493 1.00 86.62 316 GLY A O 1
ATOM 2548 N N . ILE A 1 317 ? 22.260 1.425 -29.316 1.00 90.19 317 ILE A N 1
ATOM 2549 C CA . ILE A 1 317 ? 22.062 0.967 -27.931 1.00 90.19 317 ILE A CA 1
ATOM 2550 C C . ILE A 1 317 ? 22.611 1.952 -26.889 1.00 90.19 317 ILE A C 1
ATOM 2552 O O . ILE A 1 317 ? 22.388 1.767 -25.695 1.00 90.19 317 ILE A O 1
ATOM 2556 N N . SER A 1 318 ? 23.340 2.992 -27.312 1.00 91.00 318 SER A N 1
ATOM 2557 C CA . SER A 1 318 ? 23.881 3.983 -26.381 1.00 91.00 318 SER A CA 1
ATOM 2558 C C . SER A 1 318 ? 22.755 4.703 -25.636 1.00 91.00 318 SER A C 1
ATOM 2560 O O . SER A 1 318 ? 21.778 5.146 -26.238 1.00 91.00 318 SER A O 1
ATOM 2562 N N . GLY A 1 319 ? 22.895 4.813 -24.315 1.00 89.19 319 GLY A N 1
ATOM 2563 C CA . GLY A 1 319 ? 21.892 5.410 -23.434 1.00 89.19 319 GLY A CA 1
ATOM 2564 C C . GLY A 1 319 ? 20.758 4.472 -23.009 1.00 89.19 319 GLY A C 1
ATOM 2565 O O . GLY A 1 319 ? 19.977 4.860 -22.144 1.00 89.19 319 GLY A O 1
ATOM 2566 N N . LEU A 1 320 ? 20.669 3.250 -23.550 1.00 91.56 320 LEU A N 1
ATOM 2567 C CA . LEU A 1 320 ? 19.738 2.234 -23.049 1.00 91.56 320 LEU A CA 1
ATOM 2568 C C . LEU A 1 320 ? 20.255 1.624 -21.742 1.00 91.56 320 LEU A C 1
ATOM 2570 O O . LEU A 1 320 ? 21.463 1.456 -21.567 1.00 91.56 320 LEU A O 1
ATOM 2574 N N . PHE A 1 321 ? 19.333 1.272 -20.845 1.00 94.06 321 PHE A N 1
ATOM 2575 C CA . PHE A 1 321 ? 19.646 0.697 -19.535 1.00 94.06 321 PHE A CA 1
ATOM 2576 C C . PHE A 1 321 ? 19.640 -0.826 -19.586 1.00 94.06 321 PHE A C 1
ATOM 2578 O O . PHE A 1 321 ? 18.650 -1.424 -20.010 1.00 94.06 321 PHE A O 1
ATOM 2585 N N . VAL A 1 322 ? 20.727 -1.459 -19.151 1.00 93.25 322 VAL A N 1
ATOM 2586 C CA . VAL A 1 322 ? 20.849 -2.923 -19.162 1.00 93.25 322 VAL A CA 1
ATOM 2587 C C . VAL A 1 322 ? 19.908 -3.529 -18.115 1.00 93.25 322 VAL A C 1
ATOM 2589 O O . VAL A 1 322 ? 19.794 -3.006 -17.013 1.00 93.25 322 VAL A O 1
ATOM 2592 N N . ALA A 1 323 ? 19.213 -4.617 -18.436 1.00 91.50 323 ALA A N 1
ATOM 2593 C CA . ALA A 1 323 ? 18.270 -5.259 -17.519 1.00 91.50 323 ALA A CA 1
ATOM 2594 C C . ALA A 1 323 ? 18.944 -6.199 -16.505 1.00 91.50 323 ALA A C 1
ATOM 2596 O O . ALA A 1 323 ? 18.430 -6.386 -15.408 1.00 91.50 323 ALA A O 1
ATOM 2597 N N . THR A 1 324 ? 20.081 -6.791 -16.865 1.00 88.44 324 THR A N 1
ATOM 2598 C CA . THR A 1 324 ? 20.841 -7.750 -16.046 1.00 88.44 324 THR A CA 1
ATOM 2599 C C . THR A 1 324 ? 22.323 -7.400 -16.063 1.00 88.44 324 THR A C 1
ATOM 2601 O O . THR A 1 324 ? 22.774 -6.704 -16.967 1.00 88.44 324 THR A O 1
ATOM 2604 N N . ASP A 1 325 ? 23.097 -7.882 -15.089 1.00 89.00 325 ASP A N 1
ATOM 2605 C CA . ASP A 1 325 ? 24.547 -7.677 -15.102 1.00 89.00 325 ASP A CA 1
ATOM 2606 C C . ASP A 1 325 ? 25.144 -8.277 -16.378 1.00 89.00 325 ASP A C 1
ATOM 2608 O O . ASP A 1 325 ? 24.968 -9.458 -16.680 1.00 89.00 325 ASP A O 1
ATOM 2612 N N . LEU A 1 326 ? 25.835 -7.438 -17.140 1.00 88.19 326 LEU A N 1
ATOM 2613 C CA . LEU A 1 326 ? 26.511 -7.836 -18.356 1.00 88.19 326 LEU A CA 1
ATOM 2614 C C . LEU A 1 326 ? 27.951 -8.183 -17.997 1.00 88.19 326 LEU A C 1
ATOM 2616 O O . LEU A 1 326 ? 28.726 -7.323 -17.574 1.00 88.19 326 LEU A O 1
ATOM 2620 N N . VAL A 1 327 ? 28.284 -9.461 -18.137 1.00 89.19 327 VAL A N 1
ATOM 2621 C CA . VAL A 1 327 ? 29.564 -10.045 -17.728 1.00 89.19 327 VAL A CA 1
ATOM 2622 C C . VAL A 1 327 ? 30.380 -10.466 -18.940 1.00 89.19 327 VAL A C 1
ATOM 2624 O O . VAL A 1 327 ? 29.828 -10.874 -19.959 1.00 89.19 327 VAL A O 1
ATOM 2627 N N . ASP A 1 328 ? 31.700 -10.378 -18.822 1.00 86.69 328 ASP A N 1
ATOM 2628 C CA . ASP A 1 328 ? 32.615 -10.983 -19.784 1.00 86.69 328 ASP A CA 1
ATOM 2629 C C . ASP A 1 328 ? 32.547 -12.518 -19.657 1.00 86.69 328 ASP A C 1
ATOM 2631 O O . ASP A 1 328 ? 32.857 -13.043 -18.581 1.00 86.69 328 ASP A O 1
ATOM 2635 N N . PRO A 1 329 ? 32.189 -13.258 -20.724 1.00 82.75 329 PRO A N 1
ATOM 2636 C CA . PRO A 1 329 ? 32.143 -14.718 -20.694 1.00 82.75 329 PRO A CA 1
ATOM 2637 C C . PRO A 1 329 ? 33.483 -15.379 -20.339 1.00 82.75 329 PRO A C 1
ATOM 2639 O O . PRO A 1 329 ? 33.488 -16.493 -19.816 1.00 82.75 329 PRO A O 1
ATOM 2642 N N . ALA A 1 330 ? 34.615 -14.724 -20.624 1.00 83.50 330 ALA A N 1
ATOM 2643 C CA . ALA A 1 330 ? 35.942 -15.291 -20.400 1.00 83.50 330 ALA A CA 1
ATOM 2644 C C . ALA A 1 330 ? 36.450 -15.075 -18.966 1.00 83.50 330 ALA A C 1
ATOM 2646 O O . ALA A 1 330 ? 36.947 -16.012 -18.340 1.00 83.50 330 ALA A O 1
ATOM 2647 N N . SER A 1 331 ? 36.353 -13.849 -18.443 1.00 85.31 331 SER A N 1
ATOM 2648 C CA . SER A 1 331 ? 36.857 -13.508 -17.102 1.00 85.31 331 SER A CA 1
ATOM 2649 C C . SER A 1 331 ? 35.803 -13.557 -15.994 1.00 85.31 331 SER A C 1
ATOM 2651 O O . SER A 1 331 ? 36.163 -13.570 -14.817 1.00 85.31 331 SER A O 1
ATOM 2653 N N . GLY A 1 332 ? 34.513 -13.548 -16.341 1.00 84.19 332 GLY A N 1
ATOM 2654 C CA . GLY A 1 332 ? 33.412 -13.374 -15.390 1.00 84.19 332 GLY A CA 1
ATOM 2655 C C . GLY A 1 332 ? 33.330 -11.966 -14.787 1.00 84.19 332 GLY A C 1
ATOM 2656 O O . GLY A 1 332 ? 32.530 -11.735 -13.881 1.00 84.19 332 GLY A O 1
ATOM 2657 N N . ALA A 1 333 ? 34.150 -11.017 -15.253 1.00 86.00 333 ALA A N 1
ATOM 2658 C CA . ALA A 1 333 ? 34.128 -9.647 -14.764 1.00 86.00 333 ALA A CA 1
ATOM 2659 C C . ALA A 1 333 ? 32.878 -8.909 -15.262 1.00 86.00 333 ALA A C 1
ATOM 2661 O O . ALA A 1 333 ? 32.510 -9.000 -16.434 1.00 86.00 333 ALA A O 1
ATOM 2662 N N . VAL A 1 334 ? 32.244 -8.138 -14.378 1.00 88.12 334 VAL A N 1
ATOM 2663 C CA . VAL A 1 334 ? 31.099 -7.295 -14.737 1.00 88.12 334 VAL A CA 1
ATOM 2664 C C . VAL A 1 334 ? 31.586 -6.127 -15.596 1.00 88.12 334 VAL A C 1
ATOM 2666 O O . VAL A 1 334 ? 32.436 -5.344 -15.174 1.00 88.12 334 VAL A O 1
ATOM 2669 N N . ILE A 1 335 ? 31.048 -6.014 -16.808 1.00 88.31 335 ILE A N 1
ATOM 2670 C CA . ILE A 1 335 ? 31.325 -4.921 -17.747 1.00 88.31 335 ILE A CA 1
ATOM 2671 C C . ILE A 1 335 ? 30.380 -3.754 -17.452 1.00 88.31 335 ILE A C 1
ATOM 2673 O O . ILE A 1 335 ? 30.833 -2.614 -17.379 1.00 88.31 335 ILE A O 1
ATOM 2677 N N . VAL A 1 336 ? 29.083 -4.045 -17.295 1.00 90.31 336 VAL A N 1
ATOM 2678 C CA . VAL A 1 336 ? 28.025 -3.074 -16.973 1.00 90.31 336 VAL A CA 1
ATOM 2679 C C . VAL A 1 336 ? 27.044 -3.733 -16.020 1.00 90.31 336 VAL A C 1
ATOM 2681 O O . VAL A 1 336 ? 26.585 -4.844 -16.280 1.00 90.31 336 VAL A O 1
ATOM 2684 N N . SER A 1 337 ? 26.712 -3.066 -14.922 1.00 89.12 337 SER A N 1
ATOM 2685 C CA . SER A 1 337 ? 25.793 -3.633 -13.939 1.00 89.12 337 SER A CA 1
ATOM 2686 C C . SER A 1 337 ? 24.328 -3.318 -14.283 1.00 89.12 337 SER A C 1
ATOM 2688 O O . SER A 1 337 ? 24.026 -2.291 -14.890 1.00 89.12 337 SER A O 1
ATOM 2690 N N . ALA A 1 338 ? 23.392 -4.160 -13.846 1.00 88.69 338 ALA A N 1
ATOM 2691 C CA . ALA A 1 338 ? 21.961 -4.027 -14.109 1.00 88.69 338 ALA A CA 1
ATOM 2692 C C . ALA A 1 338 ? 21.424 -2.641 -13.716 1.00 88.69 338 ALA A C 1
ATOM 2694 O O . ALA A 1 338 ? 21.694 -2.129 -12.627 1.00 88.69 338 ALA A O 1
ATOM 2695 N N . GLY A 1 339 ? 20.653 -2.035 -14.611 1.00 88.31 339 GLY A N 1
ATOM 2696 C CA . GLY A 1 339 ? 20.101 -0.693 -14.496 1.00 88.31 339 GLY A CA 1
ATOM 2697 C C . GLY A 1 339 ? 21.013 0.417 -15.019 1.00 88.31 339 GLY A C 1
ATOM 2698 O O . GLY A 1 339 ? 20.535 1.534 -15.195 1.00 88.31 339 GLY A O 1
ATOM 2699 N N . GLU A 1 340 ? 22.297 0.166 -15.287 1.00 91.31 340 GLU A N 1
ATOM 2700 C CA . GLU A 1 340 ? 23.202 1.189 -15.827 1.00 91.31 340 GLU A CA 1
ATOM 2701 C C . GLU A 1 340 ? 23.011 1.403 -17.326 1.00 91.31 340 GLU A C 1
ATOM 2703 O O . GLU A 1 340 ? 22.654 0.491 -18.074 1.00 91.31 340 GLU A O 1
ATOM 2708 N N . ALA A 1 341 ? 23.260 2.635 -17.768 1.00 92.44 341 ALA A N 1
ATOM 2709 C CA . ALA A 1 341 ? 23.186 2.997 -19.174 1.00 92.44 341 ALA A CA 1
ATOM 2710 C C . ALA A 1 341 ? 24.446 2.561 -19.939 1.00 92.44 341 ALA A C 1
ATOM 2712 O O . ALA A 1 341 ? 25.572 2.674 -19.445 1.00 92.44 341 ALA A O 1
ATOM 2713 N N . ILE A 1 342 ? 24.276 2.141 -21.192 1.00 92.94 342 ILE A N 1
ATOM 2714 C CA . ILE A 1 342 ? 25.399 1.867 -22.095 1.00 92.94 342 ILE A CA 1
ATOM 2715 C C . ILE A 1 342 ? 26.052 3.177 -22.550 1.00 92.94 342 ILE A C 1
ATOM 2717 O O . ILE A 1 342 ? 25.479 3.949 -23.326 1.00 92.94 342 ILE A O 1
ATOM 2721 N N . ALA A 1 343 ? 27.286 3.404 -22.100 1.00 91.44 343 ALA A N 1
ATOM 2722 C CA . ALA A 1 343 ? 28.164 4.451 -22.608 1.00 91.44 343 ALA A CA 1
ATOM 2723 C C . ALA A 1 343 ? 28.894 3.996 -23.883 1.00 91.44 343 ALA A C 1
ATOM 2725 O O . ALA A 1 343 ? 29.029 2.800 -24.146 1.00 91.44 343 ALA A O 1
ATOM 2726 N N . SER A 1 344 ? 29.432 4.942 -24.655 1.00 87.50 344 SER A N 1
ATOM 2727 C CA . SER A 1 344 ? 30.186 4.645 -25.885 1.00 87.50 344 SER A CA 1
ATOM 2728 C C . SER A 1 344 ? 31.388 3.722 -25.645 1.00 87.50 344 SER A C 1
ATOM 2730 O O . SER A 1 344 ? 31.699 2.880 -26.481 1.00 87.50 344 SER A O 1
ATOM 2732 N N . GLU A 1 345 ? 32.033 3.833 -24.482 1.00 87.50 345 GLU A N 1
ATOM 2733 C CA . GLU A 1 345 ? 33.153 2.974 -24.076 1.00 87.50 345 GLU A CA 1
ATOM 2734 C C . GLU A 1 345 ? 32.733 1.513 -23.879 1.00 87.50 345 GLU A C 1
ATOM 2736 O O . GLU A 1 345 ? 33.513 0.595 -24.136 1.00 87.50 345 GLU A O 1
ATOM 2741 N N . HIS A 1 346 ? 31.492 1.283 -23.439 1.00 89.38 346 HIS A N 1
ATOM 2742 C CA . HIS A 1 346 ? 30.957 -0.062 -23.260 1.00 89.38 346 HIS A CA 1
ATOM 2743 C C . HIS A 1 346 ? 30.745 -0.736 -24.615 1.00 89.38 346 HIS A C 1
ATOM 2745 O O . HIS A 1 346 ? 31.059 -1.911 -24.741 1.00 89.38 346 HIS A O 1
ATOM 2751 N N . ILE A 1 347 ? 30.315 -0.001 -25.647 1.00 86.62 347 ILE A N 1
ATOM 2752 C CA . ILE A 1 347 ? 30.087 -0.550 -26.996 1.00 86.62 347 ILE A CA 1
ATOM 2753 C C . ILE A 1 347 ? 31.363 -1.192 -27.555 1.00 86.62 347 ILE A C 1
ATOM 2755 O O . ILE A 1 347 ? 31.317 -2.321 -28.034 1.00 86.62 347 ILE A O 1
ATOM 2759 N N . VAL A 1 348 ? 32.514 -0.534 -27.394 1.00 85.50 348 VAL A N 1
ATOM 2760 C CA . VAL A 1 348 ? 33.812 -1.081 -27.827 1.00 85.50 348 VAL A CA 1
ATOM 2761 C C . VAL A 1 348 ? 34.139 -2.386 -27.091 1.00 85.50 348 VAL A C 1
ATOM 2763 O O . VAL A 1 348 ? 34.614 -3.344 -27.694 1.00 85.50 348 VAL A O 1
ATOM 2766 N N . LYS A 1 349 ? 33.849 -2.462 -25.786 1.00 85.44 349 LYS A N 1
ATOM 2767 C CA . LYS A 1 349 ? 34.037 -3.691 -24.999 1.00 85.44 349 LYS A CA 1
ATOM 2768 C C . LYS A 1 349 ? 33.094 -4.809 -25.457 1.00 85.44 349 LYS A C 1
ATOM 2770 O O . LYS A 1 349 ? 33.535 -5.944 -25.594 1.00 85.44 349 LYS A O 1
ATOM 2775 N N . LEU A 1 350 ? 31.828 -4.496 -25.739 1.00 85.44 350 LEU A N 1
ATOM 2776 C CA . LEU A 1 350 ? 30.849 -5.460 -26.264 1.00 85.44 350 LEU A CA 1
ATOM 2777 C C . LEU A 1 350 ? 31.294 -6.050 -27.611 1.00 85.44 350 LEU A C 1
ATOM 2779 O O . LEU A 1 350 ? 31.083 -7.235 -27.877 1.00 85.44 350 LEU A O 1
ATOM 2783 N N . GLU A 1 351 ? 31.923 -5.235 -28.460 1.00 81.56 351 GLU A N 1
ATOM 2784 C CA . GLU A 1 351 ? 32.493 -5.688 -29.729 1.00 81.56 351 GLU A CA 1
ATOM 2785 C C . GLU A 1 351 ? 33.669 -6.647 -29.518 1.00 81.56 351 GLU A C 1
ATOM 2787 O O . GLU A 1 351 ? 33.710 -7.685 -30.177 1.00 81.56 351 GLU A O 1
ATOM 2792 N N . LEU A 1 352 ? 34.568 -6.336 -28.577 1.00 84.19 352 LEU A N 1
ATOM 2793 C CA . LEU A 1 352 ? 35.753 -7.142 -28.257 1.00 84.19 352 LEU A CA 1
ATOM 2794 C C . LEU A 1 352 ? 35.424 -8.493 -27.606 1.00 84.19 352 LEU A C 1
ATOM 2796 O O . LEU A 1 352 ? 36.115 -9.472 -27.875 1.00 84.19 352 LEU A O 1
ATOM 2800 N N . PHE A 1 353 ? 34.397 -8.548 -26.754 1.00 84.56 353 PHE A N 1
ATOM 2801 C CA . PHE A 1 353 ? 34.013 -9.757 -26.009 1.00 84.56 353 PHE A CA 1
ATOM 2802 C C . PHE A 1 353 ? 32.991 -10.647 -26.733 1.00 84.56 353 PHE A C 1
ATOM 2804 O O . PHE A 1 353 ? 32.512 -11.616 -26.155 1.00 84.56 353 PHE A O 1
ATOM 2811 N N . ASP A 1 354 ? 32.645 -10.310 -27.980 1.00 82.06 354 ASP A N 1
ATOM 2812 C CA . ASP A 1 354 ? 31.713 -11.055 -28.838 1.00 82.06 354 ASP A CA 1
ATOM 2813 C C . ASP A 1 354 ? 30.377 -11.430 -28.164 1.00 82.06 354 ASP A C 1
ATOM 2815 O O . ASP A 1 354 ? 29.856 -12.537 -28.292 1.00 82.06 354 ASP A O 1
ATOM 2819 N N . ILE A 1 355 ? 29.804 -10.485 -27.413 1.00 85.31 355 ILE A N 1
ATOM 2820 C CA . ILE A 1 355 ? 28.533 -10.709 -26.713 1.00 85.31 355 ILE A CA 1
ATOM 2821 C C . ILE A 1 355 ? 27.399 -10.827 -27.734 1.00 85.31 355 ILE A C 1
ATOM 2823 O O . ILE A 1 355 ? 27.194 -9.927 -28.555 1.00 85.31 355 ILE A O 1
ATOM 2827 N N . SER A 1 356 ? 26.671 -11.943 -27.669 1.00 87.56 356 SER A N 1
ATOM 2828 C CA . SER A 1 356 ? 25.635 -12.334 -28.628 1.00 87.56 356 SER A CA 1
ATOM 2829 C C . SER A 1 356 ? 24.249 -11.787 -28.296 1.00 87.56 356 SER A C 1
ATOM 2831 O O . SER A 1 356 ? 23.460 -11.542 -29.207 1.00 87.56 356 SER A O 1
ATOM 2833 N N . GLU A 1 357 ? 23.940 -11.573 -27.019 1.00 91.81 357 GLU A N 1
ATOM 2834 C CA . GLU A 1 357 ? 22.624 -11.124 -26.575 1.00 91.81 357 GLU A CA 1
ATOM 2835 C C . GLU A 1 357 ? 22.710 -10.163 -25.391 1.00 91.81 357 GLU A C 1
ATOM 2837 O O . GLU A 1 357 ? 23.550 -10.309 -24.503 1.00 91.81 357 GLU A O 1
ATOM 2842 N N . ILE A 1 358 ? 21.842 -9.151 -25.391 1.00 93.25 358 ILE A N 1
ATOM 2843 C CA . ILE A 1 358 ? 21.743 -8.164 -24.314 1.00 93.25 358 ILE A CA 1
ATOM 2844 C C . ILE A 1 358 ? 20.272 -7.873 -24.046 1.00 93.25 358 ILE A C 1
ATOM 2846 O O . ILE A 1 358 ? 19.511 -7.566 -24.963 1.00 93.25 358 ILE A O 1
ATOM 2850 N N . ALA A 1 359 ? 19.866 -7.936 -22.782 1.00 93.75 359 ALA A N 1
ATOM 2851 C CA . ALA A 1 359 ? 18.544 -7.504 -22.356 1.00 93.75 359 ALA A CA 1
ATOM 2852 C C . ALA A 1 359 ? 18.595 -6.050 -21.867 1.00 93.75 359 ALA A C 1
ATOM 2854 O O . ALA A 1 359 ? 19.414 -5.707 -21.015 1.00 93.75 359 ALA A O 1
ATOM 2855 N N . PHE A 1 360 ? 17.693 -5.209 -22.369 1.00 94.44 360 PHE A N 1
ATOM 2856 C CA . PHE A 1 360 ? 17.523 -3.820 -21.937 1.00 94.44 360 PHE A CA 1
ATOM 2857 C C . PHE A 1 360 ? 16.169 -3.607 -21.263 1.00 94.44 360 PHE A C 1
ATOM 2859 O O . PHE A 1 360 ? 15.186 -4.258 -21.620 1.00 94.44 360 PHE A O 1
ATOM 2866 N N . LEU A 1 361 ? 16.104 -2.671 -20.317 1.00 93.81 361 LEU A N 1
ATOM 2867 C CA . LEU A 1 361 ? 14.847 -2.212 -19.728 1.00 93.81 361 LEU A CA 1
ATOM 2868 C C . LEU A 1 361 ? 14.055 -1.404 -20.766 1.00 93.81 361 LEU A C 1
ATOM 2870 O O . LEU A 1 361 ? 14.602 -0.514 -21.423 1.00 93.81 361 LEU A O 1
ATOM 2874 N N . ASN A 1 362 ? 12.760 -1.689 -20.904 1.00 91.62 362 ASN A N 1
ATOM 2875 C CA . ASN A 1 362 ? 11.859 -1.027 -21.847 1.00 91.62 362 ASN A CA 1
ATOM 2876 C C . ASN A 1 362 ? 11.454 0.378 -21.362 1.00 91.62 362 ASN A C 1
ATOM 2878 O O . ASN A 1 362 ? 10.314 0.610 -20.965 1.00 91.62 362 ASN A O 1
ATOM 2882 N N . ILE A 1 363 ? 12.402 1.313 -21.369 1.00 90.44 363 ILE A N 1
ATOM 2883 C CA . ILE A 1 363 ? 12.214 2.699 -20.928 1.00 90.44 363 ILE A CA 1
ATOM 2884 C C . ILE A 1 363 ? 12.261 3.611 -22.156 1.00 90.44 363 ILE A C 1
ATOM 2886 O O . ILE A 1 363 ? 13.289 3.711 -22.824 1.00 90.44 363 ILE A O 1
ATOM 2890 N N . ASP A 1 364 ? 11.149 4.286 -22.453 1.00 85.00 364 ASP A N 1
ATOM 2891 C CA . ASP A 1 364 ? 10.993 5.136 -23.644 1.00 85.00 364 ASP A CA 1
ATOM 2892 C C . ASP A 1 364 ? 10.923 6.642 -23.322 1.00 85.00 364 ASP A C 1
ATOM 2894 O O . ASP A 1 364 ? 10.840 7.464 -24.236 1.00 85.00 364 ASP A O 1
ATOM 2898 N N . PHE A 1 365 ? 10.948 7.007 -22.031 1.00 84.69 365 PHE A N 1
ATOM 2899 C CA . PHE A 1 365 ? 10.837 8.379 -21.509 1.00 84.69 365 PHE A CA 1
ATOM 2900 C C . PHE A 1 365 ? 9.551 9.129 -21.908 1.00 84.69 365 PHE A C 1
ATOM 2902 O O . PHE A 1 365 ? 9.434 10.332 -21.665 1.00 84.69 365 PHE A O 1
ATOM 2909 N N . LEU A 1 366 ? 8.579 8.438 -22.504 1.00 81.69 366 LEU A N 1
ATOM 2910 C CA . LEU A 1 366 ? 7.311 8.997 -22.971 1.00 81.69 366 LEU A CA 1
ATOM 2911 C C . LEU A 1 366 ? 6.133 8.344 -22.256 1.00 81.69 366 LEU A C 1
ATOM 2913 O O . LEU A 1 366 ? 5.294 9.040 -21.687 1.00 81.69 366 LEU A O 1
ATOM 2917 N N . THR A 1 367 ? 6.066 7.017 -22.309 1.00 82.62 367 THR A N 1
ATOM 2918 C CA . THR A 1 367 ? 5.036 6.203 -21.661 1.00 82.62 367 THR A CA 1
ATOM 2919 C C . THR A 1 367 ? 5.583 5.481 -20.435 1.00 82.62 367 THR A C 1
ATOM 2921 O O . THR A 1 367 ? 4.893 5.395 -19.422 1.00 82.62 367 THR A O 1
ATOM 2924 N N . VAL A 1 368 ? 6.841 5.046 -20.498 1.00 88.19 368 VAL A N 1
ATOM 2925 C CA . VAL A 1 368 ? 7.571 4.373 -19.428 1.00 88.19 368 VAL A CA 1
ATOM 2926 C C . VAL A 1 368 ? 8.796 5.214 -19.079 1.00 88.19 368 VAL A C 1
ATOM 2928 O O . VAL A 1 368 ? 9.774 5.283 -19.826 1.00 88.19 368 VAL A O 1
ATOM 2931 N N . GLY A 1 369 ? 8.726 5.890 -17.933 1.00 90.56 369 GLY A N 1
ATOM 2932 C CA . GLY A 1 369 ? 9.830 6.676 -17.386 1.00 90.56 369 GLY A CA 1
ATOM 2933 C C . GLY A 1 369 ? 10.689 5.872 -16.400 1.00 90.56 369 GLY A C 1
ATOM 2934 O O . GLY A 1 369 ? 10.179 4.955 -15.756 1.00 90.56 369 GLY A O 1
ATOM 2935 N N . PRO A 1 370 ? 11.972 6.233 -16.213 1.00 93.62 370 PRO A N 1
ATOM 2936 C CA . PRO A 1 370 ? 12.904 5.537 -15.318 1.00 93.62 370 PRO A CA 1
ATOM 2937 C C . PRO A 1 370 ? 12.678 5.865 -13.826 1.00 93.62 370 PRO A C 1
ATOM 2939 O O . PRO A 1 370 ? 13.631 6.038 -13.076 1.00 93.62 370 PRO A O 1
ATOM 2942 N N . TYR A 1 371 ? 11.436 5.995 -13.355 1.00 94.00 371 TYR A N 1
ATOM 2943 C CA . TYR A 1 371 ? 11.127 6.511 -12.010 1.00 94.00 371 TYR A CA 1
ATOM 2944 C C . TYR A 1 371 ? 11.665 5.618 -10.881 1.00 94.00 371 TYR A C 1
ATOM 2946 O O . TYR A 1 371 ? 12.386 6.066 -9.983 1.00 94.00 371 TYR A O 1
ATOM 2954 N N . VAL A 1 372 ? 11.349 4.322 -10.945 1.00 93.62 372 VAL A N 1
ATOM 2955 C CA . VAL A 1 372 ? 11.827 3.331 -9.967 1.00 93.62 372 VAL A CA 1
ATOM 2956 C C . VAL A 1 372 ? 13.329 3.106 -10.124 1.00 93.62 372 VAL A C 1
ATOM 2958 O O . VAL A 1 372 ? 14.024 2.951 -9.126 1.00 93.62 372 VAL A O 1
ATOM 2961 N N . LEU A 1 373 ? 13.846 3.175 -11.356 1.00 94.06 373 LEU A N 1
ATOM 2962 C CA . LEU A 1 373 ? 15.266 2.998 -11.646 1.00 94.06 373 LEU A CA 1
ATOM 2963 C C . LEU A 1 373 ? 16.084 4.138 -11.025 1.00 94.06 373 LEU A C 1
ATOM 2965 O O . LEU A 1 373 ? 17.018 3.894 -10.269 1.00 94.06 373 LEU A O 1
ATOM 2969 N N . ASN A 1 374 ? 15.676 5.387 -11.264 1.00 93.75 374 ASN A N 1
ATOM 2970 C CA . ASN A 1 374 ? 16.294 6.575 -10.678 1.00 93.75 374 ASN A CA 1
ATOM 2971 C C . ASN A 1 374 ? 16.262 6.537 -9.149 1.00 93.75 374 ASN A C 1
ATOM 2973 O O . ASN A 1 374 ? 17.220 6.949 -8.500 1.00 93.75 374 ASN A O 1
ATOM 2977 N N . THR A 1 375 ? 15.168 6.032 -8.573 1.00 94.75 375 THR A N 1
ATOM 2978 C CA . THR A 1 375 ? 15.055 5.867 -7.122 1.00 94.75 375 THR A CA 1
ATOM 2979 C C . THR A 1 375 ? 16.036 4.808 -6.612 1.00 94.75 375 THR A C 1
ATOM 2981 O O . THR A 1 375 ? 16.742 5.073 -5.644 1.00 94.75 375 THR A O 1
ATOM 2984 N N . LEU A 1 376 ? 16.150 3.669 -7.304 1.00 92.44 376 LEU A N 1
ATOM 2985 C CA . LEU A 1 376 ? 17.074 2.576 -6.978 1.00 92.44 376 LEU A CA 1
ATOM 2986 C C . LEU A 1 376 ? 18.544 3.000 -7.017 1.00 92.44 376 LEU A C 1
ATOM 2988 O O . LEU A 1 376 ? 19.348 2.534 -6.212 1.00 92.44 376 LEU A O 1
ATOM 2992 N N . PHE A 1 377 ? 18.911 3.912 -7.917 1.00 90.69 377 PHE A N 1
ATOM 2993 C CA . PHE A 1 377 ? 20.275 4.437 -7.981 1.00 90.69 377 PHE A CA 1
ATOM 2994 C C . PHE A 1 377 ? 20.685 5.252 -6.750 1.00 90.69 377 PHE A C 1
ATOM 2996 O O . PHE A 1 377 ? 21.878 5.340 -6.464 1.00 90.69 377 PHE A O 1
ATOM 3003 N N . LEU A 1 378 ? 19.736 5.815 -5.995 1.00 90.31 378 LEU A N 1
ATOM 3004 C CA . LEU A 1 378 ? 20.051 6.533 -4.756 1.00 90.31 378 LEU A CA 1
ATOM 3005 C C . LEU A 1 378 ? 20.486 5.596 -3.629 1.00 90.31 378 LEU A C 1
ATOM 3007 O O . LEU A 1 378 ? 21.192 6.027 -2.721 1.00 90.31 378 LEU A O 1
ATOM 3011 N N . ASP A 1 379 ? 20.047 4.338 -3.664 1.00 86.62 379 ASP A N 1
ATOM 3012 C CA . ASP A 1 379 ? 20.193 3.402 -2.554 1.00 86.62 379 ASP A CA 1
ATOM 3013 C C . ASP A 1 379 ? 20.658 2.009 -3.005 1.00 86.62 379 ASP A C 1
ATOM 3015 O O . ASP A 1 379 ? 20.447 1.018 -2.313 1.00 86.62 379 ASP A O 1
ATOM 3019 N N . ARG A 1 380 ? 21.330 1.906 -4.154 1.00 79.38 380 ARG A N 1
ATOM 3020 C CA . ARG A 1 380 ? 21.690 0.628 -4.795 1.00 79.38 380 ARG A CA 1
ATOM 3021 C C . ARG A 1 380 ? 22.427 -0.361 -3.883 1.00 79.38 380 ARG A C 1
ATOM 3023 O O . ARG A 1 380 ? 22.245 -1.567 -4.030 1.00 79.38 380 ARG A O 1
ATOM 3030 N N . HIS A 1 381 ? 23.224 0.147 -2.944 1.00 86.19 381 HIS A N 1
ATOM 3031 C CA . HIS A 1 381 ? 24.025 -0.647 -2.004 1.00 86.19 381 HIS A CA 1
ATOM 3032 C C . HIS A 1 381 ? 23.308 -0.991 -0.691 1.00 86.19 381 HIS A C 1
ATOM 3034 O O . HIS A 1 381 ? 23.875 -1.689 0.142 1.00 86.19 381 HIS A O 1
ATOM 3040 N N . ILE A 1 382 ? 22.083 -0.504 -0.490 1.00 90.44 382 ILE A N 1
ATOM 3041 C CA . ILE A 1 382 ? 21.288 -0.780 0.710 1.00 90.44 382 ILE A CA 1
ATOM 3042 C C . ILE A 1 382 ? 20.755 -2.206 0.645 1.00 90.44 382 ILE A C 1
ATOM 3044 O O . ILE A 1 382 ? 20.078 -2.567 -0.323 1.00 90.44 382 ILE A O 1
ATOM 3048 N N . THR A 1 383 ? 21.041 -2.990 1.685 1.00 92.56 383 THR A N 1
ATOM 3049 C CA . THR A 1 383 ? 20.523 -4.351 1.857 1.00 92.56 383 THR A CA 1
ATOM 3050 C C . THR A 1 383 ? 19.108 -4.343 2.446 1.00 92.56 383 THR A C 1
ATOM 3052 O O . THR A 1 383 ? 18.610 -3.317 2.914 1.00 92.56 383 THR A O 1
ATOM 3055 N N . GLN A 1 384 ? 18.442 -5.501 2.465 1.00 91.88 384 GLN A N 1
ATOM 3056 C CA . GLN A 1 384 ? 17.159 -5.649 3.162 1.00 91.88 384 GLN A CA 1
ATOM 3057 C C . GLN A 1 384 ? 17.268 -5.286 4.651 1.00 91.88 384 GLN A C 1
ATOM 3059 O O . GLN A 1 384 ? 16.359 -4.667 5.203 1.00 91.88 384 GLN A O 1
ATOM 3064 N N . GLU A 1 385 ? 18.368 -5.659 5.308 1.00 92.75 385 GLU A N 1
ATOM 3065 C CA . GLU A 1 385 ? 18.575 -5.383 6.731 1.00 92.75 385 GLU A CA 1
ATOM 3066 C C . GLU A 1 385 ? 18.723 -3.884 6.982 1.00 92.75 385 GLU A C 1
ATOM 3068 O O . GLU A 1 385 ? 18.027 -3.333 7.834 1.00 92.75 385 GLU A O 1
ATOM 3073 N N . ASP A 1 386 ? 19.540 -3.204 6.176 1.00 92.75 386 ASP A N 1
ATOM 3074 C CA . ASP A 1 386 ? 19.701 -1.749 6.240 1.00 92.75 386 ASP A CA 1
ATOM 3075 C C . ASP A 1 386 ? 18.365 -1.029 6.034 1.00 92.75 386 ASP A C 1
ATOM 3077 O O . ASP A 1 386 ? 18.037 -0.078 6.750 1.00 92.75 386 ASP A O 1
ATOM 3081 N N . ALA A 1 387 ? 17.562 -1.507 5.078 1.00 92.38 387 ALA A N 1
ATOM 3082 C CA . ALA A 1 387 ? 16.257 -0.935 4.797 1.00 92.38 387 ALA A CA 1
ATOM 3083 C C . ALA A 1 387 ? 15.299 -1.073 5.991 1.00 92.38 387 ALA A C 1
ATOM 3085 O O . ALA A 1 387 ? 14.640 -0.105 6.383 1.00 92.38 387 ALA A O 1
ATOM 3086 N N . LEU A 1 388 ? 15.273 -2.254 6.612 1.00 92.38 388 LEU A N 1
ATOM 3087 C CA . LEU A 1 388 ? 14.504 -2.537 7.820 1.00 92.38 388 LEU A CA 1
ATOM 3088 C C . LEU A 1 388 ? 14.936 -1.645 8.996 1.00 92.38 388 LEU A C 1
ATOM 3090 O O . LEU A 1 388 ? 14.080 -1.057 9.664 1.00 92.38 388 LEU A O 1
ATOM 3094 N N . PHE A 1 389 ? 16.243 -1.492 9.231 1.00 92.81 389 PHE A N 1
ATOM 3095 C CA . PHE A 1 389 ? 16.767 -0.621 10.287 1.00 92.81 389 PHE A CA 1
ATOM 3096 C C . PHE A 1 389 ? 16.429 0.854 10.051 1.00 92.81 389 PHE A C 1
ATOM 3098 O O . PHE A 1 389 ? 16.048 1.552 10.993 1.00 92.81 389 PHE A O 1
ATOM 3105 N N . GLU A 1 390 ? 16.514 1.345 8.813 1.00 91.62 390 GLU A N 1
ATOM 3106 C CA . GLU A 1 390 ? 16.143 2.729 8.500 1.00 91.62 390 GLU A CA 1
ATOM 3107 C C . GLU A 1 390 ? 14.653 2.996 8.706 1.00 91.62 390 GLU A C 1
ATOM 3109 O O . GLU A 1 390 ? 14.293 4.022 9.289 1.00 91.62 390 GLU A O 1
ATOM 3114 N N . ILE A 1 391 ? 13.785 2.066 8.295 1.00 91.12 391 ILE A N 1
ATOM 3115 C CA . ILE A 1 391 ? 12.343 2.161 8.555 1.00 91.12 391 ILE A CA 1
ATOM 3116 C C . ILE A 1 391 ? 12.082 2.176 10.064 1.00 91.12 391 ILE A C 1
ATOM 3118 O O . ILE A 1 391 ? 11.347 3.039 10.553 1.00 91.12 391 ILE A O 1
ATOM 3122 N N . TYR A 1 392 ? 12.727 1.282 10.819 1.00 91.00 392 TYR A N 1
ATOM 3123 C CA . TYR A 1 392 ? 12.607 1.246 12.276 1.00 91.00 392 TYR A CA 1
ATOM 3124 C C . TYR A 1 392 ? 13.027 2.569 12.911 1.00 91.00 392 TYR A C 1
ATOM 3126 O O . TYR A 1 392 ? 12.284 3.129 13.709 1.00 91.00 392 TYR A O 1
ATOM 3134 N N . ARG A 1 393 ? 14.177 3.118 12.510 1.00 90.19 393 ARG A N 1
ATOM 3135 C CA . ARG A 1 393 ? 14.727 4.369 13.048 1.00 90.19 393 ARG A CA 1
ATOM 3136 C C . ARG A 1 393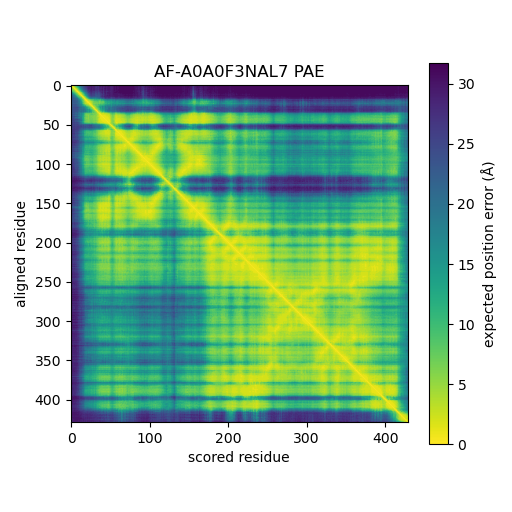 ? 13.821 5.575 12.800 1.00 90.19 393 ARG A C 1
ATOM 3138 O O . ARG A 1 393 ? 13.777 6.488 13.624 1.00 90.19 393 ARG A O 1
ATOM 3145 N N . VAL A 1 394 ? 13.101 5.596 11.677 1.00 89.56 394 VAL A N 1
ATOM 3146 C CA . VAL A 1 394 ? 12.113 6.647 11.372 1.00 89.56 394 VAL A CA 1
ATOM 3147 C C . VAL A 1 394 ? 10.886 6.552 12.281 1.00 89.56 394 VAL A C 1
ATOM 3149 O O . VAL A 1 394 ? 10.326 7.582 12.665 1.00 89.56 394 VAL A O 1
ATOM 3152 N N . LEU A 1 395 ? 10.468 5.335 12.630 1.00 87.00 395 LEU A N 1
ATOM 3153 C CA . LEU A 1 395 ? 9.281 5.088 13.450 1.00 87.00 395 LEU A CA 1
ATOM 3154 C C . LEU A 1 395 ? 9.573 5.188 14.952 1.00 87.00 395 LEU A C 1
ATOM 3156 O O . LEU A 1 395 ? 8.767 5.746 15.698 1.00 87.00 395 LEU A O 1
ATOM 3160 N N . ARG A 1 396 ? 10.733 4.691 15.385 1.00 85.88 396 ARG A N 1
ATOM 3161 C CA . ARG A 1 396 ? 11.210 4.659 16.770 1.00 85.88 396 ARG A CA 1
ATOM 3162 C C . ARG A 1 396 ? 12.625 5.224 16.842 1.00 85.88 396 ARG A C 1
ATOM 3164 O O . ARG A 1 396 ? 13.618 4.534 16.627 1.00 85.88 396 ARG A O 1
ATOM 3171 N N . SER A 1 397 ? 12.718 6.513 17.146 1.00 80.00 397 SER A N 1
ATOM 3172 C CA . SER A 1 397 ? 13.997 7.190 17.349 1.00 80.00 397 SER A CA 1
ATOM 3173 C C . SER A 1 397 ? 14.586 6.849 18.721 1.00 80.00 397 SER A C 1
ATOM 3175 O O . SER A 1 397 ? 13.914 7.062 19.728 1.00 80.00 397 SER A O 1
ATOM 3177 N N . GLY A 1 398 ? 15.850 6.420 18.770 1.00 73.75 398 GLY A N 1
ATOM 3178 C CA . GLY A 1 398 ? 16.626 6.319 20.017 1.00 73.75 398 GLY A CA 1
ATOM 3179 C C . GLY A 1 398 ? 16.798 4.913 20.596 1.00 73.75 398 GLY A C 1
ATOM 3180 O O . GLY A 1 398 ? 17.485 4.765 21.601 1.00 73.75 398 GLY A O 1
ATOM 3181 N N . GLU A 1 399 ? 16.236 3.886 19.961 1.00 75.19 399 GLU A N 1
ATOM 3182 C CA . GLU A 1 399 ? 16.481 2.486 20.317 1.00 75.19 399 GLU A CA 1
ATOM 3183 C C . GLU A 1 399 ? 17.517 1.873 19.364 1.00 75.19 399 GLU A C 1
ATOM 3185 O O . GLU A 1 399 ? 17.487 2.139 18.161 1.00 75.19 399 GLU A O 1
ATOM 3190 N N . SER A 1 400 ? 18.409 1.032 19.893 1.00 76.75 400 SER A N 1
ATOM 3191 C CA . SER A 1 400 ? 19.306 0.179 19.101 1.00 76.75 400 SER A CA 1
ATOM 3192 C C . S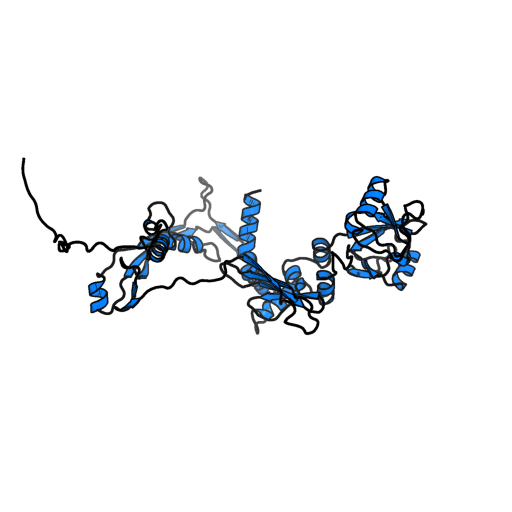ER A 1 400 ? 18.741 -1.243 19.092 1.00 76.75 400 SER A C 1
ATOM 3194 O O . SER A 1 400 ? 19.087 -2.033 19.974 1.00 76.75 400 SER A O 1
ATOM 3196 N N . PRO A 1 401 ? 17.811 -1.573 18.179 1.00 81.62 401 PRO A N 1
ATOM 3197 C CA . PRO A 1 401 ? 17.188 -2.888 18.161 1.00 81.62 401 PRO A CA 1
ATOM 3198 C C . PRO A 1 401 ? 18.139 -3.939 17.579 1.00 81.62 401 PRO A C 1
ATOM 3200 O O . PRO A 1 401 ? 19.062 -3.628 16.826 1.00 81.62 401 PRO A O 1
ATOM 3203 N N . ASN A 1 402 ? 17.874 -5.206 17.886 1.00 88.75 402 ASN A N 1
ATOM 3204 C CA . ASN A 1 402 ? 18.429 -6.313 17.116 1.00 88.75 402 ASN A CA 1
ATOM 3205 C C . ASN A 1 402 ? 17.585 -6.545 15.847 1.00 88.75 402 ASN A C 1
ATOM 3207 O O . ASN A 1 402 ? 16.433 -6.116 15.752 1.00 88.75 402 ASN A O 1
ATOM 3211 N N . LEU A 1 403 ? 18.149 -7.253 14.868 1.00 88.50 403 LEU A N 1
ATOM 3212 C CA . LEU A 1 403 ? 17.477 -7.505 13.591 1.00 88.50 403 LEU A CA 1
ATOM 3213 C C . LEU A 1 403 ? 16.137 -8.247 13.756 1.00 88.50 403 LEU A C 1
ATOM 3215 O O . LEU A 1 403 ? 15.175 -7.957 13.046 1.00 88.50 403 LEU A O 1
ATOM 3219 N N . GLU A 1 404 ? 16.051 -9.185 14.701 1.00 87.19 404 GLU A N 1
ATOM 3220 C CA . GLU A 1 404 ? 14.830 -9.958 14.963 1.00 87.19 404 GLU A CA 1
ATOM 3221 C C . GLU A 1 404 ? 13.677 -9.077 15.456 1.00 87.19 404 GLU A C 1
ATOM 3223 O O . GLU A 1 404 ? 12.554 -9.198 14.959 1.00 87.19 404 GLU A O 1
ATOM 3228 N N . ALA A 1 405 ? 13.946 -8.147 16.377 1.00 86.38 405 ALA A N 1
ATOM 3229 C CA . ALA A 1 405 ? 12.948 -7.198 16.858 1.00 86.38 405 ALA A CA 1
ATOM 3230 C C . ALA A 1 405 ? 12.472 -6.278 15.733 1.00 86.38 405 ALA A C 1
ATOM 3232 O O . ALA A 1 405 ? 11.274 -6.020 15.628 1.00 86.38 405 ALA A O 1
ATOM 3233 N N . VAL A 1 406 ? 13.380 -5.832 14.857 1.00 88.75 406 VAL A N 1
ATOM 3234 C CA . VAL A 1 406 ? 13.013 -5.009 13.697 1.00 88.75 406 VAL A CA 1
ATOM 3235 C C . VAL A 1 406 ? 12.121 -5.780 12.726 1.00 88.75 406 VAL A C 1
ATOM 3237 O O . VAL A 1 406 ? 11.074 -5.269 12.328 1.00 88.75 406 VAL A O 1
ATOM 3240 N N . LYS A 1 407 ? 12.493 -7.017 12.371 1.00 86.81 407 LYS A N 1
ATOM 3241 C CA . LYS A 1 407 ? 11.692 -7.879 11.485 1.00 86.81 407 LYS A CA 1
ATOM 3242 C C . LYS A 1 407 ? 10.301 -8.135 12.069 1.00 86.81 407 LYS A C 1
ATOM 3244 O O . LYS A 1 407 ? 9.304 -7.980 11.367 1.00 86.81 407 LYS A O 1
ATOM 3249 N N . SER A 1 408 ? 10.230 -8.463 13.360 1.00 85.25 408 SER A N 1
ATOM 3250 C CA . SER A 1 408 ? 8.967 -8.681 14.075 1.00 85.25 408 SER A CA 1
ATOM 3251 C C . SER A 1 408 ? 8.102 -7.417 14.113 1.00 85.25 408 SER A C 1
ATOM 3253 O O . SER A 1 408 ? 6.908 -7.467 13.822 1.00 85.25 408 SER A O 1
ATOM 3255 N N . PHE A 1 409 ? 8.708 -6.257 14.381 1.00 85.50 409 PHE A N 1
ATOM 3256 C CA . PHE A 1 409 ? 8.016 -4.971 14.386 1.00 85.50 409 PHE A CA 1
ATOM 3257 C C . PHE A 1 409 ? 7.459 -4.604 13.003 1.00 85.50 409 PHE A C 1
ATOM 3259 O O . PHE A 1 409 ? 6.298 -4.200 12.901 1.00 85.50 409 PHE A O 1
ATOM 3266 N N . PHE A 1 410 ? 8.256 -4.767 11.941 1.00 85.00 410 PHE A N 1
ATOM 3267 C CA . PHE A 1 410 ? 7.825 -4.502 10.568 1.00 85.00 410 PHE A CA 1
ATOM 3268 C C . PHE A 1 410 ? 6.671 -5.430 10.167 1.00 85.00 410 PHE A C 1
ATOM 3270 O O . PHE A 1 410 ? 5.638 -4.961 9.686 1.00 85.00 410 PHE A O 1
ATOM 3277 N N . LYS A 1 411 ? 6.791 -6.732 10.463 1.00 82.19 411 LYS A N 1
ATOM 3278 C CA . LYS A 1 411 ? 5.726 -7.705 10.206 1.00 82.19 411 LYS A CA 1
ATOM 3279 C C . LYS A 1 411 ? 4.444 -7.365 10.976 1.00 82.19 411 LYS A C 1
ATOM 3281 O O . LYS A 1 411 ? 3.369 -7.325 10.386 1.00 82.19 411 LYS A O 1
ATOM 3286 N N . GLY A 1 412 ? 4.553 -7.049 12.266 1.00 76.56 412 GLY A N 1
ATOM 3287 C CA . GLY A 1 412 ? 3.407 -6.696 13.105 1.00 76.56 412 GLY A CA 1
ATOM 3288 C C . GLY A 1 412 ? 2.700 -5.409 12.675 1.00 76.56 412 GLY A C 1
ATOM 3289 O O . GLY A 1 412 ? 1.475 -5.343 12.746 1.00 76.56 412 GLY A O 1
ATOM 3290 N N . SER A 1 413 ? 3.453 -4.415 12.198 1.00 72.88 413 SER A N 1
ATOM 3291 C CA . SER A 1 413 ? 2.913 -3.094 11.848 1.00 72.88 413 SER A CA 1
ATOM 3292 C C . SER A 1 413 ? 2.300 -3.035 10.447 1.00 72.88 413 SER A C 1
ATOM 3294 O O . SER A 1 413 ? 1.305 -2.340 10.264 1.00 72.88 413 SER A O 1
ATOM 3296 N N . PHE A 1 414 ? 2.880 -3.743 9.469 1.00 68.81 414 PHE A N 1
ATOM 3297 C CA . PHE A 1 414 ? 2.504 -3.606 8.053 1.00 68.81 414 PHE A CA 1
ATOM 3298 C C . PHE A 1 414 ? 1.923 -4.877 7.428 1.00 68.81 414 PHE A C 1
ATOM 3300 O O . PHE A 1 414 ? 1.081 -4.775 6.542 1.00 68.81 414 PHE A O 1
ATOM 3307 N N . LEU A 1 415 ? 2.350 -6.063 7.873 1.00 65.81 415 LEU A N 1
ATOM 3308 C CA . LEU A 1 415 ? 2.015 -7.334 7.217 1.00 65.81 415 LEU A CA 1
ATOM 3309 C C . LEU A 1 415 ? 0.995 -8.173 7.986 1.00 65.81 415 LEU A C 1
ATOM 3311 O O . LEU A 1 415 ? 0.364 -9.029 7.387 1.00 65.81 415 LEU A O 1
ATOM 3315 N N . SER A 1 416 ? 0.764 -7.921 9.276 1.00 57.66 416 SER A N 1
ATOM 3316 C CA . SER A 1 416 ? -0.214 -8.682 10.073 1.00 57.66 416 SER A CA 1
ATOM 3317 C C . SER A 1 416 ? -1.643 -8.616 9.511 1.00 57.66 416 SER A C 1
ATOM 3319 O O . SER A 1 416 ? -2.408 -9.560 9.675 1.00 57.66 416 SER A O 1
ATOM 3321 N N . GLN A 1 417 ? -1.985 -7.538 8.796 1.00 48.12 417 GLN A N 1
ATOM 3322 C CA . GLN A 1 417 ? -3.253 -7.402 8.070 1.00 48.12 417 GLN A CA 1
ATOM 3323 C C . GLN A 1 417 ? -3.192 -7.946 6.631 1.00 48.12 417 GLN A C 1
ATOM 3325 O O . GLN A 1 417 ? -4.228 -8.301 6.081 1.00 48.12 417 GLN A O 1
ATOM 3330 N N . ILE A 1 418 ? -2.003 -8.025 6.023 1.00 45.12 418 ILE A N 1
ATOM 3331 C CA . ILE A 1 418 ? -1.800 -8.483 4.637 1.00 45.12 418 ILE A CA 1
ATOM 3332 C C . ILE A 1 418 ? -1.672 -10.009 4.580 1.00 45.12 418 ILE A C 1
ATOM 3334 O O . ILE A 1 418 ? -2.302 -10.620 3.727 1.00 45.12 418 ILE A O 1
ATOM 3338 N N . ASP A 1 419 ? -0.957 -10.637 5.519 1.00 40.78 419 ASP A N 1
ATOM 3339 C CA . ASP A 1 419 ? -0.839 -12.100 5.627 1.00 40.78 419 ASP A CA 1
ATOM 3340 C C . ASP A 1 419 ? -2.220 -12.751 5.805 1.00 40.78 419 ASP A C 1
ATOM 3342 O O . ASP A 1 419 ? -2.486 -13.796 5.224 1.00 40.78 419 ASP A O 1
ATOM 3346 N N . MET A 1 420 ? -3.133 -12.096 6.534 1.00 36.38 420 MET A N 1
ATOM 3347 C CA . MET A 1 420 ? -4.515 -12.557 6.689 1.00 36.38 420 MET A CA 1
ATOM 3348 C C . MET A 1 420 ? -5.292 -12.510 5.359 1.00 36.38 420 MET A C 1
ATOM 3350 O O . MET A 1 420 ? -6.096 -13.397 5.091 1.00 36.38 420 MET A O 1
ATOM 3354 N N . ILE A 1 421 ? -5.030 -11.513 4.504 1.00 37.81 421 ILE A N 1
ATOM 3355 C CA . ILE A 1 421 ? -5.641 -11.390 3.169 1.00 37.81 421 ILE A CA 1
ATOM 3356 C C . ILE A 1 421 ? -5.014 -12.388 2.186 1.00 37.81 421 ILE A C 1
ATOM 3358 O O . ILE A 1 421 ? -5.738 -12.994 1.404 1.00 37.81 421 ILE A O 1
ATOM 3362 N N . CYS A 1 422 ? -3.696 -12.598 2.238 1.00 33.91 422 CYS A N 1
ATOM 3363 C CA . CYS A 1 422 ? -3.014 -13.593 1.410 1.00 33.91 422 CYS A CA 1
ATOM 3364 C C . CYS A 1 422 ? -3.430 -15.024 1.782 1.00 33.91 422 CYS A C 1
ATOM 3366 O O . CYS A 1 422 ? -3.724 -15.799 0.881 1.00 33.91 422 CYS A O 1
ATOM 3368 N N . GLN A 1 423 ? -3.562 -15.350 3.075 1.00 32.22 423 GLN A N 1
ATOM 3369 C CA . GLN A 1 423 ? -4.114 -16.639 3.518 1.00 32.22 423 GLN A CA 1
ATOM 3370 C C . GLN A 1 423 ? -5.564 -16.833 3.065 1.00 32.22 423 GLN A C 1
ATOM 3372 O O . GLN A 1 423 ? -5.911 -17.907 2.592 1.00 32.22 423 GLN A O 1
ATOM 3377 N N . LEU A 1 424 ? -6.401 -15.792 3.140 1.00 32.75 424 LEU A N 1
ATOM 3378 C CA . LEU A 1 424 ? -7.776 -15.850 2.630 1.00 32.75 424 LEU A CA 1
ATOM 3379 C C . LEU A 1 424 ? -7.839 -16.049 1.107 1.00 32.75 424 LEU A C 1
ATOM 3381 O O . LEU A 1 424 ? -8.765 -16.688 0.619 1.00 32.75 424 LEU A O 1
ATOM 3385 N N . LEU A 1 425 ? -6.881 -15.508 0.349 1.00 32.75 425 LEU A N 1
ATOM 3386 C CA . LEU A 1 425 ? -6.805 -15.696 -1.102 1.00 32.75 425 LEU A CA 1
ATOM 3387 C C . LEU A 1 425 ? -6.254 -17.075 -1.490 1.00 32.75 425 LEU A C 1
ATOM 3389 O O . LEU A 1 425 ? -6.718 -17.627 -2.482 1.00 32.75 425 LEU A O 1
ATOM 3393 N N . GLU A 1 426 ? -5.330 -17.639 -0.708 1.00 32.09 426 GLU A N 1
ATOM 3394 C CA . GLU A 1 426 ? -4.840 -19.017 -0.876 1.00 32.09 426 GLU A CA 1
ATOM 3395 C C . GLU A 1 426 ? -5.885 -20.069 -0.471 1.00 32.09 426 GLU A C 1
ATOM 3397 O O . GLU A 1 426 ? -5.937 -21.132 -1.075 1.00 32.09 426 GLU A O 1
ATOM 3402 N N . GLU A 1 427 ? -6.750 -19.789 0.510 1.00 32.25 427 GLU A N 1
ATOM 3403 C CA . GLU A 1 427 ? -7.862 -20.681 0.887 1.00 32.25 427 GLU A CA 1
ATOM 3404 C C . GLU A 1 427 ? -9.040 -20.640 -0.107 1.00 32.25 427 GLU A C 1
ATOM 3406 O O . GLU A 1 427 ? -9.877 -21.544 -0.117 1.00 32.25 427 GLU A O 1
ATOM 3411 N N . LEU A 1 428 ? -9.118 -19.599 -0.945 1.00 33.28 428 LEU A N 1
ATOM 3412 C CA . LEU A 1 428 ? -10.147 -19.426 -1.980 1.00 33.28 428 LEU A CA 1
ATOM 3413 C C . LEU A 1 428 ? -9.700 -19.874 -3.385 1.00 33.28 428 LEU A C 1
ATOM 3415 O O . LEU A 1 428 ? -10.539 -19.904 -4.292 1.00 33.28 428 LEU A O 1
ATOM 3419 N N . SER A 1 429 ? -8.419 -20.206 -3.573 1.00 29.73 429 SER A N 1
ATOM 3420 C CA . SER A 1 429 ? -7.845 -20.775 -4.806 1.00 29.73 429 SER A CA 1
ATOM 3421 C C . SER A 1 429 ? -7.678 -22.283 -4.702 1.00 29.73 429 SER A C 1
ATOM 3423 O O . SER A 1 429 ? -7.999 -22.977 -5.694 1.00 29.73 429 SER A O 1
#

Radius of gyration: 35.31 Å; Cα contacts (8 Å, |Δi|>4): 658; chains: 1; bounding box: 108×69×87 Å

InterPro domains:
  IPR007642 RNA polymerase Rpb2, domain 2 [PF04561] (175-247)
  IPR007644 RNA polymerase, beta subunit, protrusion [PF04563] (37-312)
  IPR037034 RNA polymerase Rpb2, domain 2 superfamily [G3DSA:3.90.1110.10] (335-420)

pLDDT: mean 83.69, std 15.27, range [29.73, 97.5]